Protein AF-0000000071231667 (afdb_homodimer)

Foldseek 3Di:
DWDKAWFDDCCQDLPNWDKFKFKKFKDLDPVCVVVVCVLCCVPPNCVNQPNVQFDQWDDDPSMIMGTRHTQDDDVPDDFLVSNVVVLVVDDPSSNVVPVVDDPVRMGMFMATPDEHADPSNCVVGCVRGHGHHDYDPCVHCNRVVVNDDPVLVVLVVVVQVVQQVVDDPPDVVKKKKWKAAPSNPGTQDIFIADCVVPVQRHNLSVVLVSLLVVLVVLCVVCVVPVPVPPDPSVVSPDHSAQARMEMEMQAQAFQVSVVVNLVRQHAEYEYEDEPPPPCVCPDCGRCCCNPVVVQPDPPGPHHHIYMYIYDDPPVPPVVVVVD/DWDKAWFDDCCQDLPNWDKFKFKKFKDLDPVCVVVVCVLCCVPPNCVNQPNVQADQWDDDPSMIMGTRHTQDDDVPDDFLVSQVVVLVVDDPSSNVVPVVDDPVRMGMFMATPDEHADPSNCVVGCVRGHGHHDYDPCVHCNRVVVNDDPVLVVLVVVVQVVQQVVDDPPDVVKKKKWKAAPSNPGTQDIFMADCVVPVQRHNLSVVLVSLLVVLVVLCVVCVVPVPVPPDPSVVSPDHSAQARMEMEMAAQAFQVSVVVNLVRQHAEYEYEDEPPPPCVCVDCGRCCCNPVVVQPDPVGPHHHIYMYIYDDPPVPPVVVVVD

Nearest PDB structures (foldseek):
  1wwr-assembly1_A  TM=8.089E-01  e=2.776E-07  Aquifex aeolicus
  7cph-assembly1_A  TM=7.444E-01  e=8.217E-07  Bacillus subtilis subsp. subtilis str. 168
  7dbf-assembly1_D  TM=6.016E-01  e=5.553E-05  Arabidopsis thaliana
  7dqn-assembly1_A  TM=6.170E-01  e=1.542E-04  Arabidopsis thaliana
  7w1q-assembly1_D  TM=6.025E-01  e=1.273E-04  Arabidopsis thaliana

InterPro domains:
  IPR002125 Cytidine and deoxycytidylate deaminase domain [PF00383] (161-272)
  IPR002125 Cytidine and deoxycytidylate deaminase domain [PS51747] (155-307)
  IPR016193 Cytidine deaminase-like [SSF53927] (174-309)

Secondary structure (DSSP, 8-state):
-EEEEE---GGGSTT---EEEEEEEEES-GGGHHHHHHHHHHHS-GGGGT-TTB-SEEEETTEEEEEEEE----TT--HHHHHHHHHHTS-HHHHHHHHTS-GGGEEEEEEESS--SSHHHHHHHTTTS-B-----HHHHHHHHTTTS-HHHHHHHHHHHHHHHHTS-TT-TT--EEEEEETTTTEEEEEEE--TTT-TT--HHHHHHHHHHHHHHHHHHHHHH-GGGTTSGGGGGSS-SS-TT-EEEESSPPPHHHHHHHHHHT-SEEEEEE-SSS-----SGGG-TTTTS-GGG-TTSS---EEEEEEE---TTTHHHHH-/-EEEEE---GGGSTT---EEEEEEEEES-GGGHHHHHHHHHHHS-GGGGT-TTB-SEEEETTEEEEEEEE----TT--HHHHHHHHHHTS-HHHHHHHHTS-GGGEEEEEEESS--SSHHHHHHHTTTS-B-----HHHHHHHHTTTS-HHHHHHHHHHHHHHHHTS-TT-TT--EEEEEETTTTEEEEEEE--TTT-TT--HHHHHHHHHHHHHHHHHHHHHH-GGG--SGGGGGSS-SS-TT-EEEESSPPPHHHHHHHHHHT-SEEEEEE-SSS-----SGGG-TTTTS-GGG-TTSS---EEEEEEE---GGGGTTT--

pLDDT: mean 86.74, std 16.11, range [24.34, 98.88]

Radius of gyration: 33.5 Å; Cα contacts (8 Å, |Δi|>4): 1058; chains: 2; bounding box: 85×88×74 Å

Sequence (646 aa):
MFQSEVILSDIYKDDAISTVKVLVLQLSDKAKMTNIMKFLTTKLPMTQISMNHLKRINSKHDNFQILISPIKDSSCYKNVDIIQKTINEMNEDLREFLLGFDSDNLCLREVAASSPLTRNQFERLSPLWPVNFFENKYIAKCLDGSIFSPDHWKRIHELMIETLNMLNNDSPSCMSSIIVKDNGKRIVTKTISRTNQHPLHHAVIVAISNVAEIHKQAKEQLLKDPDSFQGDNHYYKDDYLCTNYDCFLSQEPCIMCAMALVHSRIRRVFFFESTTISTITNECYDQPYTVQKLHINSNLNHRYEVWKLSKQENYANKKQRTSMFQSEVILSDIYKDDAISTVKVLVLQLSDKAKMTNIMKFLTTKLPMTQISMNHLKRINSKHDNFQILISPIKDSSCYKNVDIIQKTINEMNEDLREFLLGFDSDNLCLREVAASSPLTRNQFERLSPLWPVNFFENKYIAKCLDGSIFSPDHWKRIHELMIETLNMLNNDSPSCMSSIIVKDNGKRIVTKTISRTNQHPLHHAVIVAISNVAEIHKQAKEQLLKDPDSFQGDNHYYKDDYLCTNYDCFLSQEPCIMCAMALVHSRIRRVFFFESTTISTITNECYDQPYTVQKLHINSNLNHRYEVWKLSKQENYANKKQRTS

Organism: Dermatophagoides farinae (NCBI:txid6954)

Solvent-accessible surface area (backbone atoms only — not comparable to full-atom values): 36036 Å² total; per-residue (Å²): 121,64,42,77,43,63,66,70,66,67,69,62,41,69,77,54,66,56,68,39,49,26,38,28,42,51,41,74,57,72,81,55,46,60,60,51,47,54,49,38,57,70,76,54,35,46,69,79,67,71,44,63,40,41,52,53,61,39,79,51,98,75,33,39,32,34,61,68,46,75,63,87,81,60,89,85,54,58,68,70,54,44,53,52,52,54,45,67,72,44,55,69,72,59,34,57,56,56,64,72,46,61,71,86,30,48,45,78,43,59,30,62,61,61,57,42,62,38,69,65,32,37,66,68,38,39,78,62,37,46,57,52,73,71,74,47,62,67,59,52,25,45,73,73,51,64,71,48,52,74,68,52,49,52,50,52,49,51,52,46,51,52,29,47,63,69,54,61,93,83,47,85,89,54,40,26,24,33,36,22,32,76,89,67,76,38,79,76,46,77,33,62,34,42,53,92,70,28,55,68,29,39,14,56,49,47,40,52,50,50,51,25,50,52,25,49,52,49,48,52,49,41,72,75,38,67,79,72,63,72,67,87,62,71,75,44,64,81,62,46,49,36,67,72,20,37,36,36,28,45,38,70,49,40,38,37,42,52,45,49,40,39,57,24,38,35,40,35,37,39,23,30,51,69,86,74,60,70,68,70,67,75,50,74,54,53,30,29,58,90,71,61,38,54,45,70,38,82,73,49,97,41,62,41,47,42,33,42,31,29,74,57,75,71,70,73,66,64,62,59,71,77,95,122,64,42,77,44,65,67,69,66,68,69,64,40,66,77,54,69,58,67,37,50,26,39,31,42,51,40,74,57,72,80,54,45,61,60,52,47,55,49,38,57,70,77,52,35,47,68,80,68,69,44,63,42,39,52,54,61,41,81,51,98,75,35,38,32,34,61,70,45,75,64,86,80,62,93,85,51,58,67,70,54,43,52,52,52,55,44,68,72,44,56,69,70,59,33,56,56,56,66,73,45,61,71,87,32,49,48,77,43,58,31,61,60,60,58,41,65,38,67,65,31,37,65,68,37,39,79,60,36,48,56,51,75,70,73,49,63,68,59,52,25,44,73,72,51,65,69,46,53,74,68,53,49,51,50,53,49,50,54,46,52,53,29,48,64,70,54,60,94,82,47,86,88,54,40,27,23,34,37,23,31,76,89,66,74,40,78,74,46,76,32,62,34,44,53,93,71,29,53,67,30,39,14,58,49,46,41,52,50,50,51,26,49,53,25,49,52,50,47,54,50,40,71,75,37,66,80,70,64,73,68,86,64,71,76,42,65,81,62,46,49,36,68,71,19,37,36,34,28,47,37,70,49,39,38,37,42,50,44,47,39,39,56,24,38,35,40,34,38,39,23,30,51,68,86,72,61,70,69,69,65,75,49,74,53,54,29,28,59,89,71,60,39,54,44,70,38,82,74,49,98,40,62,41,48,42,34,42,31,28,75,55,74,73,68,72,67,63,62,58,73,78,95

Structure (mmCIF, N/CA/C/O backbone):
data_AF-0000000071231667-model_v1
#
loop_
_entity.id
_entity.type
_entity.pdbx_description
1 polymer 'Adenosine deaminase, tRNA-specific 3'
#
loop_
_atom_site.group_PDB
_atom_site.id
_atom_site.type_symbol
_atom_site.label_atom_id
_atom_site.label_alt_id
_atom_site.label_comp_id
_atom_site.label_asym_id
_atom_site.label_entity_id
_atom_site.label_seq_id
_atom_site.pdbx_PDB_ins_code
_atom_site.Cartn_x
_atom_site.Cartn_y
_atom_site.Cartn_z
_atom_site.occupancy
_atom_site.B_iso_or_equiv
_atom_site.auth_seq_id
_atom_site.auth_comp_id
_atom_site.auth_asym_id
_atom_site.auth_atom_id
_atom_site.pdbx_PDB_model_num
ATOM 1 N N . MET A 1 1 ? 19.547 -1.436 -28.125 1 79.19 1 MET A N 1
ATOM 2 C CA . MET A 1 1 ? 20.047 -1.527 -26.75 1 79.19 1 MET A CA 1
ATOM 3 C C . MET A 1 1 ? 19.094 -0.846 -25.781 1 79.19 1 MET A C 1
ATOM 5 O O . MET A 1 1 ? 18.469 0.158 -26.109 1 79.19 1 MET A O 1
ATOM 9 N N . PHE A 1 2 ? 18.844 -1.487 -24.641 1 90.5 2 PHE A N 1
ATOM 10 C CA . PHE A 1 2 ? 17.906 -0.956 -23.656 1 90.5 2 PHE A CA 1
ATOM 11 C C . PHE A 1 2 ? 18.609 -0.022 -22.672 1 90.5 2 PHE A C 1
ATOM 13 O O . PHE A 1 2 ? 19.797 -0.176 -22.422 1 90.5 2 PHE A O 1
ATOM 20 N N . GLN A 1 3 ? 17.922 1.009 -22.391 1 91.69 3 GLN A N 1
ATOM 21 C CA . GLN A 1 3 ? 18.312 1.725 -21.172 1 91.69 3 GLN A CA 1
ATOM 22 C C . GLN A 1 3 ? 17.969 0.928 -19.922 1 91.69 3 GLN A C 1
ATOM 24 O O . GLN A 1 3 ? 16.891 0.331 -19.844 1 91.69 3 GLN A O 1
ATOM 29 N N . SER A 1 4 ? 18.969 0.84 -19.016 1 94.19 4 SER A N 1
ATOM 30 C CA . SER A 1 4 ? 18.766 0.053 -17.797 1 94.19 4 SER A CA 1
ATOM 31 C C . SER A 1 4 ? 18.766 0.938 -16.562 1 94.19 4 SER A C 1
ATOM 33 O O . SER A 1 4 ? 19.547 1.883 -16.469 1 94.19 4 SER A O 1
ATOM 35 N N . GLU A 1 5 ? 17.844 0.65 -15.641 1 94.44 5 GLU A N 1
ATOM 36 C CA . GLU A 1 5 ? 17.734 1.374 -14.375 1 94.44 5 GLU A CA 1
ATOM 37 C C . GLU A 1 5 ? 17.438 0.424 -13.219 1 94.44 5 GLU A C 1
ATOM 39 O O . GLU A 1 5 ? 16.516 -0.386 -13.297 1 94.44 5 GLU A O 1
ATOM 44 N N . VAL A 1 6 ? 18.234 0.521 -12.172 1 96.5 6 VAL A N 1
ATOM 45 C CA . VAL A 1 6 ? 17.969 -0.27 -10.969 1 96.5 6 VAL A CA 1
ATOM 46 C C . VAL A 1 6 ? 16.859 0.378 -10.156 1 96.5 6 VAL A C 1
ATOM 48 O O . VAL A 1 6 ? 16.781 1.605 -10.055 1 96.5 6 VAL A O 1
ATOM 51 N N . ILE A 1 7 ? 15.977 -0.368 -9.594 1 96.88 7 ILE A N 1
ATOM 52 C CA . ILE A 1 7 ? 14.938 0.151 -8.711 1 96.88 7 ILE A CA 1
ATOM 53 C C . ILE A 1 7 ? 15.367 -0.021 -7.258 1 96.88 7 ILE A C 1
ATOM 55 O O . ILE A 1 7 ? 15.391 -1.14 -6.738 1 96.88 7 ILE A O 1
ATOM 59 N N . LEU A 1 8 ? 15.711 1.078 -6.656 1 96.06 8 LEU A N 1
ATOM 60 C CA . LEU A 1 8 ? 16.156 1.109 -5.266 1 96.06 8 LEU A CA 1
ATOM 61 C C . LEU A 1 8 ? 15.156 1.857 -4.395 1 96.06 8 LEU A C 1
ATOM 63 O O . LEU A 1 8 ? 14.156 2.377 -4.895 1 96.06 8 LEU A O 1
ATOM 67 N N . SER A 1 9 ? 15.414 1.794 -3.119 1 94.88 9 SER A N 1
ATOM 68 C CA . SER A 1 9 ? 14.625 2.6 -2.195 1 94.88 9 SER A CA 1
ATOM 69 C C . SER A 1 9 ? 14.68 4.078 -2.566 1 94.88 9 SER A C 1
ATOM 71 O O . SER A 1 9 ? 15.695 4.562 -3.066 1 94.88 9 SER A O 1
ATOM 73 N N . ASP A 1 10 ? 13.633 4.828 -2.244 1 94.81 10 ASP A N 1
ATOM 74 C CA . ASP A 1 10 ? 13.547 6.242 -2.592 1 94.81 10 ASP A CA 1
ATOM 75 C C . ASP A 1 10 ? 14.562 7.07 -1.808 1 94.81 10 ASP A C 1
ATOM 77 O O . ASP A 1 10 ? 14.844 8.211 -2.164 1 94.81 10 ASP A O 1
ATOM 81 N N . ILE A 1 11 ? 15.125 6.492 -0.853 1 94.5 11 ILE A N 1
ATOM 82 C CA . ILE A 1 11 ? 16.109 7.195 -0.033 1 94.5 11 ILE A CA 1
ATOM 83 C C . ILE A 1 11 ? 17.375 7.461 -0.851 1 94.5 11 ILE A C 1
ATOM 85 O O . ILE A 1 11 ? 18.203 8.297 -0.478 1 94.5 11 ILE A O 1
ATOM 89 N N . TYR A 1 12 ? 17.516 6.773 -1.972 1 95.5 12 TYR A N 1
ATOM 90 C CA . TYR A 1 12 ? 18.719 6.906 -2.771 1 95.5 12 TYR A CA 1
ATOM 91 C C . TYR A 1 12 ? 18.516 7.898 -3.91 1 95.5 12 TYR A C 1
ATOM 93 O O . TYR A 1 12 ? 19.453 8.172 -4.672 1 95.5 12 TYR A O 1
ATOM 101 N N . LYS A 1 13 ? 17.328 8.414 -4.02 1 94.88 13 LYS A N 1
ATOM 102 C CA . LYS A 1 13 ? 17.047 9.406 -5.059 1 94.88 13 LYS A CA 1
ATOM 103 C C . LYS A 1 13 ? 17.828 10.695 -4.805 1 94.88 13 LYS A C 1
ATOM 105 O O . LYS A 1 13 ? 18.094 11.047 -3.656 1 94.88 13 LYS A O 1
ATOM 110 N N . ASP A 1 14 ? 18.062 11.383 -5.836 1 93.88 14 ASP A N 1
ATOM 111 C CA . ASP A 1 14 ? 18.859 12.609 -5.762 1 93.88 14 ASP A CA 1
ATOM 112 C C . ASP A 1 14 ? 18.156 13.656 -4.906 1 93.88 14 ASP A C 1
ATOM 114 O O . ASP A 1 14 ? 18.812 14.43 -4.203 1 93.88 14 ASP A O 1
ATOM 118 N N . ASP A 1 15 ? 16.859 13.656 -4.926 1 94.25 15 ASP A N 1
ATOM 119 C CA . ASP A 1 15 ? 16.094 14.703 -4.246 1 94.25 15 ASP A CA 1
ATOM 120 C C . ASP A 1 15 ? 15.656 14.242 -2.857 1 94.25 15 ASP A C 1
ATOM 122 O O . ASP A 1 15 ? 14.953 14.969 -2.154 1 94.25 15 ASP A O 1
ATOM 126 N N . ALA A 1 16 ? 16.094 13.055 -2.594 1 95.31 16 ALA A N 1
ATOM 127 C CA . ALA A 1 16 ? 15.758 12.562 -1.262 1 95.31 16 ALA A CA 1
ATOM 128 C C . ALA A 1 16 ? 16.719 13.109 -0.212 1 95.31 16 ALA A C 1
ATOM 130 O O . ALA A 1 16 ? 17.406 12.344 0.466 1 95.31 16 ALA A O 1
ATOM 131 N N . ILE A 1 17 ? 16.797 14.43 -0.115 1 96.19 17 ILE A N 1
ATOM 132 C CA . ILE A 1 17 ? 17.641 15.125 0.844 1 96.19 17 ILE A CA 1
ATOM 133 C C . ILE A 1 17 ? 16.812 16.125 1.638 1 96.19 17 ILE A C 1
ATOM 135 O O . ILE A 1 17 ? 15.758 16.578 1.176 1 96.19 17 ILE A O 1
ATOM 139 N N . SER A 1 18 ? 17.188 16.328 2.854 1 96.06 18 SER A N 1
ATOM 140 C CA . SER A 1 18 ? 16.531 17.312 3.709 1 96.06 18 SER A CA 1
ATOM 141 C C . SER A 1 18 ? 17.547 18.125 4.5 1 96.06 18 SER A C 1
ATOM 143 O O . SER A 1 18 ? 18.688 17.688 4.688 1 96.06 18 SER A O 1
ATOM 145 N N . THR A 1 19 ? 17.125 19.328 4.855 1 96.44 19 THR A N 1
ATOM 146 C CA . THR A 1 19 ? 18 20.219 5.605 1 96.44 19 THR A CA 1
ATOM 147 C C . THR A 1 19 ? 17.344 20.641 6.914 1 96.44 19 THR A C 1
ATOM 149 O O . THR A 1 19 ? 16.125 20.5 7.086 1 96.44 19 THR A O 1
ATOM 152 N N . VAL A 1 20 ? 18.188 20.984 7.758 1 95.19 20 VAL A N 1
ATOM 153 C CA . VAL A 1 20 ? 17.734 21.562 9.023 1 95.19 20 VAL A CA 1
ATOM 154 C C . VAL A 1 20 ? 18.516 22.828 9.328 1 95.19 20 VAL A C 1
ATOM 156 O O . VAL A 1 20 ? 19.625 23.016 8.812 1 95.19 20 VAL A O 1
ATOM 159 N N . LYS A 1 21 ? 17.891 23.656 10.141 1 94.88 21 LYS A N 1
ATOM 160 C CA . LYS A 1 21 ? 18.578 24.875 10.57 1 94.88 21 LYS A CA 1
ATOM 161 C C . LYS A 1 21 ? 19.406 24.625 11.828 1 94.88 21 LYS A C 1
ATOM 163 O O . LYS A 1 21 ? 18.969 23.906 12.734 1 94.88 21 LYS A O 1
ATOM 168 N N . VAL A 1 22 ? 20.578 25.281 11.82 1 95.88 22 VAL A N 1
ATOM 169 C CA . VAL A 1 22 ? 21.438 25.141 12.984 1 95.88 22 VAL A CA 1
ATOM 170 C C . VAL A 1 22 ? 21.969 26.516 13.406 1 95.88 22 VAL A C 1
ATOM 172 O O . VAL A 1 22 ? 22.031 27.438 12.586 1 95.88 22 VAL A O 1
ATOM 175 N N . LEU A 1 23 ? 22.25 26.625 14.672 1 95.56 23 LEU A N 1
ATOM 176 C CA . LEU A 1 23 ? 22.938 27.781 15.211 1 95.56 23 LEU A CA 1
ATOM 177 C C . LEU A 1 23 ? 24.438 27.672 14.961 1 95.56 23 LEU A C 1
ATOM 179 O O . LEU A 1 23 ? 25.047 26.641 15.25 1 95.56 23 LEU A O 1
ATOM 183 N N . VAL A 1 24 ? 25.016 28.75 14.453 1 95.75 24 VAL A N 1
ATOM 184 C CA . VAL A 1 24 ? 26.422 28.75 14.07 1 95.75 24 VAL A CA 1
ATOM 185 C C . VAL A 1 24 ? 27.141 29.953 14.695 1 95.75 24 VAL A C 1
ATOM 187 O O . VAL A 1 24 ? 26.562 31.047 14.773 1 95.75 24 VAL A O 1
ATOM 190 N N . LEU A 1 25 ? 28.328 29.688 15.125 1 95 25 LEU A N 1
ATOM 191 C CA . LEU A 1 25 ? 29.219 30.75 15.594 1 95 25 LEU A CA 1
ATOM 192 C C . LEU A 1 25 ? 30.25 31.109 14.523 1 95 25 LEU A C 1
ATOM 194 O O . LEU A 1 25 ? 31 30.25 14.062 1 95 25 LEU A O 1
ATOM 198 N N . GLN A 1 26 ? 30.203 32.312 14.156 1 93.19 26 GLN A N 1
ATOM 199 C CA . GLN A 1 26 ? 31.125 32.812 13.141 1 93.19 26 GLN A CA 1
ATOM 200 C C . GLN A 1 26 ? 32.312 33.5 13.773 1 93.19 26 GLN A C 1
ATOM 202 O O . GLN A 1 26 ? 32.156 34.344 14.672 1 93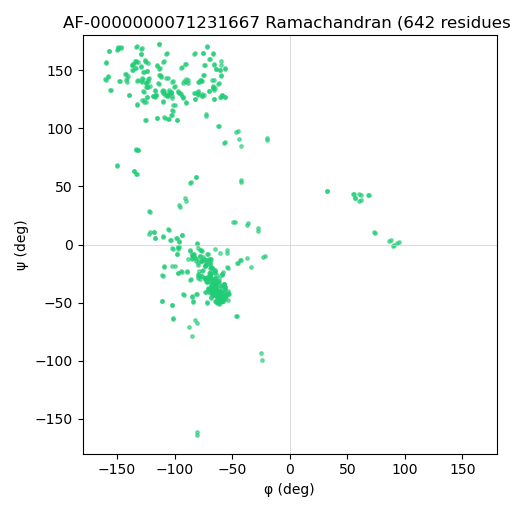.19 26 GLN A O 1
ATOM 207 N N . LEU A 1 27 ? 33.5 33.094 13.266 1 88.5 27 LEU A N 1
ATOM 208 C CA . LEU A 1 27 ? 34.719 33.656 13.805 1 88.5 27 LEU A CA 1
ATOM 209 C C . LEU A 1 27 ? 35.656 34.094 12.68 1 88.5 27 LEU A C 1
ATOM 211 O O . LEU A 1 27 ? 35.688 33.469 11.617 1 88.5 27 LEU A O 1
ATOM 215 N N . SER A 1 28 ? 36.312 35.25 12.914 1 82.81 28 SER A N 1
ATOM 216 C CA . SER A 1 28 ? 37.312 35.719 11.969 1 82.81 28 SER A CA 1
ATOM 217 C C . SER A 1 28 ? 38.719 35.375 12.445 1 82.81 28 SER A C 1
ATOM 219 O O . SER A 1 28 ? 39.656 35.375 11.656 1 82.81 28 SER A O 1
ATOM 221 N N . ASP A 1 29 ? 38.844 35.094 13.719 1 80.5 29 ASP A N 1
ATOM 222 C CA . ASP A 1 29 ? 40.156 34.844 14.312 1 80.5 29 ASP A CA 1
ATOM 223 C C . ASP A 1 29 ? 40.406 33.375 14.523 1 80.5 29 ASP A C 1
ATOM 225 O O . ASP A 1 29 ? 39.781 32.75 15.383 1 80.5 29 ASP A O 1
ATOM 229 N N . LYS A 1 30 ? 41.312 32.844 13.891 1 82.06 30 LYS A N 1
ATOM 230 C CA . LYS A 1 30 ? 41.656 31.422 13.953 1 82.06 30 LYS A CA 1
ATOM 231 C C . LYS A 1 30 ? 42.25 31.062 15.312 1 82.06 30 LYS A C 1
ATOM 233 O O . LYS A 1 30 ? 42.156 29.922 15.766 1 82.06 30 LYS A O 1
ATOM 238 N N . ALA A 1 31 ? 42.719 32.062 15.961 1 83.31 31 ALA A N 1
ATOM 239 C CA . ALA A 1 31 ? 43.406 31.812 17.219 1 83.31 31 ALA A CA 1
ATOM 240 C C . ALA A 1 31 ? 42.438 31.312 18.297 1 83.31 31 ALA A C 1
ATOM 242 O O . ALA A 1 31 ? 42.844 30.531 19.156 1 83.31 31 ALA A O 1
ATOM 243 N N . LYS A 1 32 ? 41.25 31.719 18.156 1 86.81 32 LYS A N 1
ATOM 244 C CA . LYS A 1 32 ? 40.281 31.375 19.172 1 86.81 32 LYS A CA 1
ATOM 245 C C . LYS A 1 32 ? 39.688 29.984 18.922 1 86.81 32 LYS A C 1
ATOM 247 O O . LYS A 1 32 ? 39.062 29.406 19.797 1 86.81 32 LYS A O 1
ATOM 252 N N . MET A 1 33 ? 39.969 29.453 17.812 1 88.12 33 MET A N 1
ATOM 253 C CA . MET A 1 33 ? 39.312 28.234 17.328 1 88.12 33 MET A CA 1
ATOM 254 C C . MET A 1 33 ? 39.656 27.047 18.219 1 88.12 33 MET A C 1
ATOM 256 O O . MET A 1 33 ? 38.781 26.266 18.578 1 88.12 33 MET A O 1
ATOM 260 N N . THR A 1 34 ? 40.812 26.953 18.578 1 88.69 34 THR A N 1
ATOM 261 C CA . THR A 1 34 ? 41.281 25.812 19.359 1 88.69 34 THR A CA 1
ATOM 262 C C . THR A 1 34 ? 40.562 25.719 20.688 1 88.69 34 THR A C 1
ATOM 264 O O . THR A 1 34 ? 40.062 24.656 21.062 1 88.69 34 THR A O 1
ATOM 267 N N . ASN A 1 35 ? 40.531 26.859 21.328 1 91 35 ASN A N 1
ATOM 268 C CA . ASN A 1 35 ? 39.875 26.875 22.625 1 91 35 ASN A CA 1
ATOM 269 C C . ASN A 1 35 ? 38.375 26.625 22.516 1 91 35 ASN A C 1
ATOM 271 O O . ASN A 1 35 ? 37.781 25.922 23.344 1 91 35 ASN A O 1
ATOM 275 N N . ILE A 1 36 ? 37.875 27.219 21.531 1 92.69 36 ILE A N 1
ATOM 276 C CA . ILE A 1 36 ? 36.438 27.062 21.312 1 92.69 36 ILE A CA 1
ATOM 277 C C . ILE A 1 36 ? 36.125 25.594 21.031 1 92.69 36 ILE A C 1
ATOM 279 O O . ILE A 1 36 ? 35.188 25.031 21.625 1 92.69 36 ILE A O 1
ATOM 283 N N . MET A 1 37 ? 36.875 25 20.25 1 92.94 37 MET A N 1
ATOM 284 C CA . MET A 1 37 ? 36.656 23.594 19.875 1 92.94 37 MET A CA 1
ATOM 285 C C . MET A 1 37 ? 36.844 22.688 21.094 1 92.94 37 MET A C 1
ATOM 287 O O . MET A 1 37 ? 36.062 21.734 21.266 1 92.94 37 MET A O 1
ATOM 291 N N . LYS A 1 38 ? 37.844 22.938 21.859 1 93.81 38 LYS A N 1
ATOM 292 C CA . LYS A 1 38 ? 38.062 22.156 23.078 1 93.81 38 LYS A CA 1
ATOM 293 C C . LYS A 1 38 ? 36.844 22.219 24 1 93.81 38 LYS A C 1
ATOM 295 O O . LYS A 1 38 ? 36.406 21.203 24.516 1 93.81 38 LYS A O 1
ATOM 300 N N . PHE A 1 39 ? 36.375 23.406 24.094 1 94.25 39 PHE A N 1
ATOM 301 C CA . PHE A 1 39 ? 35.219 23.609 24.938 1 94.25 39 PHE A CA 1
ATOM 302 C C . PHE A 1 39 ? 34 22.844 24.406 1 94.25 39 PHE A C 1
ATOM 304 O O . PHE A 1 39 ? 33.375 22.094 25.141 1 94.25 39 PHE A O 1
ATOM 311 N N . LEU A 1 40 ? 33.75 22.984 23.156 1 94.44 40 LEU A N 1
ATOM 312 C CA . LEU A 1 40 ? 32.562 22.406 22.547 1 94.44 40 LEU A CA 1
ATOM 313 C C . LEU A 1 40 ? 32.656 20.891 22.484 1 94.44 40 LEU A C 1
ATOM 315 O O . LEU A 1 40 ? 31.656 20.188 22.672 1 94.44 40 LEU A O 1
ATOM 319 N N . THR A 1 41 ? 33.781 20.312 22.219 1 93.44 41 THR A N 1
ATOM 320 C CA . THR A 1 41 ? 33.969 18.875 22.172 1 93.44 41 THR A CA 1
ATOM 321 C C . THR A 1 41 ? 33.719 18.234 23.531 1 93.44 41 THR A C 1
ATOM 323 O O . THR A 1 41 ? 33.219 17.109 23.609 1 93.44 41 THR A O 1
ATOM 326 N N . THR A 1 42 ? 34 18.953 24.516 1 93.31 42 THR A N 1
ATOM 327 C CA . THR A 1 42 ? 33.844 18.453 25.875 1 93.31 42 THR A CA 1
ATOM 328 C C . THR A 1 42 ? 32.406 18.656 26.359 1 93.31 42 THR A C 1
ATOM 330 O O . THR A 1 42 ? 31.797 17.75 26.906 1 93.31 42 THR A O 1
ATOM 333 N N . LYS A 1 43 ? 31.875 19.781 26.109 1 93.12 43 LYS A N 1
ATOM 334 C CA . LYS A 1 43 ? 30.609 20.156 26.734 1 93.12 43 LYS A CA 1
ATOM 335 C C . LYS A 1 43 ? 29.422 19.828 25.828 1 93.12 43 LYS A C 1
ATOM 337 O O . LYS A 1 43 ? 28.297 19.641 26.312 1 93.12 43 LYS A O 1
ATOM 342 N N . LEU A 1 44 ? 29.672 19.719 24.516 1 94.38 44 LEU A N 1
ATOM 343 C CA . LEU A 1 44 ? 28.594 19.5 23.562 1 94.38 44 LEU A CA 1
ATOM 344 C C . LEU A 1 44 ? 29.094 18.703 22.344 1 94.38 44 LEU A C 1
ATOM 346 O O . LEU A 1 44 ? 29.125 19.234 21.234 1 94.38 44 LEU A O 1
ATOM 350 N N . PRO A 1 45 ? 29.406 17.516 22.656 1 93.94 45 PRO A N 1
ATOM 351 C CA . PRO A 1 45 ? 29.859 16.703 21.531 1 93.94 45 PRO A CA 1
ATOM 352 C C . PRO A 1 45 ? 28.797 16.547 20.453 1 93.94 45 PRO A C 1
ATOM 354 O O . PRO A 1 45 ? 27.609 16.609 20.734 1 93.94 45 PRO A O 1
ATOM 357 N N . MET A 1 46 ? 29.219 16.391 19.25 1 94.44 46 MET A N 1
ATOM 358 C CA . MET A 1 46 ? 28.328 16.312 18.094 1 94.44 46 MET A CA 1
ATOM 359 C C . MET A 1 46 ? 27.359 15.156 18.234 1 94.44 46 MET A C 1
ATOM 361 O O . MET A 1 46 ? 26.219 15.242 17.797 1 94.44 46 MET A O 1
ATOM 365 N N . THR A 1 47 ? 27.781 14.07 18.797 1 93.38 47 THR A N 1
ATOM 366 C CA . THR A 1 47 ? 26.953 12.875 19 1 93.38 47 THR A CA 1
ATOM 367 C C . THR A 1 47 ? 25.766 13.188 19.891 1 93.38 47 THR A C 1
ATOM 369 O O . THR A 1 47 ? 24.672 12.648 19.688 1 93.38 47 THR A O 1
ATOM 372 N N . GLN A 1 48 ? 26.016 14.086 20.781 1 91.5 48 GLN A N 1
ATOM 373 C CA . GLN A 1 48 ? 24.953 14.438 21.719 1 91.5 48 GLN A CA 1
ATOM 374 C C . GLN A 1 48 ? 23.828 15.18 21.031 1 91.5 48 GLN A C 1
ATOM 376 O O . GLN A 1 48 ? 22.672 15.086 21.438 1 91.5 48 GLN A O 1
ATOM 381 N N . ILE A 1 49 ? 24.219 15.844 20.016 1 92.31 49 ILE A N 1
ATOM 382 C CA . ILE A 1 49 ? 23.188 16.625 19.328 1 92.31 49 ILE A CA 1
ATOM 383 C C . ILE A 1 49 ? 22.828 15.938 18.016 1 92.31 49 ILE A C 1
ATOM 385 O O . ILE A 1 49 ? 22.203 16.547 17.141 1 92.31 49 ILE A O 1
ATOM 389 N N . SER A 1 50 ? 23.203 14.719 17.75 1 93.38 50 SER A N 1
ATOM 390 C CA . SER A 1 50 ? 22.859 13.875 16.609 1 93.38 50 SER A CA 1
ATOM 391 C C . SER A 1 50 ? 23.234 14.547 15.289 1 93.38 50 SER A C 1
ATOM 393 O O . SER A 1 50 ? 22.453 14.562 14.344 1 93.38 50 SER A O 1
ATOM 395 N N . MET A 1 51 ? 24.406 15.219 15.273 1 95.38 51 MET A N 1
ATOM 396 C CA . MET A 1 51 ? 24.891 15.906 14.07 1 95.38 51 MET A CA 1
ATOM 397 C C . MET A 1 51 ? 26.25 15.383 13.656 1 95.38 51 MET A C 1
ATOM 399 O O . MET A 1 51 ? 27.062 16.125 13.102 1 95.38 51 MET A O 1
ATOM 403 N N . ASN A 1 52 ? 26.484 14.156 13.969 1 95.12 52 ASN A N 1
ATOM 404 C CA . ASN A 1 52 ? 27.797 13.57 13.727 1 95.12 52 ASN A CA 1
ATOM 405 C C . ASN A 1 52 ? 28.062 13.367 12.234 1 95.12 52 ASN A C 1
ATOM 407 O O . ASN A 1 52 ? 29.203 13.133 11.82 1 95.12 52 ASN A O 1
ATOM 411 N N . HIS A 1 53 ? 27.047 13.484 11.445 1 96.75 53 HIS A N 1
ATOM 412 C CA . HIS A 1 53 ? 27.219 13.359 10.008 1 96.75 53 HIS A CA 1
ATOM 413 C C . HIS A 1 53 ? 27.828 14.625 9.414 1 96.75 53 HIS A C 1
ATOM 415 O O . HIS A 1 53 ? 28.219 14.648 8.242 1 96.75 53 HIS A O 1
ATOM 421 N N . LEU A 1 54 ? 28.016 15.633 10.211 1 97.62 54 LEU A N 1
ATOM 422 C CA . LEU A 1 54 ? 28.578 16.906 9.766 1 97.62 54 LEU A CA 1
ATOM 423 C C . LEU A 1 54 ? 29.938 17.156 10.391 1 97.62 54 LEU A C 1
ATOM 425 O O . LEU A 1 54 ? 30.219 16.672 11.492 1 97.62 54 LEU A O 1
ATOM 429 N N . LYS A 1 55 ? 30.734 17.891 9.633 1 95.81 55 LYS A N 1
ATOM 430 C CA . LYS A 1 55 ? 31.906 18.484 10.273 1 95.81 55 LYS A CA 1
ATOM 431 C C . LYS A 1 55 ? 31.516 19.688 11.125 1 95.81 55 LYS A C 1
ATOM 433 O O . LYS A 1 55 ? 30.656 20.484 10.727 1 95.81 55 LYS A O 1
ATOM 438 N N . ARG A 1 56 ? 32.094 19.828 12.188 1 95.62 56 ARG A N 1
ATOM 439 C CA . ARG A 1 56 ? 31.672 20.875 13.109 1 95.62 56 ARG A CA 1
ATOM 440 C C . ARG A 1 56 ? 32.094 22.25 12.594 1 95.62 56 ARG A C 1
ATOM 442 O O . ARG A 1 56 ? 31.469 23.266 12.898 1 95.62 56 ARG A O 1
ATOM 449 N N . ILE A 1 57 ? 33.25 22.25 11.859 1 94.88 57 ILE A N 1
ATOM 450 C CA . ILE A 1 57 ? 33.812 23.516 11.383 1 94.88 57 ILE A CA 1
ATOM 451 C C . ILE A 1 57 ? 33.625 23.625 9.867 1 94.88 57 ILE A C 1
ATOM 453 O O . ILE A 1 57 ? 33.844 22.656 9.133 1 94.88 57 ILE A O 1
ATOM 457 N N . ASN A 1 58 ? 33.094 24.703 9.477 1 94.75 58 ASN A N 1
ATOM 458 C CA . ASN A 1 58 ? 33.031 25.094 8.07 1 94.75 58 ASN A CA 1
ATOM 459 C C . ASN A 1 58 ? 34 26.266 7.773 1 94.75 58 ASN A C 1
ATOM 461 O O . ASN A 1 58 ? 33.75 27.391 8.203 1 94.75 58 ASN A O 1
ATOM 465 N N . SER A 1 59 ? 35.031 25.969 7.07 1 89.31 59 SER A N 1
ATOM 466 C CA . SER A 1 59 ? 36.031 26.969 6.781 1 89.31 59 SER A CA 1
ATOM 467 C C . SER A 1 59 ? 35.938 27.453 5.34 1 89.31 59 SER A C 1
ATOM 469 O O . SER A 1 59 ? 36.062 26.672 4.402 1 89.31 59 SER A O 1
ATOM 471 N N . LYS A 1 60 ? 35.438 28.719 5.203 1 77.06 60 LYS A N 1
ATOM 472 C CA . LYS A 1 60 ? 35.438 29.328 3.877 1 77.06 60 LYS A CA 1
ATOM 473 C C . LYS A 1 60 ? 36.188 30.656 3.881 1 77.06 60 LYS A C 1
ATOM 475 O O . LYS A 1 60 ? 35.781 31.594 4.582 1 77.06 60 LYS A O 1
ATOM 480 N N . HIS A 1 61 ? 37.062 30.938 2.883 1 72 61 HIS A N 1
ATOM 481 C CA . HIS A 1 61 ? 37.781 32.156 2.57 1 72 61 HIS A CA 1
ATOM 482 C C . HIS A 1 61 ? 38.125 32.938 3.838 1 72 61 HIS A C 1
ATOM 484 O O . HIS A 1 61 ? 37.781 34.094 3.979 1 72 61 HIS A O 1
ATOM 490 N N . ASP A 1 62 ? 38.625 32.344 4.875 1 72.75 62 ASP A N 1
ATOM 491 C CA . ASP A 1 62 ? 39.188 32.938 6.082 1 72.75 62 ASP A CA 1
ATOM 492 C C . ASP A 1 62 ? 38.094 33.188 7.117 1 72.75 62 ASP A C 1
ATOM 494 O O . ASP A 1 62 ? 38.281 33.969 8.062 1 72.75 62 ASP A O 1
ATOM 498 N N . ASN A 1 63 ? 36.969 32.781 6.789 1 84.56 63 ASN A N 1
ATOM 499 C CA . ASN A 1 63 ? 35.906 32.781 7.785 1 84.56 63 ASN A CA 1
ATOM 500 C C . ASN A 1 63 ? 35.594 31.375 8.289 1 84.56 63 ASN A C 1
ATOM 502 O O . ASN A 1 63 ? 35.531 30.422 7.504 1 84.56 63 ASN A O 1
ATOM 506 N N . PHE A 1 64 ? 35.625 31.344 9.656 1 92.06 64 PHE A N 1
ATOM 507 C CA . PHE A 1 64 ? 35.344 30.062 10.281 1 92.06 64 PHE A CA 1
ATOM 508 C C . PHE A 1 64 ? 33.969 30.047 10.922 1 92.06 64 PHE A C 1
ATOM 510 O O . PHE A 1 64 ? 33.562 31.016 11.586 1 92.06 64 PHE A O 1
ATOM 517 N N . GLN A 1 65 ? 33.312 29.031 10.531 1 94.69 65 GLN A N 1
ATOM 518 C CA . GLN A 1 65 ? 32 28.844 11.148 1 94.69 65 GLN A CA 1
ATOM 519 C C . GLN A 1 65 ? 31.953 27.547 11.938 1 94.69 65 GLN A C 1
ATOM 521 O O . GLN A 1 65 ? 32.438 26.5 11.477 1 94.69 65 GLN A O 1
ATOM 526 N N . ILE A 1 66 ? 31.453 27.672 13.133 1 95.75 66 ILE A N 1
ATOM 527 C CA . ILE A 1 66 ? 31.391 26.516 14.008 1 95.75 66 ILE A CA 1
ATOM 528 C C . ILE A 1 66 ? 29.938 26.172 14.305 1 95.75 66 ILE A C 1
ATOM 530 O O . ILE A 1 66 ? 29.156 27.016 14.766 1 95.75 66 ILE A O 1
ATOM 534 N N . LEU A 1 67 ? 29.641 24.906 14.086 1 96.62 67 LEU A N 1
ATOM 535 C CA . LEU A 1 67 ? 28.281 24.438 14.359 1 96.62 67 LEU A CA 1
ATOM 536 C C . LEU A 1 67 ? 28.078 24.266 15.859 1 96.62 67 LEU A C 1
ATOM 538 O O . LEU A 1 67 ? 28.844 23.578 16.531 1 96.62 67 LEU A O 1
ATOM 542 N N . ILE A 1 68 ? 27.047 24.875 16.312 1 95.44 68 ILE A N 1
ATOM 543 C CA . ILE A 1 68 ? 26.781 24.797 17.75 1 95.44 68 ILE A CA 1
ATOM 544 C C . ILE A 1 68 ? 25.688 23.766 18.016 1 95.44 68 ILE A C 1
ATOM 546 O O . ILE A 1 68 ? 25.953 22.734 18.641 1 95.44 68 ILE A O 1
ATOM 550 N N . SER A 1 69 ? 24.453 24.047 17.484 1 93.88 69 SER A N 1
ATOM 551 C CA . SER A 1 69 ? 23.344 23.141 17.797 1 93.88 69 SER A CA 1
ATOM 552 C C . SER A 1 69 ? 22.219 23.281 16.781 1 93.88 69 SER A C 1
ATOM 554 O O . SER A 1 69 ? 22.062 24.344 16.156 1 93.88 69 SER A O 1
ATOM 556 N N . PRO A 1 70 ? 21.406 22.219 16.672 1 93.81 70 PRO A N 1
ATOM 557 C CA . PRO A 1 70 ? 20.219 22.328 15.82 1 93.81 70 PRO A CA 1
ATOM 558 C C . PRO A 1 70 ? 19.109 23.172 16.453 1 93.81 70 PRO A C 1
ATOM 560 O O . PRO A 1 70 ? 19.031 23.266 17.672 1 93.81 70 PRO A O 1
ATOM 563 N N . ILE A 1 71 ? 18.312 23.719 15.516 1 90.81 71 ILE A N 1
ATOM 564 C CA . ILE A 1 71 ? 17.156 24.516 15.953 1 90.81 71 ILE A CA 1
ATOM 565 C C . ILE A 1 71 ? 15.93 23.625 16.047 1 90.81 71 ILE A C 1
ATOM 567 O O . ILE A 1 71 ? 15.625 22.875 15.117 1 90.81 71 ILE A O 1
ATOM 571 N N . LYS A 1 72 ? 15.172 23.531 17.094 1 77.56 72 LYS A N 1
ATOM 572 C CA . LYS A 1 72 ? 14.023 22.641 17.281 1 77.56 72 LYS A CA 1
ATOM 573 C C . LYS A 1 72 ? 12.766 23.219 16.656 1 77.56 72 LYS A C 1
ATOM 575 O O . LYS A 1 72 ? 12.016 22.5 15.992 1 77.56 72 LYS A O 1
ATOM 580 N N . ASP A 1 73 ? 12.258 24.266 17.078 1 67.5 73 ASP A N 1
ATOM 581 C CA . ASP A 1 73 ? 10.977 24.781 16.625 1 67.5 73 ASP A CA 1
ATOM 582 C C . ASP A 1 73 ? 11.102 26.219 16.141 1 67.5 73 ASP A C 1
ATOM 584 O O . ASP A 1 73 ? 11.461 27.109 16.922 1 67.5 73 ASP A O 1
ATOM 588 N N . SER A 1 74 ? 11.023 26.344 14.766 1 63.12 74 SER A N 1
ATOM 589 C CA . SER A 1 74 ? 11.211 27.719 14.32 1 63.12 74 SER A CA 1
ATOM 590 C C . SER A 1 74 ? 9.961 28.25 13.633 1 63.12 74 SER A C 1
ATOM 592 O O . SER A 1 74 ? 9.992 29.328 13.016 1 63.12 74 SER A O 1
ATOM 594 N N . SER A 1 75 ? 8.797 27.484 13.594 1 60.5 75 SER A N 1
ATOM 595 C CA . SER A 1 75 ? 7.699 27.781 12.68 1 60.5 75 SER A CA 1
ATOM 596 C C . SER A 1 75 ? 7.16 29.188 12.906 1 60.5 75 SER A C 1
ATOM 598 O O . SER A 1 75 ? 6.691 29.844 11.977 1 60.5 75 SER A O 1
ATOM 600 N N . CYS A 1 76 ? 7.336 29.734 14.133 1 57.62 76 CYS A N 1
ATOM 601 C CA . CYS A 1 76 ? 6.559 30.953 14.32 1 57.62 76 CYS A CA 1
ATOM 602 C C . CYS A 1 76 ? 7.465 32.125 14.656 1 57.62 76 CYS A C 1
ATOM 604 O O . CYS A 1 76 ? 6.988 33.25 14.875 1 57.62 76 CYS A O 1
ATOM 606 N N . TYR A 1 77 ? 8.82 32.031 14.539 1 62.5 77 TYR A N 1
ATOM 607 C CA . TYR A 1 77 ? 9.648 33.094 15.117 1 62.5 77 TYR A CA 1
ATOM 608 C C . TYR A 1 77 ? 10.555 33.719 14.062 1 62.5 77 TYR A C 1
ATOM 610 O O . TYR A 1 77 ? 10.953 33.031 13.109 1 62.5 77 TYR A O 1
ATOM 618 N N . LYS A 1 78 ? 10.656 35 14.273 1 73.31 78 LYS A N 1
ATOM 619 C CA . LYS A 1 78 ? 11.734 35.656 13.539 1 73.31 78 LYS A CA 1
ATOM 620 C C . LYS A 1 78 ? 13.086 35.062 13.906 1 73.31 78 LYS A C 1
ATOM 622 O O . LYS A 1 78 ? 13.258 34.5 15 1 73.31 78 LYS A O 1
ATOM 627 N N . ASN A 1 79 ? 14.148 35.094 13.094 1 72.69 79 ASN A N 1
ATOM 628 C CA . 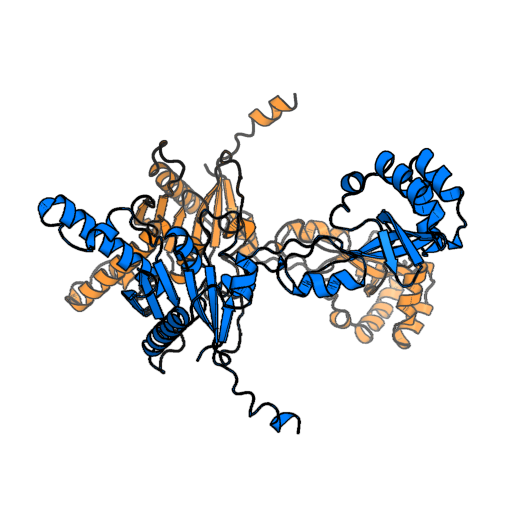ASN A 1 79 ? 15.469 34.5 13.258 1 72.69 79 ASN A CA 1
ATOM 629 C C . ASN A 1 79 ? 16.109 34.906 14.578 1 72.69 79 ASN A C 1
ATOM 631 O O . ASN A 1 79 ? 16.672 34.062 15.281 1 72.69 79 ASN A O 1
ATOM 635 N N . VAL A 1 80 ? 16.047 36.219 14.836 1 71.81 80 VAL A N 1
ATOM 636 C CA . VAL A 1 80 ? 16.688 36.719 16.047 1 71.81 80 VAL A CA 1
ATOM 637 C C . VAL A 1 80 ? 16.047 36.094 17.281 1 71.81 80 VAL A C 1
ATOM 639 O O . VAL A 1 80 ? 16.734 35.75 18.234 1 71.81 80 VAL A O 1
ATOM 642 N N . ASP A 1 81 ? 14.852 35.969 17.141 1 81.38 81 ASP A N 1
ATOM 643 C CA . ASP A 1 81 ? 14.117 35.375 18.25 1 81.38 81 ASP A CA 1
ATOM 644 C C . ASP A 1 81 ? 14.438 33.875 18.391 1 81.38 81 ASP A C 1
ATOM 646 O O . ASP A 1 81 ? 14.562 33.375 19.516 1 81.38 81 ASP A O 1
ATOM 650 N N . ILE A 1 82 ? 14.766 33.375 17.312 1 85.75 82 ILE A N 1
ATOM 651 C CA . ILE A 1 82 ? 15.062 31.938 17.312 1 85.75 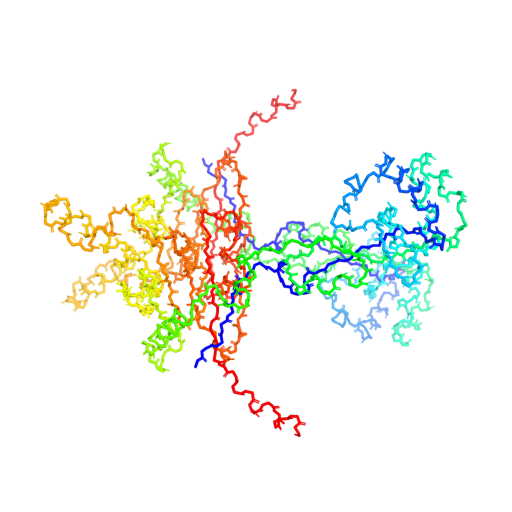82 ILE A CA 1
ATOM 652 C C . ILE A 1 82 ? 16.406 31.688 17.984 1 85.75 82 ILE A C 1
ATOM 654 O O . ILE A 1 82 ? 16.562 30.734 18.75 1 85.75 82 ILE A O 1
ATOM 658 N N . ILE A 1 83 ? 17.359 32.562 17.688 1 88.38 83 ILE A N 1
ATOM 659 C CA . ILE A 1 83 ? 18.703 32.438 18.203 1 88.38 83 ILE A CA 1
ATOM 660 C C . ILE A 1 83 ? 18.688 32.562 19.734 1 88.38 83 ILE A C 1
ATOM 662 O O . ILE A 1 83 ? 19.234 31.734 20.453 1 88.38 83 ILE A O 1
ATOM 666 N N . GLN A 1 84 ? 18.016 33.594 20.109 1 86.88 84 GLN A N 1
ATOM 667 C CA . GLN A 1 84 ? 17.953 33.844 21.547 1 86.88 84 GLN A CA 1
ATOM 668 C C . GLN A 1 84 ? 17.234 32.719 22.281 1 86.88 84 GLN A C 1
ATOM 670 O O . GLN A 1 84 ? 17.656 32.281 23.344 1 86.88 84 GLN A O 1
ATOM 675 N N . LYS A 1 85 ? 16.188 32.375 21.719 1 87.38 85 LYS A N 1
ATOM 676 C CA . LYS A 1 85 ? 15.43 31.281 22.312 1 87.38 85 LYS A CA 1
ATOM 677 C C . LYS A 1 85 ? 16.281 30.016 22.422 1 87.38 85 LYS A C 1
ATOM 679 O O . LYS A 1 85 ? 16.25 29.328 23.438 1 87.38 85 LYS A O 1
ATOM 684 N N . THR A 1 86 ? 17 29.703 21.391 1 88.88 86 THR A N 1
ATOM 685 C CA . THR A 1 86 ? 17.859 28.516 21.359 1 88.88 86 THR A CA 1
ATOM 686 C C . THR A 1 86 ? 18.922 28.594 22.438 1 88.88 86 THR A C 1
ATOM 688 O O . THR A 1 86 ? 19.188 27.609 23.141 1 88.88 86 THR A O 1
ATOM 691 N N . ILE A 1 87 ? 19.516 29.719 22.656 1 89.44 87 ILE A N 1
ATOM 692 C CA . ILE A 1 87 ? 20.562 29.922 23.641 1 89.44 87 ILE A CA 1
ATOM 693 C C . ILE A 1 87 ? 19.984 29.781 25.047 1 89.44 87 ILE A C 1
ATOM 695 O O . ILE A 1 87 ? 20.609 29.156 25.922 1 89.44 87 ILE A O 1
ATOM 699 N N . ASN A 1 88 ? 18.781 30.234 25.141 1 87.69 88 ASN A N 1
ATOM 700 C CA . ASN A 1 88 ? 18.141 30.188 26.453 1 87.69 88 ASN A CA 1
ATOM 701 C C . ASN A 1 88 ? 17.828 28.766 26.875 1 87.69 88 ASN A C 1
ATOM 703 O O . ASN A 1 88 ? 17.75 28.469 28.062 1 87.69 88 ASN A O 1
ATOM 707 N N . GLU A 1 89 ? 17.656 27.953 25.953 1 88.25 89 GLU A N 1
ATOM 708 C CA . GLU A 1 89 ? 17.281 26.562 26.234 1 88.25 89 GLU A CA 1
ATOM 709 C C . GLU A 1 89 ? 18.516 25.703 26.484 1 88.25 89 GLU A C 1
ATOM 711 O O . GLU A 1 89 ? 18.391 24.547 26.906 1 88.25 89 GLU A O 1
ATOM 716 N N . MET A 1 90 ? 19.703 26.25 26.312 1 89.31 90 MET A N 1
ATOM 717 C CA . MET A 1 90 ? 20.938 25.5 26.5 1 89.31 90 MET A CA 1
ATOM 718 C C . MET A 1 90 ? 21.328 25.469 27.984 1 89.31 90 MET A C 1
ATOM 720 O O . MET A 1 90 ? 20.734 26.172 28.797 1 89.31 90 MET A O 1
ATOM 724 N N . ASN A 1 91 ? 22.219 24.562 28.281 1 89.81 91 ASN A N 1
ATOM 725 C CA . ASN A 1 91 ? 22.719 24.516 29.656 1 89.81 91 ASN A CA 1
ATOM 726 C C . ASN A 1 91 ? 23.531 25.766 30 1 89.81 91 ASN A C 1
ATOM 728 O O . ASN A 1 91 ? 23.938 26.516 29.094 1 89.81 91 ASN A O 1
ATOM 732 N N . GLU A 1 92 ? 23.75 25.984 31.25 1 91.69 92 GLU A N 1
ATOM 733 C CA . GLU A 1 92 ? 24.359 27.219 31.766 1 91.69 92 GLU A CA 1
ATOM 734 C C . GLU A 1 92 ? 25.766 27.406 31.203 1 91.69 92 GLU A C 1
ATOM 736 O O . GLU A 1 92 ? 26.141 28.516 30.828 1 91.69 92 GLU A O 1
ATOM 741 N N . ASP A 1 93 ? 26.516 26.344 31.141 1 92.06 93 ASP A N 1
ATOM 742 C CA . ASP A 1 93 ? 27.891 26.422 30.641 1 92.06 93 ASP A CA 1
ATOM 743 C C . ASP A 1 93 ? 27.938 26.906 29.203 1 92.06 93 ASP A C 1
ATOM 745 O O . ASP A 1 93 ? 28.703 27.812 28.875 1 92.06 93 ASP A O 1
ATOM 749 N N . LEU A 1 94 ? 27.109 26.359 28.422 1 92.5 94 LEU A N 1
ATOM 750 C CA . LEU A 1 94 ? 27.062 26.719 27 1 92.5 94 LEU A CA 1
ATOM 751 C C . LEU A 1 94 ? 26.5 28.109 26.797 1 92.5 94 LEU A C 1
ATOM 753 O O . LEU A 1 94 ? 26.984 28.875 25.953 1 92.5 94 LEU A O 1
ATOM 757 N N . ARG A 1 95 ? 25.531 28.438 27.578 1 93.25 95 ARG A N 1
ATOM 758 C CA . ARG A 1 95 ? 24.938 29.766 27.5 1 93.25 95 ARG A CA 1
ATOM 759 C C . ARG A 1 95 ? 25.969 30.859 27.797 1 93.25 95 ARG A C 1
ATOM 761 O O . ARG A 1 95 ? 26.109 31.812 27.031 1 93.25 95 ARG A O 1
ATOM 768 N N . GLU A 1 96 ? 26.641 30.672 28.859 1 92.44 96 GLU A N 1
ATOM 769 C CA . GLU A 1 96 ? 27.672 31.641 29.266 1 92.44 96 GLU A CA 1
ATOM 770 C C . GLU A 1 96 ? 28.766 31.75 28.203 1 92.44 96 GLU A C 1
ATOM 772 O O . GLU A 1 96 ? 29.266 32.844 27.938 1 92.44 96 GLU A O 1
ATOM 777 N N . PHE A 1 97 ? 29.062 30.688 27.719 1 92.69 97 PHE A N 1
ATOM 778 C CA . PHE A 1 97 ? 30.078 30.625 26.688 1 92.69 97 PHE A CA 1
ATOM 779 C C . PHE A 1 97 ? 29.672 31.453 25.469 1 92.69 97 PHE A C 1
ATOM 781 O O . PHE A 1 97 ? 30.453 32.281 24.984 1 92.69 97 PHE A O 1
ATOM 788 N N . LEU A 1 98 ? 28.469 31.297 25.016 1 92.31 98 LEU A N 1
ATOM 789 C CA . LEU A 1 98 ? 27.984 31.953 23.797 1 92.31 98 LEU A CA 1
ATOM 790 C C . LEU A 1 98 ? 27.75 33.438 24.047 1 92.31 98 LEU A C 1
ATOM 792 O O . LEU A 1 98 ? 27.906 34.25 23.141 1 92.31 98 LEU A O 1
ATOM 796 N N . LEU A 1 99 ? 27.438 33.781 25.25 1 89.12 99 LEU A N 1
ATOM 797 C CA . LEU A 1 99 ? 27.234 35.188 25.609 1 89.12 99 LEU A CA 1
ATOM 798 C C . LEU A 1 99 ? 28.547 35.938 25.531 1 89.12 99 LEU A C 1
ATOM 800 O O . LEU A 1 99 ? 28.547 37.188 25.484 1 89.12 99 LEU A O 1
ATOM 804 N N . GLY A 1 100 ? 29.562 35.219 25.578 1 87.5 100 GLY A N 1
ATOM 805 C CA . GLY A 1 100 ? 30.891 35.844 25.484 1 87.5 100 GLY A CA 1
ATOM 806 C C . GLY A 1 100 ? 31.203 36.344 24.094 1 87.5 100 GLY A C 1
ATOM 807 O O . GLY A 1 100 ? 32.156 37.094 23.906 1 87.5 100 GLY A O 1
ATOM 808 N N . PHE A 1 101 ? 30.344 36 23.219 1 90.12 101 PHE A N 1
ATOM 809 C CA . PHE A 1 101 ? 30.531 36.469 21.844 1 90.12 101 PHE A CA 1
ATOM 810 C C . PHE A 1 101 ? 29.5 37.5 21.469 1 90.12 101 PHE A C 1
ATOM 812 O O . PHE A 1 101 ? 28.422 37.562 22.062 1 90.12 101 PHE A O 1
ATOM 819 N N . ASP A 1 102 ? 29.891 38.312 20.422 1 88.5 102 ASP A N 1
ATOM 820 C CA . ASP A 1 102 ? 28.922 39.25 19.891 1 88.5 102 ASP A CA 1
ATOM 821 C C . ASP A 1 102 ? 27.75 38.562 19.234 1 88.5 102 ASP A C 1
ATOM 823 O O . ASP A 1 102 ? 27.922 37.562 18.531 1 88.5 102 ASP A O 1
ATOM 827 N N . SER A 1 103 ? 26.609 39.094 19.422 1 86.62 103 SER A N 1
ATOM 828 C CA . SER A 1 103 ? 25.391 38.5 18.859 1 86.62 103 SER A CA 1
ATOM 829 C C . SER A 1 103 ? 25.484 38.406 17.328 1 86.62 103 SER A C 1
ATOM 831 O O . SER A 1 103 ? 24.891 37.531 16.719 1 86.62 103 SER A O 1
ATOM 833 N N . ASP A 1 104 ? 26.281 39.281 16.766 1 89.19 104 ASP A N 1
ATOM 834 C CA . ASP A 1 104 ? 26.422 39.312 15.312 1 89.19 104 ASP A CA 1
ATOM 835 C C . ASP A 1 104 ? 27.234 38.125 14.812 1 89.19 104 ASP A C 1
ATOM 837 O O . ASP A 1 104 ? 27.234 37.812 13.617 1 89.19 104 ASP A O 1
ATOM 841 N N . ASN A 1 105 ? 27.891 37.531 15.828 1 92.06 105 ASN A N 1
ATOM 842 C CA . ASN A 1 105 ? 28.703 36.375 15.469 1 92.06 105 ASN A CA 1
ATOM 843 C C . ASN A 1 105 ? 27.875 35.094 15.414 1 92.06 105 ASN A C 1
ATOM 845 O O . ASN A 1 105 ? 28.359 34.031 15 1 92.06 105 ASN A O 1
ATOM 849 N N . LEU A 1 106 ? 26.625 35.25 15.859 1 92.94 106 LEU A N 1
ATOM 850 C CA . LEU A 1 106 ? 25.734 34.094 15.859 1 92.94 106 LEU A CA 1
ATOM 851 C C . LEU A 1 106 ? 24.75 34.188 14.703 1 92.94 106 LEU A C 1
ATOM 853 O O . LEU A 1 106 ? 24.125 35.219 14.484 1 92.94 106 LEU A O 1
ATOM 857 N N . CYS A 1 107 ? 24.641 33.094 13.953 1 92.69 107 CYS A N 1
ATOM 858 C CA . CYS A 1 107 ? 23.688 33.094 12.844 1 92.69 107 CYS A CA 1
ATOM 859 C C . CYS A 1 107 ? 23.125 31.703 12.594 1 92.69 107 CYS A C 1
ATOM 861 O O . CYS A 1 107 ? 23.562 30.734 13.227 1 92.69 107 CYS A O 1
ATOM 863 N N . LEU A 1 108 ? 22.156 31.688 11.797 1 94 108 LEU A N 1
ATOM 864 C CA . LEU A 1 108 ? 21.531 30.422 11.422 1 94 108 LEU A CA 1
ATOM 865 C C . LEU A 1 108 ? 22 29.969 10.039 1 94 108 LEU A C 1
ATOM 867 O O . LEU A 1 108 ? 22.156 30.797 9.133 1 94 108 LEU A O 1
ATOM 871 N N . ARG A 1 109 ? 22.203 28.688 9.914 1 93.94 109 ARG A N 1
ATOM 872 C CA . ARG A 1 109 ? 22.562 28.094 8.633 1 93.94 109 ARG A CA 1
ATOM 873 C C . ARG A 1 109 ? 21.766 26.812 8.375 1 93.94 109 ARG A C 1
ATOM 875 O O . ARG A 1 109 ? 21.312 26.156 9.32 1 93.94 109 ARG A O 1
ATOM 882 N N . GLU A 1 110 ? 21.656 26.531 7.117 1 95.69 110 GLU A N 1
ATOM 883 C CA . GLU A 1 110 ? 21.031 25.281 6.711 1 95.69 110 GLU A CA 1
ATOM 884 C C . GLU A 1 110 ? 22.094 24.203 6.445 1 95.69 110 GLU A C 1
ATOM 886 O O . GLU A 1 110 ? 23.062 24.453 5.734 1 95.69 110 GLU A O 1
ATOM 891 N N . VAL A 1 111 ? 21.828 23.125 7.043 1 97.12 111 VAL A N 1
ATOM 892 C CA . VAL A 1 111 ? 22.781 22.031 6.867 1 97.12 111 VAL A CA 1
ATOM 893 C C . VAL A 1 111 ? 22.016 20.734 6.547 1 97.12 111 VAL A C 1
ATOM 895 O O . VAL A 1 111 ? 20.797 20.688 6.648 1 97.12 111 VAL A O 1
ATOM 898 N N . ALA A 1 112 ? 22.781 19.75 6.18 1 97.5 112 ALA A N 1
ATOM 899 C CA . ALA A 1 112 ? 22.172 18.469 5.891 1 97.5 112 ALA A CA 1
ATOM 900 C C . ALA A 1 112 ? 21.547 17.859 7.145 1 97.5 112 ALA A C 1
ATOM 902 O O . ALA A 1 112 ? 22.172 17.844 8.211 1 97.5 112 ALA A O 1
ATOM 903 N N . ALA A 1 113 ? 20.406 17.375 7.043 1 96.69 113 ALA A N 1
ATOM 904 C CA . ALA A 1 113 ? 19.719 16.766 8.18 1 96.69 113 ALA A CA 1
ATOM 905 C C . ALA A 1 113 ? 20.266 15.367 8.469 1 96.69 113 ALA A C 1
ATOM 907 O O . ALA A 1 113 ? 20.219 14.898 9.609 1 96.69 113 ALA A O 1
ATOM 908 N N . SER A 1 114 ? 20.781 14.719 7.473 1 96.25 114 SER A N 1
ATOM 909 C CA . SER A 1 114 ? 21.359 13.383 7.594 1 96.25 114 SER A CA 1
ATOM 910 C C . SER A 1 114 ? 22.484 13.172 6.578 1 96.25 114 SER A C 1
ATOM 912 O O . SER A 1 114 ? 22.656 13.984 5.672 1 96.25 114 SER A O 1
ATOM 914 N N . SER A 1 115 ? 23.188 12.109 6.812 1 96.31 115 SER A N 1
ATOM 915 C CA . SER A 1 115 ? 24.281 11.789 5.906 1 96.31 115 SER A CA 1
ATOM 916 C C . SER A 1 115 ? 23.766 11.43 4.516 1 96.31 115 SER A C 1
ATOM 918 O O . SER A 1 115 ? 22.781 10.695 4.387 1 96.31 115 SER A O 1
ATOM 920 N N . PRO A 1 116 ? 24.422 11.961 3.514 1 96.62 116 PRO A N 1
ATOM 921 C CA . PRO A 1 116 ? 24.078 11.531 2.156 1 96.62 116 PRO A CA 1
ATOM 922 C C . PRO A 1 116 ? 24.375 10.055 1.91 1 96.62 116 PRO A C 1
ATOM 924 O O . PRO A 1 116 ? 25.344 9.523 2.463 1 96.62 116 PRO A O 1
ATOM 927 N N . LEU A 1 117 ? 23.594 9.43 0.993 1 96.12 117 LEU A N 1
ATOM 928 C CA . LEU A 1 117 ? 23.75 8 0.739 1 96.12 117 LEU A CA 1
ATOM 929 C C . LEU A 1 117 ? 24.375 7.758 -0.628 1 96.12 117 LEU A C 1
ATOM 931 O O . LEU A 1 117 ? 24.891 6.672 -0.889 1 96.12 117 LEU A O 1
ATOM 935 N N . THR A 1 118 ? 24.297 8.742 -1.448 1 96.25 118 THR A N 1
ATOM 936 C CA . THR A 1 118 ? 24.859 8.648 -2.785 1 96.25 118 THR A CA 1
ATOM 937 C C . THR A 1 118 ? 25.766 9.844 -3.078 1 96.25 118 THR A C 1
ATOM 939 O O . THR A 1 118 ? 25.703 10.859 -2.385 1 96.25 118 THR A O 1
ATOM 942 N N . ARG A 1 119 ? 26.562 9.742 -4.059 1 95.62 119 ARG A N 1
ATOM 943 C CA . ARG A 1 119 ? 27.453 10.828 -4.465 1 95.62 119 ARG A CA 1
ATOM 944 C C . ARG A 1 119 ? 26.656 12.055 -4.898 1 95.62 119 ARG A C 1
ATOM 946 O O . ARG A 1 119 ? 27.031 13.188 -4.566 1 95.62 119 ARG A O 1
ATOM 953 N N . ASN A 1 120 ? 25.625 11.828 -5.594 1 95.5 120 ASN A N 1
ATOM 954 C CA . ASN A 1 120 ? 24.781 12.938 -6.035 1 95.5 120 ASN A CA 1
ATOM 955 C C . ASN A 1 120 ? 24.203 13.703 -4.848 1 95.5 120 ASN A C 1
ATOM 957 O O . ASN A 1 120 ? 24.188 14.93 -4.844 1 95.5 120 ASN A O 1
ATOM 961 N N . GLN A 1 121 ? 23.75 12.992 -3.912 1 96.88 121 GLN A N 1
ATOM 962 C CA . GLN A 1 121 ? 23.266 13.625 -2.691 1 96.88 121 GLN A CA 1
ATOM 963 C C . GLN A 1 121 ? 24.375 14.422 -2 1 96.88 121 GLN A C 1
ATOM 965 O O . GLN A 1 121 ? 24.141 15.539 -1.542 1 96.88 121 GLN A O 1
ATOM 970 N N . PHE A 1 122 ? 25.562 13.852 -1.962 1 97.44 122 PHE A N 1
ATOM 971 C CA . PHE A 1 122 ? 26.719 14.492 -1.347 1 97.44 122 PHE A CA 1
ATOM 972 C C . PHE A 1 122 ? 27.047 15.797 -2.055 1 97.44 122 PHE A C 1
ATOM 974 O O . PHE A 1 122 ? 27.266 16.828 -1.406 1 97.44 122 PHE A O 1
ATOM 981 N N . GLU A 1 123 ? 26.953 15.734 -3.305 1 96.94 123 GLU A N 1
ATOM 982 C CA . GLU A 1 123 ? 27.297 16.906 -4.105 1 96.94 123 GLU A CA 1
ATOM 983 C C . GLU A 1 123 ? 26.281 18.016 -3.916 1 96.94 123 GLU A C 1
ATOM 985 O O . GLU A 1 123 ? 26.609 19.203 -4.039 1 96.94 123 GLU A O 1
ATOM 990 N N . ARG A 1 124 ? 25.141 17.703 -3.547 1 96.06 124 ARG A N 1
ATOM 991 C CA . ARG A 1 124 ? 24.078 18.688 -3.35 1 96.06 124 ARG A CA 1
ATOM 992 C C . ARG A 1 124 ? 24.141 19.266 -1.942 1 96.06 124 ARG A C 1
ATOM 994 O O . ARG A 1 124 ? 23.812 20.438 -1.74 1 96.06 124 ARG A O 1
ATOM 1001 N N . LEU A 1 125 ? 24.594 18.484 -1.062 1 97.06 125 LEU A N 1
ATOM 1002 C CA . LEU A 1 125 ? 24.516 18.891 0.338 1 97.06 125 LEU A CA 1
ATOM 1003 C C . LEU A 1 125 ? 25.844 19.5 0.796 1 97.06 125 LEU A C 1
ATOM 1005 O O . LEU A 1 125 ? 25.875 20.359 1.68 1 97.06 125 LEU A O 1
ATOM 1009 N N . SER A 1 126 ? 26.938 19.188 0.185 1 96 126 SER A N 1
ATOM 1010 C CA . SER A 1 126 ? 28.266 19.547 0.645 1 96 126 SER A CA 1
ATOM 1011 C C . SER A 1 126 ? 28.516 21.047 0.521 1 96 126 SER A C 1
ATOM 1013 O O . SER A 1 126 ? 29.312 21.609 1.28 1 96 126 SER A O 1
ATOM 1015 N N . PRO A 1 127 ? 27.875 21.656 -0.432 1 95.19 127 PRO A N 1
ATOM 1016 C CA . PRO A 1 127 ? 28.062 23.109 -0.518 1 95.19 127 PRO A CA 1
ATOM 1017 C C . PRO A 1 127 ? 27.422 23.859 0.642 1 95.19 127 PRO A C 1
ATOM 1019 O O . PRO A 1 127 ? 27.828 24.984 0.966 1 95.19 127 PRO A O 1
ATOM 1022 N N . LEU A 1 128 ? 26.453 23.359 1.258 1 95.44 128 LEU A N 1
ATOM 1023 C CA . LEU A 1 128 ? 25.797 24 2.389 1 95.44 128 LEU A CA 1
ATOM 1024 C C . LEU A 1 128 ? 26.688 23.969 3.627 1 95.44 128 LEU A C 1
ATOM 1026 O O . LEU A 1 128 ? 26.844 24.984 4.309 1 95.44 128 LEU A O 1
ATOM 1030 N N . TRP A 1 129 ? 27.203 22.875 3.943 1 96.12 129 TRP A N 1
ATOM 1031 C CA . TRP A 1 129 ? 28.078 22.594 5.078 1 96.12 129 TRP A CA 1
ATOM 1032 C C . TRP A 1 129 ? 28.859 21.312 4.855 1 96.12 129 TRP A C 1
ATOM 1034 O O . TRP A 1 129 ? 28.328 20.328 4.312 1 96.12 129 TRP A O 1
ATOM 1044 N N . PRO A 1 130 ? 30.094 21.281 5.273 1 96.12 130 PRO A N 1
ATOM 1045 C CA . PRO A 1 130 ? 30.875 20.047 5.098 1 96.12 130 PRO A CA 1
ATOM 1046 C C . PRO A 1 130 ? 30.203 18.844 5.742 1 96.12 130 PRO A C 1
ATOM 1048 O O . PRO A 1 130 ? 29.875 18.875 6.934 1 96.12 130 PRO A O 1
ATOM 1051 N N . VAL A 1 131 ? 30.031 17.781 4.934 1 96.88 131 VAL A N 1
ATOM 1052 C CA . VAL A 1 131 ? 29.312 16.594 5.387 1 96.88 131 VAL A CA 1
ATOM 1053 C C . VAL A 1 131 ? 30.188 15.359 5.234 1 96.88 131 VAL A C 1
ATOM 1055 O O . VAL A 1 131 ? 30.953 15.242 4.262 1 96.88 131 VAL A O 1
ATOM 1058 N N . ASN A 1 132 ? 30.109 14.516 6.211 1 95.25 132 ASN A N 1
ATOM 1059 C CA . ASN A 1 132 ? 30.766 13.219 6.098 1 95.25 132 ASN A CA 1
ATOM 1060 C C . ASN A 1 132 ? 30 12.281 5.168 1 95.25 132 ASN A C 1
ATOM 1062 O O . ASN A 1 132 ? 28.797 12.086 5.332 1 95.25 132 ASN A O 1
ATOM 1066 N N . PHE A 1 133 ? 30.781 11.711 4.203 1 95.19 133 PHE A N 1
ATOM 1067 C CA . PHE A 1 133 ? 30.141 10.867 3.203 1 95.19 133 PHE A CA 1
ATOM 1068 C C . PHE A 1 133 ? 30.906 9.562 3.027 1 95.19 133 PHE A C 1
ATOM 1070 O O . PHE A 1 133 ? 32.094 9.57 2.725 1 95.19 133 PHE A O 1
ATOM 1077 N N . PHE A 1 134 ? 30.125 8.438 3.324 1 93.56 134 PHE A N 1
ATOM 1078 C CA . PHE A 1 134 ? 30.625 7.094 3.068 1 93.56 134 PHE A CA 1
ATOM 1079 C C . PHE A 1 134 ? 29.797 6.395 2.004 1 93.56 134 PHE A C 1
ATOM 1081 O O . PHE A 1 134 ? 28.688 5.922 2.285 1 93.56 134 PHE A O 1
ATOM 1088 N N . GLU A 1 135 ? 30.375 6.25 0.924 1 92.62 135 GLU A N 1
ATOM 1089 C CA . GLU A 1 135 ? 29.609 5.73 -0.212 1 92.62 135 GLU A CA 1
ATOM 1090 C C . GLU A 1 135 ? 29.469 4.211 -0.129 1 92.62 135 GLU A C 1
ATOM 1092 O O . GLU A 1 135 ? 30.438 3.506 0.15 1 92.62 135 GLU A O 1
ATOM 1097 N N . ASN A 1 136 ? 28.312 3.695 -0.249 1 93.44 136 ASN A N 1
ATOM 1098 C CA . ASN A 1 136 ? 28.078 2.266 -0.43 1 93.44 136 ASN A CA 1
ATOM 1099 C C . ASN A 1 136 ? 28.469 1.808 -1.832 1 93.44 136 ASN A C 1
ATOM 1101 O O . ASN A 1 136 ? 27.781 2.127 -2.807 1 93.44 136 ASN A O 1
ATOM 1105 N N . LYS A 1 137 ? 29.438 1.056 -1.947 1 94.38 137 LYS A N 1
ATOM 1106 C CA . LYS A 1 137 ? 30.016 0.7 -3.24 1 94.38 137 LYS A CA 1
ATOM 1107 C C . LYS A 1 137 ? 29.031 -0.11 -4.078 1 94.38 137 LYS A C 1
ATOM 1109 O O . LYS A 1 137 ? 28.969 0.065 -5.297 1 94.38 137 LYS A O 1
ATOM 1114 N N . TYR A 1 138 ? 28.391 -1.014 -3.48 1 94.31 138 TYR A N 1
ATOM 1115 C CA . TYR A 1 138 ? 27.422 -1.836 -4.195 1 94.31 138 TYR A CA 1
ATOM 1116 C C . TYR A 1 138 ? 26.328 -0.976 -4.805 1 94.31 138 TYR A C 1
ATOM 1118 O O . TYR A 1 138 ? 26.016 -1.108 -5.992 1 94.31 138 TYR A O 1
ATOM 1126 N N . ILE A 1 139 ? 25.812 -0.111 -3.979 1 94.69 139 ILE A N 1
ATOM 1127 C CA . ILE A 1 139 ? 24.75 0.779 -4.441 1 94.69 139 ILE A CA 1
ATOM 1128 C C . ILE A 1 139 ? 25.281 1.674 -5.559 1 94.69 139 ILE A C 1
ATOM 1130 O O . ILE A 1 139 ? 24.594 1.885 -6.566 1 94.69 139 ILE A O 1
ATOM 1134 N N . ALA A 1 140 ? 26.453 2.174 -5.379 1 95.06 140 ALA A N 1
ATOM 1135 C CA . ALA A 1 140 ? 27.062 3.033 -6.391 1 95.06 140 ALA A CA 1
ATOM 1136 C C . ALA A 1 140 ? 27.203 2.295 -7.719 1 95.06 140 ALA A C 1
ATOM 1138 O O . ALA A 1 140 ? 26.906 2.838 -8.781 1 95.06 140 ALA A O 1
ATOM 1139 N N . LYS A 1 141 ? 27.609 1.063 -7.633 1 94.81 141 LYS A N 1
ATOM 1140 C CA . LYS A 1 141 ? 27.781 0.254 -8.836 1 94.81 141 LYS A CA 1
ATOM 1141 C C . LYS A 1 141 ? 26.438 -0.031 -9.508 1 94.81 141 LYS A C 1
ATOM 1143 O O . LYS A 1 141 ? 26.344 -0.065 -10.734 1 94.81 141 LYS A O 1
ATOM 1148 N N . CYS A 1 142 ? 25.453 -0.256 -8.75 1 94.69 142 CYS A N 1
ATOM 1149 C CA . CYS A 1 142 ? 24.125 -0.48 -9.297 1 94.69 142 CYS A CA 1
ATOM 1150 C C . CYS A 1 142 ? 23.609 0.758 -10.023 1 94.69 142 CYS A C 1
ATOM 1152 O O . CYS A 1 142 ? 23.062 0.654 -11.125 1 94.69 142 CYS A O 1
ATOM 1154 N N . LEU A 1 143 ? 23.859 1.873 -9.414 1 93.19 143 LEU A N 1
ATOM 1155 C CA . LEU A 1 143 ? 23.328 3.127 -9.945 1 93.19 143 LEU A CA 1
ATOM 1156 C C . LEU A 1 143 ? 24 3.48 -1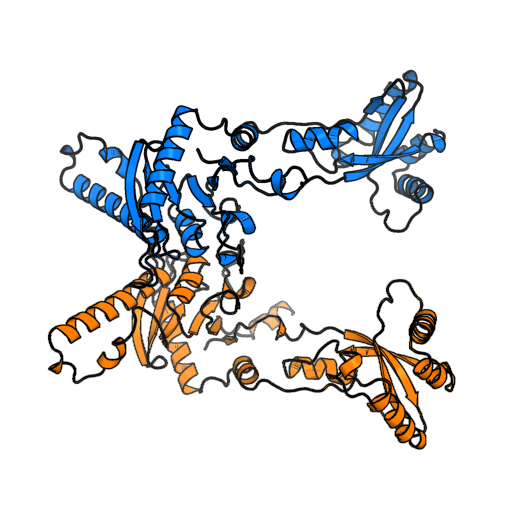1.266 1 93.19 143 LEU A C 1
ATOM 1158 O O . LEU A 1 143 ? 23.359 4.02 -12.172 1 93.19 143 LEU A O 1
ATOM 1162 N N . ASP A 1 144 ? 25.234 3.189 -11.391 1 91.31 144 ASP A N 1
ATOM 1163 C CA . ASP A 1 144 ? 25.906 3.557 -12.633 1 91.31 144 ASP A CA 1
ATOM 1164 C C . ASP A 1 144 ? 25.953 2.377 -13.594 1 91.31 144 ASP A C 1
ATOM 1166 O O . ASP A 1 144 ? 26.5 2.494 -14.703 1 91.31 144 ASP A O 1
ATOM 1170 N N . GLY A 1 145 ? 25.5 1.214 -13.211 1 90.69 145 GLY A N 1
ATOM 1171 C CA . GLY A 1 145 ? 25.359 0.064 -14.086 1 90.69 145 GLY A CA 1
ATOM 1172 C C . GLY A 1 145 ? 26.594 -0.817 -14.109 1 90.69 145 GLY A C 1
ATOM 1173 O O . GLY A 1 145 ? 26.609 -1.868 -14.758 1 90.69 145 GLY A O 1
ATOM 1174 N N . SER A 1 146 ? 27.625 -0.491 -13.398 1 93.75 146 SER A N 1
ATOM 1175 C CA . SER A 1 146 ? 28.906 -1.2 -13.477 1 93.75 146 SER A CA 1
ATOM 1176 C C . SER A 1 146 ? 28.875 -2.48 -12.648 1 93.75 146 SER A C 1
ATOM 1178 O O . SER A 1 146 ? 29.859 -3.221 -12.602 1 93.75 146 SER A O 1
ATOM 1180 N N . ILE A 1 147 ? 27.766 -2.729 -12.07 1 94.75 147 ILE A N 1
ATOM 1181 C CA . ILE A 1 147 ? 27.641 -3.955 -11.289 1 94.75 147 ILE A CA 1
ATOM 1182 C C . ILE A 1 147 ? 27.75 -5.168 -12.211 1 94.75 147 ILE A C 1
ATOM 1184 O O . ILE A 1 147 ? 28.156 -6.25 -11.781 1 94.75 147 ILE A O 1
ATOM 1188 N N . PHE A 1 148 ? 27.438 -4.996 -13.508 1 95.62 148 PHE A N 1
ATOM 1189 C CA . PHE A 1 148 ? 27.562 -6.047 -14.516 1 95.62 148 PHE A CA 1
ATOM 1190 C C . PHE A 1 148 ? 28.672 -5.719 -15.508 1 95.62 148 PHE A C 1
ATOM 1192 O O . PHE A 1 148 ? 28.844 -4.555 -15.883 1 95.62 148 PHE A O 1
ATOM 1199 N N . SER A 1 149 ? 29.344 -6.711 -15.953 1 95.06 149 SER A N 1
ATOM 1200 C CA . SER A 1 149 ? 30.312 -6.543 -17.031 1 95.06 149 SER A CA 1
ATOM 1201 C C . SER A 1 149 ? 29.609 -6.25 -18.359 1 95.06 149 SER A C 1
ATOM 1203 O O . SER A 1 149 ? 28.422 -6.531 -18.516 1 95.06 149 SER A O 1
ATOM 1205 N N . PRO A 1 150 ? 30.328 -5.688 -19.297 1 94.81 150 PRO A N 1
ATOM 1206 C CA . PRO A 1 150 ? 29.734 -5.441 -20.609 1 94.81 150 PRO A CA 1
ATOM 1207 C C . PRO A 1 150 ? 29.172 -6.707 -21.25 1 94.81 150 PRO A C 1
ATOM 1209 O O . PRO A 1 150 ? 28.109 -6.664 -21.859 1 94.81 150 PRO A O 1
ATOM 1212 N N . ASP A 1 151 ? 29.828 -7.797 -21.047 1 95.12 151 ASP A N 1
ATOM 1213 C CA . ASP A 1 151 ? 29.359 -9.062 -21.594 1 95.12 151 ASP A CA 1
ATOM 1214 C C . ASP A 1 151 ? 28.047 -9.5 -20.922 1 95.12 151 ASP A C 1
ATOM 1216 O O . ASP A 1 151 ? 27.141 -10.016 -21.578 1 95.12 151 ASP A O 1
ATOM 1220 N N . HIS A 1 152 ? 28.031 -9.32 -19.672 1 95.69 152 HIS A N 1
ATOM 1221 C CA . HIS A 1 152 ? 26.812 -9.656 -18.938 1 95.69 152 HIS A CA 1
ATOM 1222 C C . HIS A 1 152 ? 25.641 -8.781 -19.375 1 95.69 152 HIS A C 1
ATOM 1224 O O . HIS A 1 152 ? 24.531 -9.273 -19.547 1 95.69 152 HIS A O 1
ATOM 1230 N N . TRP A 1 153 ? 25.875 -7.523 -19.594 1 96.19 153 TRP A N 1
ATOM 1231 C CA . TRP A 1 153 ? 24.828 -6.621 -20.078 1 96.19 153 TRP A CA 1
ATOM 1232 C C . TRP A 1 153 ? 24.328 -7.051 -21.453 1 96.19 153 TRP A C 1
ATOM 1234 O O . TRP A 1 153 ? 23.125 -7 -21.719 1 96.19 153 TRP A O 1
ATOM 1244 N N . LYS A 1 154 ? 25.25 -7.41 -22.281 1 96.12 154 LYS A N 1
ATOM 1245 C CA . LYS A 1 154 ? 24.859 -7.898 -23.609 1 96.12 154 LYS A CA 1
ATOM 1246 C C . LYS A 1 154 ? 23.891 -9.078 -23.484 1 96.12 154 LYS A C 1
ATOM 1248 O O . LYS A 1 154 ? 22.891 -9.141 -24.188 1 96.12 154 LYS A O 1
ATOM 1253 N N . ARG A 1 155 ? 24.219 -9.992 -22.594 1 97 155 ARG A N 1
ATOM 1254 C CA . ARG A 1 155 ? 23.375 -11.164 -22.391 1 97 155 ARG A CA 1
ATOM 1255 C C . ARG A 1 155 ? 22.016 -10.773 -21.859 1 97 155 ARG A C 1
ATOM 1257 O O . ARG A 1 155 ? 20.984 -11.32 -22.281 1 97 155 ARG A O 1
ATOM 1264 N N . ILE A 1 156 ? 22.016 -9.836 -20.891 1 97.62 156 ILE A N 1
ATOM 1265 C CA . ILE A 1 156 ? 20.766 -9.336 -20.328 1 97.62 156 ILE A CA 1
ATOM 1266 C C . ILE A 1 156 ? 19.891 -8.758 -21.438 1 97.62 156 ILE A C 1
ATOM 1268 O O . ILE A 1 156 ? 18.703 -9.047 -21.516 1 97.62 156 ILE A O 1
ATOM 1272 N N . HIS A 1 157 ? 20.5 -8.055 -22.344 1 96.94 157 HIS A N 1
ATOM 1273 C CA . HIS A 1 157 ? 19.766 -7.457 -23.453 1 96.94 157 HIS A CA 1
ATOM 1274 C C . HIS A 1 157 ? 19.219 -8.531 -24.391 1 96.94 157 HIS A C 1
ATOM 1276 O O . HIS A 1 157 ? 18.078 -8.445 -24.844 1 96.94 157 HIS A O 1
ATOM 1282 N N . GLU A 1 158 ? 20 -9.5 -24.656 1 97.56 158 GLU A N 1
ATOM 1283 C CA . GLU A 1 158 ? 19.562 -10.602 -25.516 1 97.56 158 GLU A CA 1
ATOM 1284 C C . GLU A 1 158 ? 18.375 -11.336 -24.906 1 97.56 158 GLU A C 1
ATOM 1286 O O . GLU A 1 158 ? 17.406 -11.648 -25.609 1 97.56 158 GLU A O 1
ATOM 1291 N N . LEU A 1 159 ? 18.453 -11.609 -23.641 1 98.12 159 LEU A N 1
ATOM 1292 C CA . LEU A 1 159 ? 17.391 -12.32 -22.953 1 98.12 159 LEU A CA 1
ATOM 1293 C C . LEU A 1 159 ? 16.109 -11.492 -22.938 1 98.12 159 LEU A C 1
ATOM 1295 O O . LEU A 1 159 ? 15.008 -12.039 -23.062 1 98.12 159 LEU A O 1
ATOM 1299 N N . MET A 1 160 ? 16.266 -10.188 -22.797 1 97.31 160 MET A N 1
ATOM 1300 C CA . MET A 1 160 ? 15.094 -9.32 -22.812 1 97.31 160 MET A CA 1
ATOM 1301 C C . MET A 1 160 ? 14.461 -9.312 -24.203 1 97.31 160 MET A C 1
ATOM 1303 O O . MET A 1 160 ? 13.234 -9.398 -24.328 1 97.31 160 MET A O 1
ATOM 1307 N N . ILE A 1 161 ? 15.305 -9.234 -25.203 1 96.06 161 ILE A N 1
ATOM 1308 C CA . ILE A 1 161 ? 14.789 -9.281 -26.578 1 96.06 161 ILE A CA 1
ATOM 1309 C C . ILE A 1 161 ? 14.039 -10.586 -26.797 1 96.06 161 ILE A C 1
ATOM 1311 O O . ILE A 1 161 ? 12.938 -10.594 -27.359 1 96.06 161 ILE A O 1
ATOM 1315 N N . GLU A 1 162 ? 14.578 -11.641 -26.328 1 96.5 162 GLU A N 1
ATOM 1316 C CA . GLU A 1 162 ? 13.93 -12.945 -26.438 1 96.5 162 GLU A CA 1
ATOM 1317 C C . GLU A 1 162 ? 12.586 -12.953 -25.719 1 96.5 162 GLU A C 1
ATOM 1319 O O . GLU A 1 162 ? 11.602 -13.477 -26.234 1 96.5 162 GLU A O 1
ATOM 1324 N N . THR A 1 163 ? 12.555 -12.391 -24.516 1 96.75 163 THR A N 1
ATOM 1325 C CA . THR A 1 163 ? 11.336 -12.32 -23.719 1 96.75 163 THR A CA 1
ATOM 1326 C C . THR A 1 163 ? 10.242 -11.547 -24.453 1 96.75 163 THR A C 1
ATOM 1328 O O . THR A 1 163 ? 9.094 -11.992 -24.516 1 96.75 163 THR A O 1
ATOM 1331 N N . LEU A 1 164 ? 10.625 -10.445 -25.078 1 93.5 164 LEU A N 1
ATOM 1332 C CA . LEU A 1 164 ? 9.672 -9.594 -25.797 1 93.5 164 LEU A CA 1
ATOM 1333 C C . LEU A 1 164 ? 9.195 -10.273 -27.078 1 93.5 164 LEU A C 1
ATOM 1335 O O . LEU A 1 164 ? 8.039 -10.125 -27.469 1 93.5 164 LEU A O 1
ATOM 1339 N N . ASN A 1 165 ? 10.016 -11.023 -27.672 1 93.75 165 ASN A N 1
ATOM 1340 C CA . ASN A 1 165 ? 9.703 -11.672 -28.938 1 93.75 165 ASN A CA 1
ATOM 1341 C C . ASN A 1 165 ? 8.727 -12.828 -28.75 1 93.75 165 ASN A C 1
ATOM 1343 O O . ASN A 1 165 ? 8.133 -13.305 -29.719 1 93.75 165 ASN A O 1
ATOM 1347 N N . MET A 1 166 ? 8.633 -13.297 -27.516 1 94.31 166 MET A N 1
ATOM 1348 C CA . MET A 1 166 ? 7.68 -14.367 -27.234 1 94.31 166 MET A CA 1
ATOM 1349 C C . MET A 1 166 ? 6.25 -13.883 -27.453 1 94.31 166 MET A C 1
ATOM 1351 O O . MET A 1 166 ? 5.348 -14.688 -27.688 1 94.31 166 MET A O 1
ATOM 1355 N N . LEU A 1 167 ? 6.07 -12.555 -27.25 1 89.88 167 LEU A N 1
ATOM 1356 C CA . LEU A 1 167 ? 4.719 -12.008 -27.344 1 89.88 167 LEU A CA 1
ATOM 1357 C C . LEU A 1 167 ? 4.414 -11.555 -28.766 1 89.88 167 LEU A C 1
ATOM 1359 O O . LEU A 1 167 ? 5.289 -11.023 -29.469 1 89.88 167 LEU A O 1
ATOM 1363 N N . ASN A 1 168 ? 3.332 -12.203 -29.25 1 73.31 168 ASN A N 1
ATOM 1364 C CA . ASN A 1 168 ? 2.877 -11.766 -30.562 1 73.31 168 ASN A CA 1
ATOM 1365 C C . ASN A 1 168 ? 2.111 -10.453 -30.484 1 73.31 168 ASN A C 1
ATOM 1367 O O . ASN A 1 168 ? 1.589 -10.094 -29.422 1 73.31 168 ASN A O 1
ATOM 1371 N N . ASN A 1 169 ? 2.262 -9.523 -31.453 1 59.09 169 ASN A N 1
ATOM 1372 C CA . ASN A 1 169 ? 1.634 -8.211 -31.547 1 59.09 169 ASN A CA 1
ATOM 1373 C C . ASN A 1 169 ? 0.162 -8.266 -31.156 1 59.09 169 ASN A C 1
ATOM 1375 O O . ASN A 1 169 ? -0.444 -7.23 -30.859 1 59.09 169 ASN A O 1
ATOM 1379 N N . ASP A 1 170 ? -0.461 -9.344 -31.047 1 52.47 170 ASP A N 1
ATOM 1380 C CA . ASP A 1 170 ? -1.921 -9.32 -31.047 1 52.47 170 ASP A CA 1
ATOM 1381 C C . ASP A 1 170 ? -2.475 -9.375 -29.625 1 52.47 170 ASP A C 1
ATOM 1383 O O . ASP A 1 170 ? -3.686 -9.266 -29.422 1 52.47 170 ASP A O 1
ATOM 1387 N N . SER A 1 171 ? -1.646 -9.594 -28.609 1 57.38 171 SER A N 1
ATOM 1388 C CA . SER A 1 171 ? -2.34 -9.656 -27.328 1 57.38 171 SER A CA 1
ATOM 1389 C C . SER A 1 171 ? -1.633 -8.812 -26.266 1 57.38 171 SER A C 1
ATOM 1391 O O . SER A 1 171 ? -0.771 -9.312 -25.547 1 57.38 171 SER A O 1
ATOM 1393 N N . PRO A 1 172 ? -1.919 -7.496 -26.328 1 54.44 172 PRO A N 1
ATOM 1394 C CA . PRO A 1 172 ? -1.241 -6.551 -25.438 1 54.44 172 PRO A CA 1
ATOM 1395 C C . PRO A 1 172 ? -1.359 -6.945 -23.969 1 54.44 172 PRO A C 1
ATOM 1397 O O . PRO A 1 172 ? -0.519 -6.555 -23.156 1 54.44 172 PRO A O 1
ATOM 1400 N N . SER A 1 173 ? -2.336 -7.785 -23.625 1 62.25 173 SER A N 1
ATOM 1401 C CA . SER A 1 173 ? -2.572 -8.023 -22.203 1 62.25 173 SER A CA 1
ATOM 1402 C C . SER A 1 173 ? -1.804 -9.25 -21.719 1 62.25 173 SER A C 1
ATOM 1404 O O . SER A 1 173 ? -1.784 -9.539 -20.516 1 62.25 173 SER A O 1
ATOM 1406 N N . CYS A 1 174 ? -0.928 -9.766 -22.656 1 82.75 174 CYS A N 1
ATOM 1407 C CA . CYS A 1 174 ? -0.212 -10.984 -22.281 1 82.75 174 CYS A CA 1
ATOM 1408 C C . CYS A 1 174 ? 1.204 -10.664 -21.828 1 82.75 174 CYS A C 1
ATOM 1410 O O . CYS A 1 174 ? 1.823 -9.719 -22.312 1 82.75 174 CYS A O 1
ATOM 1412 N N . MET A 1 175 ? 1.579 -11.297 -20.734 1 92.06 175 MET A N 1
ATOM 1413 C CA . MET A 1 175 ? 2.936 -11.156 -20.219 1 92.06 175 MET A CA 1
ATOM 1414 C C . MET A 1 175 ? 3.758 -12.414 -20.5 1 92.06 175 MET A C 1
ATOM 1416 O O . MET A 1 175 ? 3.217 -13.523 -20.531 1 92.06 175 MET A O 1
ATOM 1420 N N . SER A 1 176 ? 4.996 -12.203 -20.797 1 96.44 176 SER A N 1
ATOM 1421 C CA . SER A 1 176 ? 5.922 -13.32 -20.938 1 96.44 176 SER A CA 1
ATOM 1422 C C . SER A 1 176 ? 7.008 -13.289 -19.875 1 96.44 176 SER A C 1
ATOM 1424 O O . SER A 1 176 ? 7.273 -12.234 -19.281 1 96.44 176 SER A O 1
ATOM 1426 N N . SER A 1 177 ? 7.535 -14.453 -19.578 1 98.06 177 SER A N 1
ATOM 1427 C CA . SER A 1 177 ? 8.586 -14.586 -18.578 1 98.06 177 SER A CA 1
ATOM 1428 C C . SER A 1 177 ? 9.633 -15.609 -19 1 98.06 177 SER A C 1
ATOM 1430 O O . SER A 1 177 ? 9.297 -16.625 -19.609 1 98.06 177 SER A O 1
ATOM 1432 N N . ILE A 1 178 ? 10.906 -15.328 -18.75 1 98.75 178 ILE A N 1
ATOM 1433 C CA . ILE A 1 178 ? 12.016 -16.266 -18.875 1 98.75 178 ILE A CA 1
ATOM 1434 C C . ILE A 1 178 ? 12.789 -16.359 -17.578 1 98.75 178 ILE A C 1
ATOM 1436 O O . ILE A 1 178 ? 13.203 -15.336 -17.016 1 98.75 178 ILE A O 1
ATOM 1440 N N . ILE A 1 179 ? 12.922 -17.516 -17.016 1 98.69 179 ILE A N 1
ATOM 1441 C CA . ILE A 1 179 ? 13.766 -17.719 -15.844 1 98.69 179 ILE A CA 1
ATOM 1442 C C . ILE A 1 179 ? 15.07 -18.391 -16.266 1 98.69 179 ILE A C 1
ATOM 1444 O O . ILE A 1 179 ? 15.055 -19.375 -17.016 1 98.69 179 ILE A O 1
ATOM 1448 N N . VAL A 1 180 ? 16.188 -17.812 -15.797 1 98.25 180 VAL A N 1
ATOM 1449 C CA . VAL A 1 180 ? 17.5 -18.312 -16.188 1 98.25 180 VAL A CA 1
ATOM 1450 C C . VAL A 1 180 ? 18.328 -18.625 -14.93 1 98.25 180 VAL A C 1
ATOM 1452 O O . VAL A 1 180 ? 18.031 -18.109 -13.844 1 98.25 180 VAL A O 1
ATOM 1455 N N . LYS A 1 181 ? 19.297 -19.469 -15.094 1 94.88 181 LYS A N 1
ATOM 1456 C CA . LYS A 1 181 ? 20.281 -19.766 -14.055 1 94.88 181 LYS A CA 1
ATOM 1457 C C . LYS A 1 181 ? 21.703 -19.625 -14.586 1 94.88 181 LYS A C 1
ATOM 1459 O O . LYS A 1 181 ? 21.906 -19.344 -15.773 1 94.88 181 LYS A O 1
ATOM 1464 N N . ASP A 1 182 ? 22.688 -19.656 -13.688 1 92.75 182 ASP A N 1
ATOM 1465 C CA . ASP A 1 182 ? 24.094 -19.547 -14.047 1 92.75 182 ASP A CA 1
ATOM 1466 C C . ASP A 1 182 ? 24.391 -18.234 -14.75 1 92.75 182 ASP A C 1
ATOM 1468 O O . ASP A 1 182 ? 25.016 -18.219 -15.82 1 92.75 182 ASP A O 1
ATOM 1472 N N . ASN A 1 183 ? 23.859 -17.172 -14.266 1 90.25 183 ASN A N 1
ATOM 1473 C CA . ASN A 1 183 ? 24.109 -15.812 -14.727 1 90.25 183 ASN A CA 1
ATOM 1474 C C . ASN A 1 183 ? 23.672 -15.633 -16.188 1 90.25 183 ASN A C 1
ATOM 1476 O O . ASN A 1 183 ? 24.406 -15.055 -16.984 1 90.25 183 ASN A O 1
ATOM 1480 N N . GLY A 1 184 ? 22.578 -16.266 -16.5 1 91.12 184 GLY A N 1
ATOM 1481 C CA . GLY A 1 184 ? 21.984 -16.062 -17.812 1 91.12 184 GLY A CA 1
ATOM 1482 C C . GLY A 1 184 ? 22.422 -17.078 -18.844 1 91.12 184 GLY A C 1
ATOM 1483 O O . GLY A 1 184 ? 21.969 -17.031 -19.984 1 91.12 184 GLY A O 1
ATOM 1484 N N . LYS A 1 185 ? 23.219 -18.016 -18.5 1 92.56 185 LYS A N 1
ATOM 1485 C CA . LYS A 1 185 ? 23.766 -18.953 -19.469 1 92.56 185 LYS A CA 1
ATOM 1486 C C . LYS A 1 185 ? 22.766 -20.047 -19.812 1 92.56 185 LYS A C 1
ATOM 1488 O O . LYS A 1 185 ? 22.766 -20.562 -20.938 1 92.56 185 LYS A O 1
ATOM 1493 N N . ARG A 1 186 ? 21.859 -20.359 -18.891 1 95.25 186 ARG A N 1
ATOM 1494 C CA . ARG A 1 186 ? 20.922 -21.438 -19.109 1 95.25 186 ARG A CA 1
ATOM 1495 C C . ARG A 1 186 ? 19.484 -20.984 -18.875 1 95.25 186 ARG A C 1
ATOM 1497 O O . ARG A 1 186 ? 19.141 -20.484 -17.797 1 95.25 186 ARG A O 1
ATOM 1504 N N . ILE A 1 187 ? 18.672 -21.172 -19.875 1 97.62 187 ILE A N 1
ATOM 1505 C CA . ILE A 1 187 ? 17.25 -20.922 -19.75 1 97.62 187 ILE A CA 1
ATOM 1506 C C . ILE A 1 187 ? 16.562 -22.109 -19.109 1 97.62 187 ILE A C 1
ATOM 1508 O O . ILE A 1 187 ? 16.672 -23.234 -19.594 1 97.62 187 ILE A O 1
ATOM 1512 N N . VAL A 1 188 ? 15.859 -21.875 -18.047 1 96.88 188 VAL A N 1
ATOM 1513 C CA . VAL A 1 188 ? 15.195 -22.953 -17.312 1 96.88 188 VAL A CA 1
ATOM 1514 C C . VAL A 1 188 ? 13.766 -23.125 -17.828 1 96.88 188 VAL A C 1
ATOM 1516 O O . VAL A 1 188 ? 13.297 -24.25 -17.984 1 96.88 188 VAL A O 1
ATOM 1519 N N . THR A 1 189 ? 13.062 -22.016 -18.062 1 97.94 189 THR A N 1
ATOM 1520 C CA . THR A 1 189 ? 11.688 -22.078 -18.547 1 97.94 189 THR A CA 1
ATOM 1521 C C . THR A 1 189 ? 11.289 -20.781 -19.25 1 97.94 189 THR A C 1
ATOM 1523 O O . THR A 1 189 ? 11.812 -19.719 -18.938 1 97.94 189 THR A O 1
ATOM 1526 N N . LYS A 1 190 ? 10.484 -20.891 -20.281 1 98.12 190 LYS A N 1
ATOM 1527 C CA . LYS A 1 190 ? 9.812 -19.812 -21 1 98.12 190 LYS A CA 1
ATOM 1528 C C . LYS A 1 190 ? 8.289 -19.938 -20.891 1 98.12 190 LYS A C 1
ATOM 1530 O O . LYS A 1 190 ? 7.738 -21.016 -21.125 1 98.12 190 LYS A O 1
ATOM 1535 N N . THR A 1 191 ? 7.676 -18.859 -20.453 1 97.75 191 THR A N 1
ATOM 1536 C CA . THR A 1 191 ? 6.238 -18.953 -20.234 1 97.75 191 THR A CA 1
ATOM 1537 C C . THR A 1 191 ? 5.52 -17.719 -20.766 1 97.75 191 THR A C 1
ATOM 1539 O O . THR A 1 191 ? 6.113 -16.641 -20.844 1 97.75 191 THR A O 1
ATOM 1542 N N . ILE A 1 192 ? 4.297 -17.875 -21.188 1 95.31 192 ILE A N 1
ATOM 1543 C CA . ILE A 1 192 ? 3.375 -16.812 -21.594 1 95.31 192 ILE A CA 1
ATOM 1544 C C . ILE A 1 192 ? 2.08 -16.922 -20.781 1 95.31 192 ILE A C 1
ATOM 1546 O O . ILE A 1 192 ? 1.586 -18.031 -20.547 1 95.31 192 ILE A O 1
ATOM 1550 N N . SER A 1 193 ? 1.584 -15.781 -20.375 1 94 193 SER A N 1
ATOM 1551 C CA . SER A 1 193 ? 0.337 -15.766 -19.625 1 94 193 SER A CA 1
ATOM 1552 C C . SER A 1 193 ? -0.817 -16.328 -20.453 1 94 193 SER A C 1
ATOM 1554 O O . SER A 1 193 ? -0.913 -16.062 -21.656 1 94 193 SER A O 1
ATOM 1556 N N . ARG A 1 194 ? -1.631 -17.094 -19.812 1 91.25 194 ARG A N 1
ATOM 1557 C CA . ARG A 1 194 ? -2.877 -17.609 -20.391 1 91.25 194 ARG A CA 1
ATOM 1558 C C . ARG A 1 194 ? -4.035 -17.438 -19.406 1 91.25 194 ARG A C 1
ATOM 1560 O O . ARG A 1 194 ? -4.715 -18.406 -19.078 1 91.25 194 ARG A O 1
ATOM 1567 N N . THR A 1 195 ? -4.301 -16.234 -19.062 1 88.31 195 THR A N 1
ATOM 1568 C CA . THR A 1 195 ? -5.262 -15.938 -18 1 88.31 195 THR A CA 1
ATOM 1569 C C . THR A 1 195 ? -6.691 -16.109 -18.5 1 88.31 195 THR A C 1
ATOM 1571 O O . THR A 1 195 ? -7.629 -16.172 -17.703 1 88.31 195 THR A O 1
ATOM 1574 N N . ASN A 1 196 ? -6.859 -16.219 -19.797 1 84.31 196 ASN A N 1
ATOM 1575 C CA . ASN A 1 196 ? -8.172 -16.516 -20.359 1 84.31 196 ASN A CA 1
ATOM 1576 C C . ASN A 1 196 ? -8.57 -17.969 -20.172 1 84.31 196 ASN A C 1
ATOM 1578 O O . ASN A 1 196 ? -9.734 -18.328 -20.344 1 84.31 196 ASN A O 1
ATOM 1582 N N . GLN A 1 197 ? -7.582 -18.734 -19.75 1 86.81 197 GLN A N 1
ATOM 1583 C CA . GLN A 1 197 ? -7.84 -20.156 -19.578 1 86.81 197 GLN A CA 1
ATOM 1584 C C . GLN A 1 197 ? -7.828 -20.547 -18.109 1 86.81 197 GLN A C 1
ATOM 1586 O O . GLN A 1 197 ? -8.438 -21.547 -17.719 1 86.81 197 GLN A O 1
ATOM 1591 N N . HIS A 1 198 ? -7.18 -19.859 -17.375 1 91.88 198 HIS A N 1
ATOM 1592 C CA . HIS A 1 198 ? -7.008 -20.141 -15.953 1 91.88 198 HIS A CA 1
ATOM 1593 C C . HIS A 1 198 ? -6.672 -18.875 -15.172 1 91.88 198 HIS A C 1
ATOM 1595 O O . HIS A 1 198 ? -5.773 -18.125 -15.562 1 91.88 198 HIS A O 1
ATOM 1601 N N . PRO A 1 199 ? -7.293 -18.609 -14.094 1 92.5 199 PRO A N 1
ATOM 1602 C CA . PRO A 1 199 ? -7.105 -17.344 -13.391 1 92.5 199 PRO A CA 1
ATOM 1603 C C . PRO A 1 199 ? -5.688 -17.172 -12.852 1 92.5 199 PRO A C 1
ATOM 1605 O O . PRO A 1 199 ? -5.238 -16.047 -12.633 1 92.5 199 PRO A O 1
ATOM 1608 N N . LEU A 1 200 ? -4.93 -18.281 -12.648 1 95.94 200 LEU A N 1
ATOM 1609 C CA . LEU A 1 200 ? -3.605 -18.219 -12.047 1 95.94 200 LEU A CA 1
ATOM 1610 C C . LEU A 1 200 ? -2.518 -18.375 -13.102 1 95.94 200 LEU A C 1
ATOM 1612 O O . LEU A 1 200 ? -1.326 -18.359 -12.773 1 95.94 200 LEU A O 1
ATOM 1616 N N . HIS A 1 201 ? -2.91 -18.453 -14.352 1 95.5 201 HIS A N 1
ATOM 1617 C CA . HIS A 1 201 ? -1.898 -18.719 -15.375 1 95.5 201 HIS A CA 1
ATOM 1618 C C . HIS A 1 201 ? -1.248 -17.422 -15.844 1 95.5 201 HIS A C 1
ATOM 1620 O O . HIS A 1 201 ? -1.19 -17.141 -17.047 1 95.5 201 HIS A O 1
ATOM 1626 N N . HIS A 1 202 ? -0.783 -16.703 -14.922 1 95.62 202 HIS A N 1
ATOM 1627 C CA . HIS A 1 202 ? 0.158 -15.617 -15.188 1 95.62 202 HIS A CA 1
ATOM 1628 C C . HIS A 1 202 ? 1.548 -16.156 -15.5 1 95.62 202 HIS A C 1
ATOM 1630 O O . HIS A 1 202 ? 1.958 -17.188 -14.945 1 95.62 202 HIS A O 1
ATOM 1636 N N . ALA A 1 203 ? 2.195 -15.5 -16.328 1 97.12 203 ALA A N 1
ATOM 1637 C CA . ALA A 1 203 ? 3.477 -16 -16.828 1 97.12 203 ALA A CA 1
ATOM 1638 C C . ALA A 1 203 ? 4.414 -16.328 -15.664 1 97.12 203 ALA A C 1
ATOM 1640 O O . ALA A 1 203 ? 5.082 -17.375 -15.672 1 97.12 203 ALA A O 1
ATOM 1641 N N . VAL A 1 204 ? 4.445 -15.469 -14.641 1 98.06 204 VAL A N 1
ATOM 1642 C CA . VAL A 1 204 ? 5.352 -15.625 -13.508 1 98.06 204 VAL A CA 1
ATOM 1643 C C . VAL A 1 204 ? 4.941 -16.844 -12.68 1 98.06 204 VAL A C 1
ATOM 1645 O O . VAL A 1 204 ? 5.785 -17.641 -12.289 1 98.06 204 VAL A O 1
ATOM 1648 N N . ILE A 1 205 ? 3.652 -16.984 -12.391 1 98.12 205 ILE A N 1
ATOM 1649 C CA . ILE A 1 205 ? 3.139 -18.094 -11.586 1 98.12 205 ILE A CA 1
ATOM 1650 C C . ILE A 1 205 ? 3.455 -19.422 -12.266 1 98.12 205 ILE A C 1
ATOM 1652 O O . ILE A 1 205 ? 3.955 -20.344 -11.625 1 98.12 205 ILE A O 1
ATOM 1656 N N . VAL A 1 206 ? 3.219 -19.469 -13.555 1 97.75 206 VAL A N 1
ATOM 1657 C CA . VAL A 1 206 ? 3.473 -20.688 -14.32 1 97.75 206 VAL A CA 1
ATOM 1658 C C . VAL A 1 206 ? 4.969 -20.984 -14.328 1 97.75 206 VAL A C 1
ATOM 1660 O O . VAL A 1 206 ? 5.379 -22.141 -14.18 1 97.75 206 VAL A O 1
ATOM 1663 N N . ALA A 1 207 ? 5.777 -19.969 -14.508 1 98.44 207 ALA A N 1
ATOM 1664 C CA . ALA A 1 207 ? 7.227 -20.141 -14.539 1 98.44 207 ALA A CA 1
ATOM 1665 C C . ALA A 1 207 ? 7.738 -20.734 -13.227 1 98.44 207 ALA A C 1
ATOM 1667 O O . ALA A 1 207 ? 8.531 -21.672 -13.234 1 98.44 207 ALA A O 1
ATOM 1668 N N . ILE A 1 208 ? 7.289 -20.172 -12.125 1 97.94 208 ILE A N 1
ATOM 1669 C CA . ILE A 1 208 ? 7.711 -20.656 -10.812 1 97.94 208 ILE A CA 1
ATOM 1670 C C . ILE A 1 208 ? 7.27 -22.094 -10.625 1 97.94 208 ILE A C 1
ATOM 1672 O O . ILE A 1 208 ? 8.031 -22.922 -10.109 1 97.94 208 ILE A O 1
ATOM 1676 N N . SER A 1 209 ? 6.039 -22.422 -11.047 1 96.81 209 SER A N 1
ATOM 1677 C CA . SER A 1 209 ? 5.539 -23.781 -10.977 1 96.81 209 SER A CA 1
ATOM 1678 C C . SER A 1 209 ? 6.418 -24.734 -11.781 1 96.81 209 SER A C 1
ATOM 1680 O O . SER A 1 209 ? 6.73 -25.844 -11.328 1 96.81 209 SER A O 1
ATOM 1682 N N . ASN A 1 210 ? 6.789 -24.328 -12.984 1 97 210 ASN A N 1
ATOM 1683 C CA . ASN A 1 210 ? 7.664 -25.125 -13.828 1 97 210 ASN A CA 1
ATOM 1684 C C . ASN A 1 210 ? 8.992 -25.422 -13.133 1 97 210 ASN A C 1
ATOM 1686 O O . ASN A 1 210 ? 9.453 -26.562 -13.141 1 97 210 ASN A O 1
ATOM 1690 N N . VAL A 1 211 ? 9.594 -24.391 -12.539 1 96.25 211 VAL A N 1
ATOM 1691 C CA . VAL A 1 211 ? 10.875 -24.562 -11.867 1 96.25 211 VAL A CA 1
ATOM 1692 C C . VAL A 1 211 ? 10.734 -25.562 -10.727 1 96.25 211 VAL A C 1
ATOM 1694 O O . VAL A 1 211 ? 11.57 -26.469 -10.578 1 96.25 211 VAL A O 1
ATOM 1697 N N . ALA A 1 212 ? 9.703 -25.422 -9.945 1 94.38 212 ALA A N 1
ATOM 1698 C CA . ALA A 1 212 ? 9.477 -26.328 -8.828 1 94.38 212 ALA A CA 1
ATOM 1699 C C . ALA A 1 212 ? 9.336 -27.766 -9.312 1 94.38 212 ALA A C 1
ATOM 1701 O O . ALA A 1 212 ? 9.875 -28.688 -8.695 1 94.38 212 ALA A O 1
ATOM 1702 N N . GLU A 1 213 ? 8.602 -27.922 -10.422 1 93.38 213 GLU A N 1
ATOM 1703 C CA . GLU A 1 213 ? 8.398 -29.25 -10.992 1 93.38 213 GLU A CA 1
ATOM 1704 C C . GLU A 1 213 ? 9.711 -29.844 -11.492 1 93.38 213 GLU A C 1
ATOM 1706 O O . GLU A 1 213 ? 9.977 -31.031 -11.289 1 93.38 213 GLU A O 1
ATOM 1711 N N . ILE A 1 214 ? 10.469 -29.062 -12.141 1 92.5 214 ILE A N 1
ATOM 1712 C CA . ILE A 1 214 ? 11.766 -29.484 -12.648 1 92.5 214 ILE A CA 1
ATOM 1713 C C . ILE A 1 214 ? 12.648 -29.953 -11.5 1 92.5 214 ILE A C 1
ATOM 1715 O O . ILE A 1 214 ? 13.297 -31 -11.594 1 92.5 214 ILE A O 1
ATOM 1719 N N . HIS A 1 215 ? 12.656 -29.203 -10.422 1 90.56 215 HIS A N 1
ATOM 1720 C CA . HIS A 1 215 ? 13.445 -29.562 -9.25 1 90.56 215 HIS A CA 1
ATOM 1721 C C . HIS A 1 215 ? 12.945 -30.875 -8.633 1 90.56 215 HIS A C 1
ATOM 1723 O O . HIS A 1 215 ? 13.75 -31.703 -8.219 1 90.56 215 HIS A O 1
ATOM 1729 N N . LYS A 1 216 ? 11.664 -31 -8.57 1 88.75 216 LYS A N 1
ATOM 1730 C CA . LYS A 1 216 ? 11.07 -32.219 -8.016 1 88.75 216 LYS A CA 1
ATOM 1731 C C . LYS A 1 216 ? 11.477 -33.438 -8.828 1 88.75 216 LYS A C 1
ATOM 1733 O O . LYS A 1 216 ? 11.852 -34.469 -8.266 1 88.75 216 LYS A O 1
ATOM 1738 N N . GLN A 1 217 ? 11.367 -33.344 -10.117 1 88.19 217 GLN A N 1
ATOM 1739 C CA . GLN A 1 217 ? 11.727 -34.438 -11.008 1 88.19 217 GLN A CA 1
ATOM 1740 C C . GLN A 1 217 ? 13.195 -34.812 -10.867 1 88.19 217 GLN A C 1
ATOM 1742 O O . GLN A 1 217 ? 13.555 -36 -10.867 1 88.19 217 GLN A O 1
ATOM 1747 N N . ALA A 1 218 ? 13.984 -33.781 -10.75 1 85.38 218 ALA A N 1
ATOM 1748 C CA . ALA A 1 218 ? 15.414 -34 -10.578 1 85.38 218 ALA A CA 1
ATOM 1749 C C . ALA A 1 218 ? 15.703 -34.75 -9.281 1 85.38 218 ALA A C 1
ATOM 1751 O O . ALA A 1 218 ? 16.531 -35.656 -9.25 1 85.38 218 ALA A O 1
ATOM 1752 N N . LYS A 1 219 ? 15.039 -34.375 -8.281 1 84.44 219 LYS A N 1
ATOM 1753 C CA . LYS A 1 219 ? 15.203 -35.031 -6.984 1 84.44 219 LYS A CA 1
ATOM 1754 C C . LYS A 1 219 ? 14.758 -36.5 -7.047 1 84.44 219 LYS A C 1
ATOM 1756 O O . LYS A 1 219 ? 15.414 -37.375 -6.492 1 84.44 219 LYS A O 1
ATOM 1761 N N . GLU A 1 220 ? 13.641 -36.719 -7.711 1 85.31 220 GLU A N 1
ATOM 1762 C CA . GLU A 1 220 ? 13.125 -38.062 -7.852 1 85.31 220 GLU A CA 1
ATOM 1763 C C . GLU A 1 220 ? 14.086 -38.938 -8.648 1 85.31 220 GLU A C 1
ATOM 1765 O O . GLU A 1 220 ? 14.289 -40.125 -8.32 1 85.31 220 GLU A O 1
ATOM 1770 N N . GLN A 1 221 ? 14.625 -38.406 -9.656 1 83.94 221 GLN A N 1
ATOM 1771 C CA . GLN A 1 221 ? 15.586 -39.125 -10.469 1 83.94 221 GLN A CA 1
ATOM 1772 C C . GLN A 1 221 ? 16.844 -39.469 -9.672 1 83.94 221 GLN A C 1
ATOM 1774 O O . GLN A 1 221 ? 17.391 -40.562 -9.82 1 83.94 221 GLN A O 1
ATOM 1779 N N . LEU A 1 222 ? 17.266 -38.594 -8.852 1 81.81 222 LEU A N 1
ATOM 1780 C CA . LEU A 1 222 ? 18.438 -38.812 -8.008 1 81.81 222 LEU A CA 1
ATOM 1781 C C . LEU A 1 222 ? 18.172 -39.938 -7 1 81.81 222 LEU A C 1
ATOM 1783 O O . LEU A 1 222 ? 19.062 -40.719 -6.68 1 81.81 222 LEU A O 1
ATOM 1787 N N . LEU A 1 223 ? 16.984 -39.938 -6.492 1 82.19 223 LEU A N 1
ATOM 1788 C CA . LEU A 1 223 ? 16.625 -40.969 -5.527 1 82.19 223 LEU A CA 1
ATOM 1789 C C . LEU A 1 223 ? 16.562 -42.344 -6.191 1 82.19 223 LEU A C 1
ATOM 1791 O O . LEU A 1 223 ? 16.922 -43.344 -5.578 1 82.19 223 LEU A O 1
ATOM 1795 N N . LYS A 1 224 ? 16.219 -42.469 -7.449 1 84.12 224 LYS A N 1
ATOM 1796 C CA . LYS A 1 224 ? 16.109 -43.719 -8.18 1 84.12 224 LYS A CA 1
ATOM 1797 C C . LYS A 1 224 ? 17.484 -44.188 -8.641 1 84.12 224 LYS A C 1
ATOM 1799 O O . LYS A 1 224 ? 17.781 -45.406 -8.609 1 84.12 224 LYS A O 1
ATOM 1804 N N . ASP A 1 225 ? 18.328 -43.344 -9.125 1 77.75 225 ASP A N 1
ATOM 1805 C CA . ASP A 1 225 ? 19.656 -43.719 -9.594 1 77.75 225 ASP A CA 1
ATOM 1806 C C . ASP A 1 225 ? 20.719 -42.75 -9.039 1 77.75 225 ASP A C 1
ATOM 1808 O O . ASP A 1 225 ? 21.125 -41.812 -9.719 1 77.75 225 ASP A O 1
ATOM 1812 N N . PRO A 1 226 ? 21.125 -43.031 -7.77 1 69.69 226 PRO A N 1
ATOM 1813 C CA . PRO A 1 226 ? 22.078 -42.125 -7.129 1 69.69 226 PRO A CA 1
ATOM 1814 C C . PRO A 1 226 ? 23.359 -41.969 -7.926 1 69.69 226 PRO A C 1
ATOM 1816 O O . PRO A 1 226 ? 24.031 -40.938 -7.828 1 69.69 226 PRO A O 1
ATOM 1819 N N . ASP A 1 227 ? 23.797 -43.094 -8.633 1 65.75 227 ASP A N 1
ATOM 1820 C CA . ASP A 1 227 ? 25.047 -43.125 -9.359 1 65.75 227 ASP A CA 1
ATOM 1821 C C . ASP A 1 227 ? 24.922 -42.438 -10.711 1 65.75 227 ASP A C 1
ATOM 1823 O O . ASP A 1 227 ? 25.922 -42.188 -11.391 1 65.75 227 ASP A O 1
ATOM 1827 N N . SER A 1 228 ? 23.844 -42.375 -11.234 1 56.78 228 SER A N 1
ATOM 1828 C CA . SER A 1 228 ? 23.641 -41.812 -12.555 1 56.78 228 SER A CA 1
ATOM 1829 C C . SER A 1 228 ? 23.984 -40.312 -12.562 1 56.78 228 SER A C 1
ATOM 1831 O O . SER A 1 228 ? 24 -39.688 -13.625 1 56.78 228 SER A O 1
ATOM 1833 N N . PHE A 1 229 ? 24.281 -39.875 -11.43 1 53.03 229 PHE A N 1
ATOM 1834 C CA . PHE A 1 229 ? 24.234 -38.406 -11.305 1 53.03 229 PHE A CA 1
ATOM 1835 C C . PHE A 1 229 ? 25.578 -37.812 -11.633 1 53.03 229 PHE A C 1
ATOM 1837 O O . PHE A 1 229 ? 26.391 -37.562 -10.742 1 53.03 229 PHE A O 1
ATOM 1844 N N . GLN A 1 230 ? 26.203 -38.406 -12.609 1 48.12 230 GLN A N 1
ATOM 1845 C CA . GLN A 1 230 ? 27.438 -37.75 -13 1 48.12 230 GLN A CA 1
ATOM 1846 C C . GLN A 1 230 ? 27.25 -36.25 -13.148 1 48.12 230 GLN A C 1
ATOM 1848 O O . GLN A 1 230 ? 28.203 -35.469 -12.992 1 48.12 230 GLN A O 1
ATOM 1853 N N . GLY A 1 231 ? 26.359 -35.688 -14.078 1 48.5 231 GLY A N 1
ATOM 1854 C CA . GLY A 1 231 ? 26.406 -34.406 -14.758 1 48.5 231 GLY A CA 1
ATOM 1855 C C . GLY A 1 231 ? 25.906 -33.25 -13.906 1 48.5 231 GLY A C 1
ATOM 1856 O O . GLY A 1 231 ? 25.844 -33.375 -12.68 1 48.5 231 GLY A O 1
ATOM 1857 N N . ASP A 1 232 ? 25.562 -32 -14.562 1 51.78 232 ASP A N 1
ATOM 1858 C CA . ASP A 1 232 ? 25.172 -30.625 -14.25 1 51.78 232 ASP A CA 1
ATOM 1859 C C . ASP A 1 232 ? 23.953 -30.609 -13.328 1 51.78 232 ASP A C 1
ATOM 1861 O O . ASP A 1 232 ? 23.469 -29.531 -12.969 1 51.78 232 ASP A O 1
ATOM 1865 N N . ASN A 1 233 ? 23.391 -31.719 -13.039 1 51.47 233 ASN A N 1
ATOM 1866 C CA . ASN A 1 233 ? 22.109 -31.75 -12.336 1 51.47 233 ASN A CA 1
ATOM 1867 C C . ASN A 1 233 ? 22.297 -31.531 -10.836 1 51.47 233 ASN A C 1
ATOM 1869 O O . ASN A 1 233 ? 21.344 -31.641 -10.07 1 51.47 233 ASN A O 1
ATOM 1873 N N . HIS A 1 234 ? 23.5 -31.703 -10.383 1 51.22 234 HIS A N 1
ATOM 1874 C CA . HIS A 1 234 ? 23.75 -31.438 -8.969 1 51.22 234 HIS A CA 1
ATOM 1875 C C . HIS A 1 234 ? 23.094 -30.141 -8.523 1 51.22 234 HIS A C 1
ATOM 1877 O O . HIS A 1 234 ? 22.984 -29.875 -7.32 1 51.22 234 HIS A O 1
ATOM 1883 N N . TYR A 1 235 ? 22.734 -29.359 -9.547 1 54.22 235 TYR A N 1
ATOM 1884 C CA . TYR A 1 235 ? 22.391 -27.969 -9.289 1 54.22 235 TYR A CA 1
ATOM 1885 C C . TYR A 1 235 ? 20.953 -27.859 -8.789 1 54.22 235 TYR A C 1
ATOM 1887 O O . TYR A 1 235 ? 20.516 -26.781 -8.367 1 54.22 235 TYR A O 1
ATOM 1895 N N . TYR A 1 236 ? 20.219 -29.016 -8.992 1 57.44 236 TYR A N 1
ATOM 1896 C CA . TYR A 1 236 ? 18.828 -28.891 -8.562 1 57.44 236 TYR A CA 1
ATOM 1897 C C . TYR A 1 236 ? 18.625 -29.469 -7.172 1 57.44 236 TYR A C 1
ATOM 1899 O O . TYR A 1 236 ? 17.516 -29.844 -6.797 1 57.44 236 TYR A O 1
ATOM 1907 N N . LYS A 1 237 ? 19.781 -29.875 -6.539 1 52.25 237 LYS A N 1
ATOM 1908 C CA . LYS A 1 237 ? 19.719 -30.656 -5.309 1 52.25 237 LYS A CA 1
ATOM 1909 C C . LYS A 1 237 ? 18.859 -29.969 -4.258 1 52.25 237 LYS A C 1
ATOM 1911 O O . LYS A 1 237 ? 18.281 -30.625 -3.385 1 52.25 237 LYS A O 1
ATOM 1916 N N . ASP A 1 238 ? 18.938 -28.797 -4.152 1 56.62 238 ASP A N 1
ATOM 1917 C CA . ASP A 1 238 ? 18.547 -28.359 -2.822 1 56.62 238 ASP A CA 1
ATOM 1918 C C . ASP A 1 238 ? 17.031 -28.188 -2.738 1 56.62 238 ASP A C 1
ATOM 1920 O O . ASP A 1 238 ? 16.391 -28.688 -1.811 1 56.62 238 ASP A O 1
ATOM 1924 N N . ASP A 1 239 ? 16.172 -26.969 -3.273 1 73.69 239 ASP A N 1
ATOM 1925 C CA . ASP A 1 239 ? 14.828 -26.625 -2.828 1 73.69 239 ASP A CA 1
ATOM 1926 C C . ASP A 1 239 ? 13.961 -26.172 -4 1 73.69 239 ASP A C 1
ATOM 1928 O O . ASP A 1 239 ? 14.445 -26.031 -5.125 1 73.69 239 ASP A O 1
ATOM 1932 N N . TYR A 1 240 ? 12.711 -26.422 -4.09 1 87.12 240 TYR A N 1
ATOM 1933 C CA . TYR A 1 240 ? 11.656 -26.031 -5.02 1 87.12 240 TYR A CA 1
ATOM 1934 C C . TYR A 1 240 ? 11.688 -24.531 -5.266 1 87.12 240 TYR A C 1
ATOM 1936 O O . TYR A 1 240 ? 10.805 -23.984 -5.93 1 87.12 240 TYR A O 1
ATOM 1944 N N . LEU A 1 241 ? 12.922 -23.891 -4.945 1 92.31 241 LEU A N 1
ATOM 1945 C CA . LEU A 1 241 ? 12.984 -22.438 -4.953 1 92.31 241 LEU A CA 1
ATOM 1946 C C . LEU A 1 241 ? 13.766 -21.938 -6.164 1 92.31 241 LEU A C 1
ATOM 1948 O O . LEU A 1 241 ? 14.406 -22.719 -6.863 1 92.31 241 LEU A O 1
ATOM 1952 N N . CYS A 1 242 ? 13.648 -20.719 -6.469 1 95.25 242 CYS A N 1
ATOM 1953 C CA . CYS A 1 242 ? 14.352 -20.062 -7.566 1 95.25 242 CYS A CA 1
ATOM 1954 C C . CYS A 1 242 ? 15.609 -19.375 -7.066 1 95.25 242 CYS A C 1
ATOM 1956 O O . CYS A 1 242 ? 15.961 -18.297 -7.543 1 95.25 242 CYS A O 1
ATOM 1958 N N . THR A 1 243 ? 16.219 -19.922 -6.078 1 93.56 243 THR A N 1
ATOM 1959 C CA . THR A 1 243 ? 17.422 -19.344 -5.488 1 93.56 243 THR A CA 1
ATOM 1960 C C . THR A 1 243 ? 18.531 -19.234 -6.527 1 93.56 243 THR A C 1
ATOM 1962 O O . THR A 1 243 ? 18.812 -20.188 -7.254 1 93.56 243 THR A O 1
ATOM 1965 N N . ASN A 1 244 ? 19.125 -18.016 -6.703 1 94 244 ASN A N 1
ATOM 1966 C CA . ASN A 1 244 ? 20.219 -17.688 -7.605 1 94 244 ASN A CA 1
ATOM 1967 C C . ASN A 1 244 ? 19.766 -17.656 -9.062 1 94 244 ASN A C 1
ATOM 1969 O O . ASN A 1 244 ? 20.578 -17.688 -9.977 1 94 244 ASN A O 1
ATOM 1973 N N . TYR A 1 245 ? 18.422 -17.703 -9.273 1 97.06 245 TYR A N 1
ATOM 1974 C CA . TYR A 1 245 ? 17.875 -17.547 -10.617 1 97.06 245 TYR A CA 1
ATOM 1975 C C . TYR A 1 245 ? 17.5 -16.109 -10.891 1 97.06 245 TYR A C 1
ATOM 1977 O O . TYR A 1 245 ? 17.234 -15.336 -9.961 1 97.06 245 TYR A O 1
ATOM 1985 N N . ASP A 1 246 ? 17.531 -15.727 -12.156 1 98.62 246 ASP A N 1
ATOM 1986 C CA . ASP A 1 246 ? 17.047 -14.414 -12.594 1 98.62 246 ASP A CA 1
ATOM 1987 C C . ASP A 1 246 ? 15.805 -14.555 -13.469 1 98.62 246 ASP A C 1
ATOM 1989 O O . ASP A 1 246 ? 15.656 -15.531 -14.203 1 98.62 246 ASP A O 1
ATOM 1993 N N . CYS A 1 247 ? 14.914 -13.586 -13.352 1 98.88 247 CYS A N 1
ATOM 1994 C CA . CYS A 1 247 ? 13.656 -13.609 -14.086 1 98.88 247 CYS A CA 1
ATOM 1995 C C . CYS A 1 247 ? 13.539 -12.406 -15.016 1 98.88 247 CYS A C 1
ATOM 1997 O O . CYS A 1 247 ? 13.797 -11.273 -14.602 1 98.88 247 CYS A O 1
ATOM 1999 N N . PHE A 1 248 ? 13.258 -12.648 -16.25 1 98.75 248 PHE A N 1
ATOM 2000 C CA . PHE A 1 248 ? 13 -11.609 -17.234 1 98.75 248 PHE A CA 1
ATOM 2001 C C . PHE A 1 248 ? 11.508 -11.508 -17.547 1 98.75 248 PHE A C 1
ATOM 2003 O O . PHE A 1 248 ? 10.852 -12.523 -17.781 1 98.75 248 PHE A O 1
ATOM 2010 N N . LEU A 1 249 ? 10.969 -10.312 -17.531 1 97.69 249 LEU A N 1
ATOM 2011 C CA . LEU A 1 249 ? 9.539 -10.078 -17.734 1 97.69 249 LEU A CA 1
ATOM 2012 C C . LEU A 1 249 ? 9.305 -9.047 -18.828 1 97.69 249 LEU A C 1
ATOM 2014 O O . LEU A 1 249 ? 10.031 -8.047 -18.906 1 97.69 249 LEU A O 1
ATOM 2018 N N . SER A 1 250 ? 8.289 -9.242 -19.609 1 95.38 250 SER A N 1
ATOM 2019 C CA . SER A 1 250 ? 7.961 -8.312 -20.688 1 95.38 250 SER A CA 1
ATOM 2020 C C . SER A 1 250 ? 7.375 -7.016 -20.141 1 95.38 250 SER A C 1
ATOM 2022 O O . SER A 1 250 ? 7.281 -6.023 -20.859 1 95.38 250 SER A O 1
ATOM 2024 N N . GLN A 1 251 ? 6.91 -6.996 -18.922 1 93.75 251 GLN A N 1
ATOM 2025 C CA . GLN A 1 251 ? 6.367 -5.836 -18.219 1 93.75 251 GLN A CA 1
ATOM 2026 C C . GLN A 1 251 ? 6.453 -6.004 -16.703 1 93.75 251 GLN A C 1
ATOM 2028 O O . GLN A 1 251 ? 6.758 -7.094 -16.219 1 93.75 251 GLN A O 1
ATOM 2033 N N . GLU A 1 252 ? 6.262 -4.938 -15.961 1 95.5 252 GLU A N 1
ATOM 2034 C CA . GLU A 1 252 ? 6.191 -5.051 -14.508 1 95.5 252 GLU A CA 1
ATOM 2035 C C . GLU A 1 252 ? 5.059 -5.98 -14.078 1 95.5 252 GLU A C 1
ATOM 2037 O O . GLU A 1 252 ? 3.938 -5.867 -14.578 1 95.5 252 GLU A O 1
ATOM 2042 N N . PRO A 1 253 ? 5.301 -6.926 -13.258 1 95.62 253 PRO A N 1
ATOM 2043 C CA . PRO A 1 253 ? 4.262 -7.887 -12.883 1 95.62 253 PRO A CA 1
ATOM 2044 C C . PRO A 1 253 ? 3.246 -7.305 -11.898 1 95.62 253 PRO A C 1
ATOM 2046 O O . PRO A 1 253 ? 3.48 -6.242 -11.32 1 95.62 253 PRO A O 1
ATOM 2049 N N . CYS A 1 254 ? 2.135 -7.969 -11.758 1 92.94 254 CYS A N 1
ATOM 2050 C CA . CYS A 1 254 ? 1.175 -7.598 -10.727 1 92.94 254 CYS A CA 1
ATOM 2051 C C . CYS A 1 254 ? 1.691 -7.973 -9.344 1 92.94 254 CYS A C 1
ATOM 2053 O O . CYS A 1 254 ? 2.686 -8.688 -9.219 1 92.94 254 CYS A O 1
ATOM 2055 N N . ILE A 1 255 ? 1.034 -7.531 -8.352 1 93.88 255 ILE A N 1
ATOM 2056 C CA . ILE A 1 255 ? 1.488 -7.742 -6.98 1 93.88 255 ILE A CA 1
ATOM 2057 C C . ILE A 1 255 ? 1.424 -9.227 -6.641 1 93.88 255 ILE A C 1
ATOM 2059 O O . ILE A 1 255 ? 2.252 -9.734 -5.879 1 93.88 255 ILE A O 1
ATOM 2063 N N . MET A 1 256 ? 0.502 -10.023 -7.145 1 96 256 MET A N 1
ATOM 2064 C CA . MET A 1 256 ? 0.42 -11.469 -6.949 1 96 256 MET A CA 1
ATOM 2065 C C . MET A 1 256 ? 1.694 -12.156 -7.43 1 96 256 MET A C 1
ATOM 2067 O O . MET A 1 256 ? 2.287 -12.953 -6.699 1 96 256 MET A O 1
ATOM 2071 N N . CYS A 1 257 ? 2.086 -11.781 -8.617 1 97.44 257 CYS A N 1
ATOM 2072 C CA . CYS A 1 257 ? 3.271 -12.383 -9.227 1 97.44 257 CYS A CA 1
ATOM 2073 C C . CYS A 1 257 ? 4.535 -11.93 -8.5 1 97.44 257 CYS A C 1
ATOM 2075 O O . CYS A 1 257 ? 5.457 -12.727 -8.305 1 97.44 257 CYS A O 1
ATOM 2077 N N . ALA A 1 258 ? 4.555 -10.656 -8.148 1 96.94 258 ALA A N 1
ATOM 2078 C CA . ALA A 1 258 ? 5.711 -10.141 -7.422 1 96.94 258 ALA A CA 1
ATOM 2079 C C . ALA A 1 258 ? 5.902 -10.875 -6.098 1 96.94 258 ALA A C 1
ATOM 2081 O O . ALA A 1 258 ? 7.023 -11.234 -5.734 1 96.94 258 ALA A O 1
ATOM 2082 N N . MET A 1 259 ? 4.852 -11.086 -5.395 1 96.25 259 MET A N 1
ATOM 2083 C CA . MET A 1 259 ? 4.922 -11.812 -4.129 1 96.25 259 MET A CA 1
ATOM 2084 C C . MET A 1 259 ? 5.32 -13.266 -4.352 1 96.25 259 MET A C 1
ATOM 2086 O O . MET A 1 259 ? 6.047 -13.844 -3.545 1 96.25 259 MET A O 1
ATOM 2090 N N . ALA A 1 260 ? 4.805 -13.828 -5.43 1 97.44 260 ALA A N 1
ATOM 2091 C CA . ALA A 1 260 ? 5.211 -15.188 -5.773 1 97.44 260 ALA A CA 1
ATOM 2092 C C . ALA A 1 260 ? 6.727 -15.281 -5.934 1 97.44 260 ALA A C 1
ATOM 2094 O O . ALA A 1 260 ? 7.336 -16.281 -5.527 1 97.44 260 ALA A O 1
ATOM 2095 N N . LEU A 1 261 ? 7.277 -14.266 -6.508 1 98.06 261 LEU A N 1
ATOM 2096 C CA . LEU A 1 261 ? 8.719 -14.227 -6.703 1 98.06 261 LEU A CA 1
ATOM 2097 C C . LEU A 1 261 ? 9.453 -14.102 -5.371 1 98.06 261 LEU A C 1
ATOM 2099 O O . LEU A 1 261 ? 10.555 -14.625 -5.211 1 98.06 261 LEU A O 1
ATOM 2103 N N . VAL A 1 262 ? 8.859 -13.406 -4.375 1 96.62 262 VAL A N 1
ATOM 2104 C CA . VAL A 1 262 ? 9.398 -13.375 -3.021 1 96.62 262 VAL A CA 1
ATOM 2105 C C . VAL A 1 262 ? 9.438 -14.789 -2.445 1 96.62 262 VAL A C 1
ATOM 2107 O O . VAL A 1 262 ? 10.484 -15.25 -1.981 1 96.62 262 VAL A O 1
ATOM 2110 N N . HIS A 1 263 ? 8.32 -15.5 -2.59 1 94.56 263 HIS A N 1
ATOM 2111 C CA . HIS A 1 263 ? 8.18 -16.812 -1.976 1 94.56 263 HIS A CA 1
ATOM 2112 C C . HIS A 1 263 ? 9.094 -17.844 -2.652 1 94.56 263 HIS A C 1
ATOM 2114 O O . HIS A 1 263 ? 9.555 -18.781 -2.01 1 94.56 263 HIS A O 1
ATOM 2120 N N . SER A 1 264 ? 9.383 -17.625 -3.93 1 96.5 264 SER A N 1
ATOM 2121 C CA . SER A 1 264 ? 10.242 -18.547 -4.664 1 96.5 264 SER A CA 1
ATOM 2122 C C . SER A 1 264 ? 11.719 -18.219 -4.457 1 96.5 264 SER A C 1
ATOM 2124 O O . SER A 1 264 ? 12.594 -18.953 -4.91 1 96.5 264 SER A O 1
ATOM 2126 N N . ARG A 1 265 ? 12.039 -17 -3.863 1 96.31 265 ARG A N 1
ATOM 2127 C CA . ARG A 1 265 ? 13.375 -16.531 -3.514 1 96.31 265 ARG A CA 1
ATOM 2128 C C . ARG A 1 265 ? 14.195 -16.234 -4.766 1 96.31 265 ARG A C 1
ATOM 2130 O O . ARG A 1 265 ? 15.375 -16.578 -4.836 1 96.31 265 ARG A O 1
ATOM 2137 N N . ILE A 1 266 ? 13.562 -15.586 -5.758 1 97.94 266 ILE A N 1
ATOM 2138 C CA . ILE A 1 266 ? 14.242 -15.156 -6.977 1 97.94 266 ILE A CA 1
ATOM 2139 C C . ILE A 1 266 ? 15.375 -14.195 -6.621 1 97.94 266 ILE A C 1
ATOM 2141 O O . ILE A 1 266 ? 15.258 -13.414 -5.68 1 97.94 266 ILE A O 1
ATOM 2145 N N . ARG A 1 267 ? 16.453 -14.25 -7.359 1 97.69 267 ARG A N 1
ATOM 2146 C CA . ARG A 1 267 ? 17.609 -13.398 -7.07 1 97.69 267 ARG A CA 1
ATOM 2147 C C . ARG A 1 267 ? 17.438 -12.016 -7.688 1 97.69 267 ARG A C 1
ATOM 2149 O O . ARG A 1 267 ? 17.703 -11 -7.039 1 97.69 267 ARG A O 1
ATOM 2156 N N . ARG A 1 268 ? 17.047 -12.008 -9.016 1 98.31 268 ARG A N 1
ATOM 2157 C CA . ARG A 1 268 ? 16.922 -10.75 -9.742 1 98.31 268 ARG A CA 1
ATOM 2158 C C . ARG A 1 268 ? 15.742 -10.789 -10.703 1 98.31 268 ARG A C 1
ATOM 2160 O O . ARG A 1 268 ? 15.406 -11.844 -11.25 1 98.31 268 ARG A O 1
ATOM 2167 N N . VAL A 1 269 ? 15.133 -9.602 -10.859 1 98.81 269 VAL A N 1
ATOM 2168 C CA . VAL A 1 269 ? 14.078 -9.445 -11.852 1 98.81 269 VAL A CA 1
ATOM 2169 C C . VAL A 1 269 ? 14.43 -8.305 -12.805 1 98.81 269 VAL A C 1
ATOM 2171 O O . VAL A 1 269 ? 14.828 -7.223 -12.375 1 98.81 269 VAL A O 1
ATOM 2174 N N . PHE A 1 270 ? 14.398 -8.594 -14.109 1 98.5 270 PHE A N 1
ATOM 2175 C CA . PHE A 1 270 ? 14.477 -7.598 -15.172 1 98.5 270 PHE A CA 1
ATOM 2176 C C . PHE A 1 270 ? 13.141 -7.461 -15.891 1 98.5 270 PHE A C 1
ATOM 2178 O O . PHE A 1 270 ? 12.602 -8.445 -16.391 1 98.5 270 PHE A O 1
ATOM 2185 N N . PHE A 1 271 ? 12.562 -6.258 -15.938 1 97.56 271 PHE A N 1
ATOM 2186 C CA . PHE A 1 271 ? 11.305 -6.105 -16.656 1 97.56 271 PHE A CA 1
ATOM 2187 C C . PHE A 1 271 ? 11.383 -4.945 -17.641 1 97.56 271 PHE A C 1
ATOM 2189 O O . PHE A 1 271 ? 12.203 -4.039 -17.484 1 97.56 271 PHE A O 1
ATOM 2196 N N . PHE A 1 272 ? 10.547 -5.066 -18.719 1 95.38 272 PHE A N 1
ATOM 2197 C CA . PHE A 1 272 ? 10.516 -4.051 -19.75 1 95.38 272 PHE A CA 1
ATOM 2198 C C . PHE A 1 272 ? 9.43 -3.02 -19.484 1 95.38 272 PHE A C 1
ATOM 2200 O O . PHE A 1 272 ? 8.312 -3.377 -19.078 1 95.38 272 PHE A O 1
ATOM 2207 N N . GLU A 1 273 ? 9.789 -1.764 -19.5 1 89.81 273 GLU A N 1
ATOM 2208 C CA . GLU A 1 273 ? 8.828 -0.668 -19.406 1 89.81 273 GLU A CA 1
ATOM 2209 C C . GLU A 1 273 ? 8.57 -0.047 -20.781 1 89.81 273 GLU A C 1
ATOM 2211 O O . GLU A 1 273 ? 9.477 0.521 -21.391 1 89.81 273 GLU A O 1
ATOM 2216 N N . SER A 1 274 ? 7.285 -0.251 -21.312 1 76 274 SER A N 1
ATOM 2217 C CA . SER A 1 274 ? 6.941 0.34 -22.609 1 76 274 SER A CA 1
ATOM 2218 C C . SER A 1 274 ? 6.52 1.797 -22.453 1 76 274 SER A C 1
ATOM 2220 O O . SER A 1 274 ? 5.949 2.178 -21.422 1 76 274 SER A O 1
ATOM 2222 N N . THR A 1 275 ? 7.117 2.73 -23.297 1 59.88 275 THR A N 1
ATOM 2223 C CA . THR A 1 275 ? 6.723 4.137 -23.281 1 59.88 275 THR A CA 1
ATOM 2224 C C . THR A 1 275 ? 5.227 4.277 -23.531 1 59.88 275 THR A C 1
ATOM 2226 O O . THR A 1 275 ? 4.617 5.277 -23.141 1 59.88 275 THR A O 1
ATOM 2229 N N . THR A 1 276 ? 4.672 3.541 -24.516 1 49.09 276 THR A N 1
ATOM 2230 C CA . THR A 1 276 ? 3.307 3.75 -24.984 1 49.09 276 THR A CA 1
ATOM 2231 C C . THR A 1 276 ? 2.303 3.5 -23.859 1 49.09 276 THR A C 1
ATOM 2233 O O . THR A 1 276 ? 1.115 3.801 -24 1 49.09 276 THR A O 1
ATOM 2236 N N . ILE A 1 277 ? 2.498 2.518 -23.391 1 45 277 ILE A N 1
ATOM 2237 C CA . ILE A 1 277 ? 1.353 2.092 -22.594 1 45 277 ILE A CA 1
ATOM 2238 C C . ILE A 1 277 ? 1.024 3.16 -21.547 1 45 277 ILE A C 1
ATOM 2240 O O . ILE A 1 277 ? 1.884 3.545 -20.75 1 45 277 ILE A O 1
ATOM 2244 N N . SER A 1 278 ? 0.194 4.082 -21.984 1 40 278 SER A N 1
ATOM 2245 C CA . SER A 1 278 ? -0.553 4.961 -21.094 1 40 278 SER A CA 1
ATOM 2246 C C . SER A 1 278 ? -0.629 4.379 -19.672 1 40 278 SER A C 1
ATOM 2248 O O . SER A 1 278 ? -0.99 3.215 -19.5 1 40 278 SER A O 1
ATOM 2250 N N . THR A 1 279 ? 0.294 4.715 -18.938 1 40.38 279 THR A N 1
ATOM 2251 C CA . THR A 1 279 ? 0.251 4.531 -17.5 1 40.38 279 THR A CA 1
ATOM 2252 C C . THR A 1 279 ? -1.188 4.551 -17 1 40.38 279 THR A C 1
ATOM 2254 O O . THR A 1 279 ? -1.707 5.605 -16.625 1 40.38 279 THR A O 1
ATOM 2257 N N . ILE A 1 280 ? -2.07 4.445 -17.859 1 37.31 280 ILE A N 1
ATOM 2258 C CA . ILE A 1 280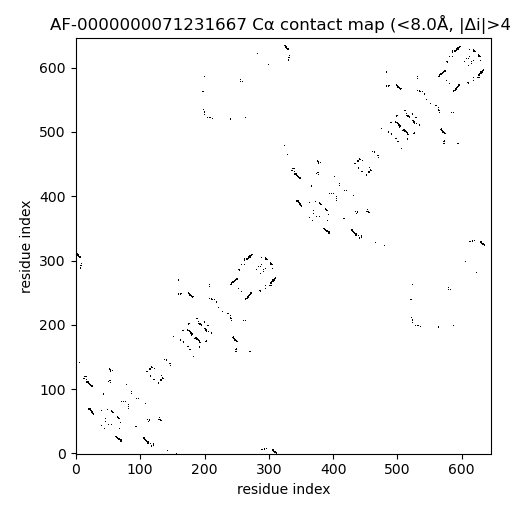 ? -3.273 4.324 -17.047 1 37.31 280 ILE A CA 1
ATOM 2259 C C . ILE A 1 280 ? -2.963 3.518 -15.781 1 37.31 280 ILE A C 1
ATOM 2261 O O . ILE A 1 280 ? -3.096 2.293 -15.773 1 37.31 280 ILE A O 1
ATOM 2265 N N . THR A 1 281 ? -1.643 3.488 -15.555 1 42.78 281 THR A N 1
ATOM 2266 C CA . THR A 1 281 ? -1.275 2.777 -14.336 1 42.78 281 THR A CA 1
ATOM 2267 C C . THR A 1 281 ? -2.221 3.139 -13.195 1 42.78 281 THR A C 1
ATOM 2269 O O . THR A 1 281 ? -2.172 4.254 -12.672 1 42.78 281 THR A O 1
ATOM 2272 N N . ASN A 1 282 ? -3.443 2.912 -13.539 1 42.03 282 ASN A N 1
ATOM 2273 C CA . ASN A 1 282 ? -4.352 3.121 -12.414 1 42.03 282 ASN A CA 1
ATOM 2274 C C . ASN A 1 282 ? -3.639 2.969 -11.078 1 42.03 282 ASN A C 1
ATOM 2276 O O . ASN A 1 282 ? -3.756 3.83 -10.203 1 42.03 282 ASN A O 1
ATOM 2280 N N . GLU A 1 283 ? -3.814 1.569 -10.32 1 51.69 283 GLU A N 1
ATOM 2281 C CA . GLU A 1 283 ? -3.891 1.247 -8.898 1 51.69 283 GLU A CA 1
ATOM 2282 C C . GLU A 1 283 ? -2.635 0.52 -8.43 1 51.69 283 GLU A C 1
ATOM 2284 O O . GLU A 1 283 ? -1.92 -0.079 -9.234 1 51.69 283 GLU A O 1
ATOM 2289 N N . CYS A 1 284 ? -1.998 0.819 -7.418 1 58.16 284 CYS A N 1
ATOM 2290 C CA . CYS A 1 284 ? -0.918 0.371 -6.543 1 58.16 284 CYS A CA 1
ATOM 2291 C C . CYS A 1 284 ? -0.696 -1.131 -6.68 1 58.16 284 CYS A C 1
ATOM 2293 O O . CYS A 1 284 ? 0.443 -1.599 -6.648 1 58.16 284 CYS A O 1
ATOM 2295 N N . TYR A 1 285 ? -1.564 -1.883 -7.355 1 71.56 285 TYR A N 1
ATOM 2296 C CA . TYR A 1 285 ? -1.404 -3.332 -7.293 1 71.56 285 TYR A CA 1
ATOM 2297 C C . TYR A 1 285 ? -0.762 -3.863 -8.57 1 71.56 285 TYR A C 1
ATOM 2299 O O . TYR A 1 285 ? -0.3 -5.004 -8.609 1 71.56 285 TYR A O 1
ATOM 2307 N N . ASP A 1 286 ? -0.493 -2.955 -9.609 1 80.25 286 ASP A N 1
ATOM 2308 C CA . ASP A 1 286 ? 0.176 -3.346 -10.852 1 80.25 286 ASP A CA 1
ATOM 2309 C C . ASP A 1 286 ? 1.58 -2.75 -10.93 1 80.25 286 ASP A C 1
ATOM 2311 O O . ASP A 1 286 ? 2.252 -2.863 -11.953 1 80.25 286 ASP A O 1
ATOM 2315 N N . GLN A 1 287 ? 1.938 -2.162 -9.875 1 90.44 287 GLN A N 1
ATOM 2316 C CA . GLN A 1 287 ? 3.27 -1.564 -9.828 1 90.44 287 GLN A CA 1
ATOM 2317 C C . GLN A 1 287 ? 3.977 -1.889 -8.516 1 90.44 287 GLN A C 1
ATOM 2319 O O . GLN A 1 287 ? 4.352 -0.984 -7.77 1 90.44 287 GLN A O 1
ATOM 2324 N N . PRO A 1 288 ? 4.184 -3.178 -8.367 1 93.69 288 PRO A N 1
ATOM 2325 C CA . PRO A 1 288 ? 4.773 -3.609 -7.094 1 93.69 288 PRO A CA 1
ATOM 2326 C C . PRO A 1 288 ? 6.223 -3.15 -6.934 1 93.69 288 PRO A C 1
ATOM 2328 O O . PRO A 1 288 ? 6.734 -3.094 -5.812 1 93.69 288 PRO A O 1
ATOM 2331 N N . TYR A 1 289 ? 6.891 -2.807 -8.047 1 95.56 289 TYR A N 1
ATOM 2332 C CA . TYR A 1 289 ? 8.297 -2.443 -7.953 1 95.56 289 TYR A CA 1
ATOM 2333 C C . TYR A 1 289 ? 8.477 -0.931 -8.016 1 95.56 289 TYR A C 1
ATOM 2335 O O . TYR A 1 289 ? 9.086 -0.335 -7.125 1 95.56 289 TYR A O 1
ATOM 2343 N N . THR A 1 290 ? 7.906 -0.27 -9.023 1 93 290 THR A N 1
ATOM 2344 C CA . THR A 1 290 ? 8.156 1.144 -9.273 1 93 290 THR A CA 1
ATOM 2345 C C . THR A 1 290 ? 7.449 2.014 -8.242 1 93 290 THR A C 1
ATOM 2347 O O . THR A 1 290 ? 7.941 3.09 -7.891 1 93 290 THR A O 1
ATOM 2350 N N . VAL A 1 291 ? 6.34 1.518 -7.723 1 90.25 291 VAL A N 1
ATOM 2351 C CA . VAL A 1 291 ? 5.566 2.334 -6.797 1 90.25 291 VAL A CA 1
ATOM 2352 C C . VAL A 1 291 ? 5.652 1.747 -5.391 1 90.25 291 VAL A C 1
ATOM 2354 O O . VAL A 1 291 ? 6.121 2.41 -4.461 1 90.25 291 VAL A O 1
ATOM 2357 N N . GLN A 1 292 ? 5.441 0.471 -5.234 1 89.31 292 GLN A N 1
ATOM 2358 C CA . GLN A 1 292 ? 5.301 -0.109 -3.9 1 89.31 292 GLN A CA 1
ATOM 2359 C C . GLN A 1 292 ? 6.656 -0.539 -3.342 1 89.31 292 GLN A C 1
ATOM 2361 O O . GLN A 1 292 ? 6.801 -0.727 -2.133 1 89.31 292 GLN A O 1
ATOM 2366 N N . LYS A 1 293 ? 7.617 -0.796 -4.211 1 93.62 293 LYS A N 1
ATOM 2367 C CA . LYS A 1 293 ? 8.961 -1.229 -3.83 1 93.62 293 LYS A CA 1
ATOM 2368 C C . LYS A 1 293 ? 8.906 -2.482 -2.959 1 93.62 293 LYS A C 1
ATOM 2370 O O . LYS A 1 293 ? 9.57 -2.557 -1.927 1 93.62 293 LYS A O 1
ATOM 2375 N N . LEU A 1 294 ? 8.07 -3.365 -3.375 1 93.56 294 LEU A N 1
ATOM 2376 C CA . LEU A 1 294 ? 7.824 -4.605 -2.646 1 93.56 294 LEU A CA 1
ATOM 2377 C C . LEU A 1 294 ? 9.117 -5.391 -2.461 1 93.56 294 LEU A C 1
ATOM 2379 O O . LEU A 1 294 ? 9.344 -5.988 -1.402 1 93.56 294 LEU A O 1
ATOM 2383 N N . HIS A 1 295 ? 10.016 -5.359 -3.383 1 96.31 295 HIS A N 1
ATOM 2384 C CA . HIS A 1 295 ? 11.188 -6.227 -3.467 1 96.31 295 HIS A CA 1
ATOM 2385 C C . HIS A 1 295 ? 12.227 -5.848 -2.418 1 96.31 295 HIS A C 1
ATOM 2387 O O . HIS A 1 295 ? 13.156 -6.617 -2.154 1 96.31 295 HIS A O 1
ATOM 2393 N N . ILE A 1 296 ? 12.055 -4.641 -1.797 1 95.12 296 ILE A N 1
ATOM 2394 C CA . ILE A 1 296 ? 13.039 -4.223 -0.801 1 95.12 296 ILE A CA 1
ATOM 2395 C C . ILE A 1 296 ? 12.359 -4.078 0.56 1 95.12 296 ILE A C 1
ATOM 2397 O O . ILE A 1 296 ? 12.922 -3.467 1.475 1 95.12 296 ILE A O 1
ATOM 2401 N N . ASN A 1 297 ? 11.188 -4.52 0.664 1 91.81 297 ASN A N 1
ATOM 2402 C CA . ASN A 1 297 ? 10.461 -4.418 1.927 1 91.81 297 ASN A CA 1
ATOM 2403 C C . ASN A 1 297 ? 11.109 -5.277 3.012 1 91.81 297 ASN A C 1
ATOM 2405 O O . ASN A 1 297 ? 11.25 -6.488 2.846 1 91.81 297 ASN A O 1
ATOM 2409 N N . SER A 1 298 ? 11.453 -4.742 4.133 1 89.12 298 SER A N 1
ATOM 2410 C CA . SER A 1 298 ? 12.219 -5.41 5.184 1 89.12 298 SER A CA 1
ATOM 2411 C C . SER A 1 298 ? 11.344 -6.379 5.977 1 89.12 298 SER A C 1
ATOM 2413 O O . SER A 1 298 ? 11.852 -7.227 6.707 1 89.12 298 SER A O 1
ATOM 2415 N N . ASN A 1 299 ? 10.062 -6.27 5.828 1 85.5 299 ASN A N 1
ATOM 2416 C CA . ASN A 1 299 ? 9.148 -7.141 6.559 1 85.5 299 ASN A CA 1
ATOM 2417 C C . ASN A 1 299 ? 8.938 -8.469 5.832 1 85.5 299 ASN A C 1
ATOM 2419 O O . ASN A 1 299 ? 8.297 -9.375 6.363 1 85.5 299 ASN A O 1
ATOM 2423 N N . LEU A 1 300 ? 9.438 -8.539 4.613 1 89.25 300 LEU A N 1
ATOM 2424 C CA . LEU A 1 300 ? 9.32 -9.781 3.855 1 89.25 300 LEU A CA 1
ATOM 2425 C C . LEU A 1 300 ? 10.531 -10.672 4.102 1 89.25 300 LEU A C 1
ATOM 2427 O O . LEU A 1 300 ? 11.594 -10.195 4.512 1 89.25 300 LEU A O 1
ATOM 2431 N N . ASN A 1 301 ? 10.305 -11.977 3.906 1 85.88 301 ASN A N 1
ATOM 2432 C CA . ASN A 1 301 ? 11.336 -12.961 4.242 1 85.88 301 ASN A CA 1
ATOM 2433 C C . ASN A 1 301 ? 12.43 -13.016 3.182 1 85.88 301 ASN A C 1
ATOM 2435 O O . ASN A 1 301 ? 13.453 -13.672 3.371 1 85.88 301 ASN A O 1
ATOM 2439 N N . HIS A 1 302 ? 12.219 -12.391 2.133 1 93.94 302 HIS A N 1
ATOM 2440 C CA . HIS A 1 302 ? 13.18 -12.391 1.036 1 93.94 302 HIS A CA 1
ATOM 2441 C C . HIS A 1 302 ? 13.156 -11.07 0.275 1 93.94 302 HIS A C 1
ATOM 2443 O O . HIS A 1 302 ? 12.094 -10.469 0.108 1 93.94 302 HIS A O 1
ATOM 2449 N N . ARG A 1 303 ? 14.266 -10.609 -0.099 1 95.88 303 ARG A N 1
ATOM 2450 C CA . ARG A 1 303 ? 14.445 -9.43 -0.934 1 95.88 303 ARG A CA 1
ATOM 2451 C C . ARG A 1 303 ? 15.266 -9.75 -2.18 1 95.88 303 ARG A C 1
ATOM 2453 O O . ARG A 1 303 ? 16.062 -10.688 -2.174 1 95.88 303 ARG A O 1
ATOM 2460 N N . TYR A 1 304 ? 15 -9.062 -3.219 1 97.69 304 TYR A N 1
ATOM 2461 C CA . TYR A 1 304 ? 15.719 -9.32 -4.461 1 97.69 304 TYR A CA 1
ATOM 2462 C C . TYR A 1 304 ? 15.922 -8.039 -5.254 1 97.69 304 TYR A C 1
ATOM 2464 O O . TYR A 1 304 ? 15.391 -6.984 -4.887 1 97.69 304 TYR A O 1
ATOM 2472 N N . GLU A 1 305 ? 16.766 -8.109 -6.328 1 97.56 305 GLU A N 1
ATOM 2473 C CA . GLU A 1 305 ? 17.094 -6.938 -7.137 1 97.56 305 GLU A CA 1
ATOM 2474 C C . GLU A 1 305 ? 16.156 -6.805 -8.328 1 97.56 305 GLU A C 1
ATOM 2476 O O . GLU A 1 305 ? 15.797 -7.801 -8.961 1 97.56 305 GLU A O 1
ATOM 2481 N N . VAL A 1 306 ? 15.773 -5.582 -8.586 1 98.5 306 VAL A N 1
ATOM 2482 C CA . VAL A 1 306 ? 14.875 -5.348 -9.711 1 98.5 306 VAL A CA 1
ATOM 2483 C C . VAL A 1 306 ? 15.469 -4.293 -10.641 1 98.5 306 VAL A C 1
ATOM 2485 O O . VAL A 1 306 ? 15.93 -3.244 -10.188 1 98.5 306 VAL A O 1
ATOM 2488 N N . TRP A 1 307 ? 15.477 -4.598 -11.922 1 97.94 307 TRP A N 1
ATOM 2489 C CA . TRP A 1 307 ? 15.961 -3.699 -12.969 1 97.94 307 TRP A CA 1
ATOM 2490 C C . TRP A 1 307 ? 14.875 -3.418 -13.992 1 97.94 307 TRP A C 1
ATOM 2492 O O . TRP A 1 307 ? 14.164 -4.332 -14.422 1 97.94 307 TRP A O 1
ATOM 2502 N N . LYS A 1 308 ? 14.781 -2.186 -14.344 1 96.94 308 LYS A N 1
ATOM 2503 C CA . LYS A 1 308 ? 13.867 -1.749 -15.398 1 96.94 308 LYS A CA 1
ATOM 2504 C C . LYS A 1 308 ? 14.625 -1.489 -16.703 1 96.94 308 LYS A C 1
ATOM 2506 O O . LYS A 1 308 ? 15.633 -0.781 -16.703 1 96.94 308 LYS A O 1
ATOM 2511 N N . LEU A 1 309 ? 14.188 -2.105 -17.766 1 96.44 309 LEU A N 1
ATOM 2512 C CA . LEU A 1 309 ? 14.742 -1.874 -19.094 1 96.44 309 LEU A CA 1
ATOM 2513 C C . LEU A 1 309 ? 13.742 -1.141 -19.984 1 96.44 309 LEU A C 1
ATOM 2515 O O . LEU A 1 309 ? 12.539 -1.431 -19.953 1 96.44 309 LEU A O 1
ATOM 2519 N N . SER A 1 310 ? 14.172 -0.085 -20.703 1 93.81 310 SER A N 1
ATOM 2520 C CA . SER A 1 310 ? 13.328 0.685 -21.609 1 93.81 310 SER A CA 1
ATOM 2521 C C . SER A 1 310 ? 14.031 0.94 -22.938 1 93.81 310 SER A C 1
ATOM 2523 O O . SER A 1 310 ? 15.25 0.802 -23.031 1 93.81 310 SER A O 1
ATOM 2525 N N . LYS A 1 311 ? 13.117 1.213 -23.953 1 86.69 311 LYS A N 1
ATOM 2526 C CA . LYS A 1 311 ? 13.711 1.544 -25.234 1 86.69 311 LYS A CA 1
ATOM 2527 C C . LYS A 1 311 ? 14.469 2.869 -25.172 1 86.69 311 LYS A C 1
ATOM 2529 O O . LYS A 1 311 ? 14.039 3.799 -24.484 1 86.69 311 LYS A O 1
ATOM 2534 N N . GLN A 1 312 ? 15.562 2.896 -25.672 1 74.69 312 GLN A N 1
ATOM 2535 C CA . GLN A 1 312 ? 16.344 4.133 -25.734 1 74.69 312 GLN A CA 1
ATOM 2536 C C . GLN A 1 312 ? 15.625 5.191 -26.578 1 74.69 312 GLN A C 1
ATOM 2538 O O . GLN A 1 312 ? 15.086 4.891 -27.641 1 74.69 312 GLN A O 1
ATOM 2543 N N . GLU A 1 313 ? 14.93 6.227 -25.969 1 58.62 313 GLU A N 1
ATOM 2544 C CA . GLU A 1 313 ? 14.391 7.324 -26.766 1 58.62 313 GLU A CA 1
ATOM 2545 C C . GLU A 1 313 ? 15.414 7.82 -27.781 1 58.62 313 GLU A C 1
ATOM 2547 O O . GLU A 1 313 ? 16.578 8.023 -27.453 1 58.62 313 GLU A O 1
ATOM 2552 N N . ASN A 1 314 ? 15.367 7.414 -28.969 1 49.28 314 ASN A N 1
ATOM 2553 C CA . ASN A 1 314 ? 16.141 8.203 -29.938 1 49.28 314 ASN A CA 1
ATOM 2554 C C . ASN A 1 314 ? 15.93 9.695 -29.719 1 49.28 314 ASN A C 1
ATOM 2556 O O . ASN A 1 314 ? 14.797 10.18 -29.719 1 49.28 314 ASN A O 1
ATOM 2560 N N . TYR A 1 315 ? 16.656 10.391 -28.969 1 39.94 315 TYR A N 1
ATOM 2561 C CA . TYR A 1 315 ? 16.719 11.844 -28.875 1 39.94 315 TYR A CA 1
ATOM 2562 C C . TYR A 1 315 ? 16.562 12.492 -30.234 1 39.94 315 TYR A C 1
ATOM 2564 O O . TYR A 1 315 ? 16.672 13.711 -30.375 1 39.94 315 TYR A O 1
ATOM 2572 N N . ALA A 1 316 ? 16.578 12.008 -31.469 1 39.19 316 ALA A N 1
ATOM 2573 C CA . ALA A 1 316 ? 16.406 12.898 -32.594 1 39.19 316 ALA A CA 1
ATOM 2574 C C . ALA A 1 316 ? 15.047 13.594 -32.562 1 39.19 316 ALA A C 1
ATOM 2576 O O . ALA A 1 316 ? 14.906 14.719 -33.031 1 39.19 316 ALA A O 1
ATOM 2577 N N . ASN A 1 317 ? 13.945 13.078 -32.25 1 35.38 317 ASN A N 1
ATOM 2578 C CA . ASN A 1 317 ? 12.688 13.75 -32.531 1 35.38 317 ASN A CA 1
ATOM 2579 C C . ASN A 1 317 ? 12.273 14.688 -31.406 1 35.38 317 ASN A C 1
ATOM 2581 O O . ASN A 1 317 ? 11.188 15.273 -31.438 1 35.38 317 ASN A O 1
ATOM 2585 N N . LYS A 1 318 ? 12.742 14.773 -30.266 1 35.03 318 LYS A N 1
ATOM 2586 C CA . LYS A 1 318 ? 12.281 15.82 -29.375 1 35.03 318 LYS A CA 1
ATOM 2587 C C . LYS A 1 318 ? 12.656 17.203 -29.891 1 35.03 318 LYS A C 1
ATOM 2589 O O . LYS A 1 318 ? 12.164 18.219 -29.391 1 35.03 318 LYS A O 1
ATOM 2594 N N . LYS A 1 319 ? 13.789 17.406 -30.547 1 37.38 319 LYS A N 1
ATOM 2595 C CA . LYS A 1 319 ? 14.039 18.781 -30.969 1 37.38 319 LYS A CA 1
ATOM 2596 C C . LYS A 1 319 ? 12.977 19.25 -31.969 1 37.38 319 LYS A C 1
ATOM 2598 O O . LYS A 1 319 ? 12.938 20.422 -32.344 1 37.38 319 LYS A O 1
ATOM 2603 N N . GLN A 1 320 ? 12.375 18.406 -32.688 1 32.34 320 GLN A N 1
ATOM 2604 C CA . GLN A 1 320 ? 11.539 19.125 -33.625 1 32.34 320 GLN A CA 1
ATOM 2605 C C . GLN A 1 320 ? 10.289 19.688 -32.938 1 32.34 320 GLN A C 1
ATOM 2607 O O . GLN A 1 320 ? 9.547 20.469 -33.562 1 32.34 320 GLN A O 1
ATOM 2612 N N . ARG A 1 321 ? 9.844 19.141 -31.781 1 31.92 321 ARG A N 1
ATOM 2613 C CA . ARG A 1 321 ? 8.625 19.828 -31.391 1 31.92 321 ARG A CA 1
ATOM 2614 C C . ARG A 1 321 ? 8.938 21.172 -30.75 1 31.92 321 ARG A C 1
ATOM 2616 O O . ARG A 1 321 ? 8.023 21.938 -30.406 1 31.92 321 ARG A O 1
ATOM 2623 N N . THR A 1 322 ? 10.18 21.344 -30.125 1 28.97 322 THR A N 1
ATOM 2624 C CA . THR A 1 322 ? 10.391 22.688 -29.609 1 28.97 322 THR A CA 1
ATOM 2625 C C . THR A 1 322 ? 10.758 23.656 -30.734 1 28.97 322 THR A C 1
ATOM 2627 O O . THR A 1 322 ? 10.961 24.844 -30.5 1 28.97 322 THR A O 1
ATOM 2630 N N . SER A 1 323 ? 10.922 23.078 -31.984 1 24.34 323 SER A N 1
ATOM 2631 C CA . SER A 1 323 ? 10.922 24.25 -32.844 1 24.34 323 SER A CA 1
ATOM 2632 C C . SER A 1 323 ? 9.508 24.656 -33.25 1 24.34 323 SER A C 1
ATOM 2634 O O . SER A 1 323 ? 8.633 23.812 -33.406 1 24.34 323 SER A O 1
ATOM 2636 N N . MET B 1 1 ? -19.75 -20.047 19.125 1 79.44 1 MET B N 1
ATOM 2637 C CA . MET B 1 1 ? -20.25 -19.109 18.109 1 79.44 1 MET B CA 1
ATOM 2638 C C . MET B 1 1 ? -19.25 -17.984 17.891 1 79.44 1 MET B C 1
ATOM 2640 O O . MET B 1 1 ? -18.578 -17.547 18.828 1 79.44 1 MET B O 1
ATOM 2644 N N . PHE B 1 2 ? -19.016 -17.625 16.609 1 90.56 2 PHE B N 1
ATOM 2645 C CA . PHE B 1 2 ? -18.047 -16.594 16.281 1 90.56 2 PHE B CA 1
ATOM 2646 C C . PHE B 1 2 ? -18.688 -15.227 16.25 1 90.56 2 PHE B C 1
ATOM 2648 O O . PHE B 1 2 ? -19.891 -15.102 15.977 1 90.56 2 PHE B O 1
ATOM 2655 N N . GLN B 1 3 ? -17.969 -14.312 16.766 1 91.69 3 GLN B N 1
ATOM 2656 C CA . GLN B 1 3 ? -18.312 -12.938 16.422 1 91.69 3 GLN B CA 1
ATOM 2657 C C . GLN B 1 3 ? -17.969 -12.641 14.961 1 91.69 3 GLN B C 1
ATOM 2659 O O . GLN B 1 3 ? -16.922 -13.047 14.469 1 91.69 3 GLN B O 1
ATOM 2664 N N . SER B 1 4 ? -18.969 -12.016 14.258 1 94.12 4 SER B N 1
ATOM 2665 C CA . SER B 1 4 ? -18.766 -11.734 12.836 1 94.12 4 SER B CA 1
ATOM 2666 C C . SER B 1 4 ? -18.719 -10.234 12.578 1 94.12 4 SER B C 1
ATOM 2668 O O . SER B 1 4 ? -19.469 -9.461 13.188 1 94.12 4 SER B O 1
ATOM 2670 N N . GLU B 1 5 ? -17.797 -9.82 11.711 1 94.44 5 GLU B N 1
ATOM 2671 C CA . GLU B 1 5 ? -17.641 -8.422 11.32 1 94.44 5 GLU B CA 1
ATOM 2672 C C . GLU B 1 5 ? -17.359 -8.297 9.828 1 94.44 5 GLU B C 1
ATOM 2674 O O . GLU B 1 5 ? -16.469 -8.961 9.297 1 94.44 5 GLU B O 1
ATOM 2679 N N . VAL B 1 6 ? -18.125 -7.453 9.156 1 96.5 6 VAL B N 1
ATOM 2680 C CA . VAL B 1 6 ? -17.891 -7.184 7.742 1 96.5 6 VAL B CA 1
ATOM 2681 C C . VAL B 1 6 ? -16.734 -6.188 7.598 1 96.5 6 VAL B C 1
ATOM 2683 O O . VAL B 1 6 ? -16.625 -5.246 8.383 1 96.5 6 VAL B O 1
ATOM 2686 N N . ILE B 1 7 ? -15.875 -6.363 6.668 1 96.88 7 ILE B N 1
ATOM 2687 C CA . ILE B 1 7 ? -14.805 -5.414 6.391 1 96.88 7 ILE B CA 1
ATOM 2688 C C . ILE B 1 7 ? -15.211 -4.496 5.238 1 96.88 7 ILE B C 1
ATOM 2690 O O . ILE B 1 7 ? -15.258 -4.926 4.082 1 96.88 7 ILE B O 1
ATOM 2694 N N . LEU B 1 8 ? -15.508 -3.277 5.594 1 96.06 8 LEU B N 1
ATOM 2695 C CA . LEU B 1 8 ? -15.93 -2.262 4.633 1 96.06 8 LEU B CA 1
ATOM 2696 C C . LEU B 1 8 ? -14.891 -1.152 4.523 1 96.06 8 LEU B C 1
ATOM 2698 O O . LEU B 1 8 ? -13.883 -1.167 5.234 1 96.06 8 LEU B O 1
ATOM 2702 N N . SER B 1 9 ? -15.141 -0.304 3.574 1 94.88 9 SER B N 1
ATOM 2703 C CA . SER B 1 9 ? -14.305 0.89 3.469 1 94.88 9 SER B CA 1
ATOM 2704 C C . SER B 1 9 ? -14.312 1.685 4.77 1 94.88 9 SER B C 1
ATOM 2706 O O . SER B 1 9 ? -15.32 1.716 5.48 1 94.88 9 SER B O 1
ATOM 2708 N N . ASP B 1 10 ? -13.234 2.42 5.039 1 94.81 10 ASP B N 1
ATOM 2709 C CA . ASP B 1 10 ? -13.102 3.182 6.277 1 94.81 10 ASP B CA 1
ATOM 2710 C C . ASP B 1 10 ? -14.078 4.352 6.309 1 94.81 10 ASP B C 1
ATOM 2712 O O . ASP B 1 10 ? -14.328 4.93 7.371 1 94.81 10 ASP B O 1
ATOM 2716 N N . ILE B 1 11 ? -14.656 4.641 5.234 1 94.5 11 ILE B N 1
ATOM 2717 C CA . ILE B 1 11 ? -15.602 5.75 5.152 1 94.5 11 ILE B CA 1
ATOM 2718 C C . ILE B 1 11 ? -16.859 5.406 5.941 1 94.5 11 ILE B C 1
ATOM 2720 O O . ILE B 1 11 ? -17.656 6.289 6.266 1 94.5 11 ILE B O 1
ATOM 2724 N N . TYR B 1 12 ? -17.047 4.137 6.258 1 95.5 12 TYR B N 1
ATOM 2725 C CA . TYR B 1 12 ? -18.25 3.713 6.941 1 95.5 12 TYR B CA 1
ATOM 2726 C C . TYR B 1 12 ? -18.031 3.613 8.445 1 95.5 12 TYR B C 1
ATOM 2728 O O . TYR B 1 12 ? -18.969 3.309 9.195 1 95.5 12 TYR B O 1
ATOM 2736 N N . LYS B 1 13 ? -16.828 3.863 8.867 1 94.94 13 LYS B N 1
ATOM 2737 C CA . LYS B 1 13 ? -16.531 3.83 10.297 1 94.94 13 LYS B CA 1
ATOM 2738 C C . LYS B 1 13 ? -17.266 4.953 11.031 1 94.94 13 LYS B C 1
ATOM 2740 O O . LYS B 1 13 ? -17.5 6.02 10.461 1 94.94 13 LYS B O 1
ATOM 2745 N N . ASP B 1 14 ? -17.484 4.734 12.25 1 94 14 ASP B N 1
ATOM 2746 C CA . ASP B 1 14 ? -18.234 5.688 13.07 1 94 14 ASP B CA 1
ATOM 2747 C C . ASP B 1 14 ? -17.484 7.012 13.188 1 94 14 ASP B C 1
ATOM 2749 O O . ASP B 1 14 ? -18.094 8.078 13.227 1 94 14 ASP B O 1
ATOM 2753 N N . ASP B 1 15 ? -16.188 6.949 13.195 1 94.25 15 ASP B N 1
ATOM 2754 C CA . ASP B 1 15 ? -15.391 8.148 13.43 1 94.25 15 ASP B CA 1
ATOM 2755 C C . ASP B 1 15 ? -14.938 8.773 12.109 1 94.25 15 ASP B C 1
ATOM 2757 O O . ASP B 1 15 ? -14.203 9.758 12.109 1 94.25 15 ASP B O 1
ATOM 2761 N N . ALA B 1 16 ? -15.414 8.133 11.094 1 95.38 16 ALA B N 1
ATOM 2762 C CA . ALA B 1 16 ? -15.078 8.703 9.789 1 95.38 16 ALA B CA 1
ATOM 2763 C C . ALA B 1 16 ? -16 9.859 9.438 1 95.38 16 ALA B C 1
ATOM 2765 O O . ALA B 1 16 ? -16.703 9.812 8.43 1 95.38 16 ALA B O 1
ATOM 2766 N N . ILE B 1 17 ? -16.031 10.867 10.289 1 96.25 17 ILE B N 1
ATOM 2767 C CA . ILE B 1 17 ? -16.844 12.062 10.102 1 96.25 17 ILE B CA 1
ATOM 2768 C C . ILE B 1 17 ? -15.977 13.305 10.227 1 96.25 17 ILE B C 1
ATOM 2770 O O . ILE B 1 17 ? -14.914 13.266 10.852 1 96.25 17 ILE B O 1
ATOM 2774 N N . SER B 1 18 ? -16.328 14.32 9.508 1 96.12 18 SER B N 1
ATOM 2775 C CA . SER B 1 18 ? -15.625 15.594 9.57 1 96.12 18 SER B CA 1
ATOM 2776 C C . SER B 1 18 ? -16.609 16.766 9.594 1 96.12 18 SER B C 1
ATOM 2778 O O . SER B 1 18 ? -17.75 16.625 9.172 1 96.12 18 SER B O 1
ATOM 2780 N N . THR B 1 19 ? -16.125 17.859 10.164 1 96.44 19 THR B N 1
ATOM 2781 C CA . THR B 1 19 ? -16.969 19.047 10.266 1 96.44 19 THR B CA 1
ATOM 2782 C C . THR B 1 19 ? -16.281 20.25 9.633 1 96.44 19 THR B C 1
ATOM 2784 O O . THR B 1 19 ? -15.078 20.219 9.391 1 96.44 19 THR B O 1
ATOM 2787 N N . VAL B 1 20 ? -17.094 21.125 9.297 1 95.19 20 VAL B N 1
ATOM 2788 C CA . VAL B 1 20 ? -16.609 22.391 8.797 1 95.19 20 VAL B CA 1
ATOM 2789 C C . VAL B 1 20 ? -17.359 23.547 9.477 1 95.19 20 VAL B C 1
ATOM 2791 O O . VAL B 1 20 ? -18.453 23.344 10 1 95.19 20 VAL B O 1
ATOM 2794 N N . LYS B 1 21 ? -16.703 24.688 9.445 1 94.94 21 LYS B N 1
ATOM 2795 C CA . LYS B 1 21 ? -17.344 25.875 10.008 1 94.94 21 LYS B CA 1
ATOM 2796 C C . LYS B 1 21 ? -18.156 26.609 8.945 1 94.94 21 LYS B C 1
ATOM 2798 O O . LYS B 1 21 ? -17.734 26.719 7.793 1 94.94 21 LYS B O 1
ATOM 2803 N N . VAL B 1 22 ? -19.297 27.109 9.43 1 95.88 22 VAL B N 1
ATOM 2804 C CA . VAL B 1 22 ? -20.156 27.859 8.516 1 95.88 22 VAL B CA 1
ATOM 2805 C C . VAL B 1 22 ? -20.625 29.156 9.188 1 95.88 22 VAL B C 1
ATOM 2807 O O . VAL B 1 22 ? -20.656 29.234 10.422 1 95.88 22 VAL B O 1
ATOM 2810 N N . LEU B 1 23 ? -20.875 30.125 8.359 1 95.5 23 LEU B N 1
ATOM 2811 C CA . LEU B 1 23 ? -21.531 31.344 8.805 1 95.5 23 LEU B CA 1
ATOM 2812 C C . LEU B 1 23 ? -23.047 31.156 8.922 1 95.5 23 LEU B C 1
ATOM 2814 O O . LEU B 1 23 ? -23.672 30.641 8 1 95.5 23 LEU B O 1
ATOM 2818 N N . VAL B 1 24 ? -23.594 31.578 10.047 1 95.75 24 VAL B N 1
ATOM 2819 C CA . VAL B 1 24 ? -25 31.359 10.344 1 95.75 24 VAL B CA 1
ATOM 2820 C C . VAL B 1 24 ? -25.656 32.688 10.75 1 95.75 24 VAL B C 1
ATOM 2822 O O . VAL B 1 24 ? -25.047 33.469 11.461 1 95.75 24 VAL B O 1
ATOM 2825 N N . LEU B 1 25 ? -26.859 32.844 10.266 1 95.06 25 LEU B N 1
ATOM 2826 C CA . LEU B 1 25 ? -27.703 33.938 10.688 1 95.06 25 LEU B CA 1
ATOM 2827 C C . LEU B 1 25 ? -28.719 33.5 11.727 1 95.06 25 LEU B C 1
ATOM 2829 O O . LEU B 1 25 ? -29.5 32.562 11.461 1 95.06 25 LEU B O 1
ATOM 2833 N N . GLN B 1 26 ? -28.656 34.094 12.844 1 93.12 26 GLN B N 1
ATOM 2834 C CA . GLN B 1 26 ? -29.578 33.75 13.922 1 93.12 26 GLN B CA 1
ATOM 2835 C C . GLN B 1 26 ? -30.75 34.719 13.969 1 93.12 26 GLN B C 1
ATOM 2837 O O . GLN B 1 26 ? -30.547 35.938 13.914 1 93.12 26 GLN B O 1
ATOM 2842 N N . LEU B 1 27 ? -31.922 34.125 14.047 1 88.44 27 LEU B N 1
ATOM 2843 C CA . LEU B 1 27 ? -33.125 34.938 14.078 1 88.44 27 LEU B CA 1
ATOM 2844 C C . LEU B 1 27 ? -34.062 34.5 15.211 1 88.44 27 LEU B C 1
ATOM 2846 O O . LEU B 1 27 ? -34.125 33.312 15.531 1 88.44 27 LEU B O 1
ATOM 2850 N N . SER B 1 28 ? -34.688 35.5 15.836 1 82.75 28 SER B N 1
ATOM 2851 C CA . SER B 1 28 ? -35.688 35.188 16.859 1 82.75 28 SER B CA 1
ATOM 2852 C C . SER B 1 28 ? -37.094 35.344 16.312 1 82.75 28 SER B C 1
ATOM 2854 O O . SER B 1 28 ? -38.062 34.812 16.875 1 82.75 28 SER B O 1
ATOM 2856 N N . ASP B 1 29 ? -37.219 36.062 15.211 1 80.62 29 ASP B N 1
ATOM 2857 C CA . ASP B 1 29 ? -38.531 36.344 14.633 1 80.62 29 ASP B CA 1
ATOM 2858 C C . ASP B 1 29 ? -38.812 35.438 13.438 1 80.62 29 ASP B C 1
ATOM 2860 O O . ASP B 1 29 ? -38.188 35.562 12.383 1 80.62 29 ASP B O 1
ATOM 2864 N N . LYS B 1 30 ? -39.75 34.625 13.531 1 81.81 30 LYS B N 1
ATOM 2865 C CA . LYS B 1 30 ? -40.156 33.688 12.5 1 81.81 30 LYS B CA 1
ATOM 2866 C C . LYS B 1 30 ? -40.719 34.406 11.289 1 81.81 30 LYS B C 1
ATOM 2868 O O . LYS B 1 30 ? -40.656 33.906 10.164 1 81.81 30 LYS B O 1
ATOM 2873 N N . ALA B 1 31 ? -41.125 35.594 11.539 1 83.38 31 ALA B N 1
ATOM 2874 C CA . ALA B 1 31 ? -41.812 36.312 10.477 1 83.38 31 ALA B CA 1
ATOM 2875 C C . ALA B 1 31 ? -40.875 36.688 9.344 1 83.38 31 ALA B C 1
ATOM 2877 O O . ALA B 1 31 ? -41.281 36.75 8.18 1 83.38 31 ALA B O 1
ATOM 2878 N N . LYS B 1 32 ? -39.688 36.844 9.719 1 86.81 32 LYS B N 1
ATOM 2879 C CA . LYS B 1 32 ? -38.688 37.25 8.719 1 86.81 32 LYS B CA 1
ATOM 2880 C C . LYS B 1 32 ? -38.156 36.062 7.934 1 86.81 32 LYS B C 1
ATOM 2882 O O . LYS B 1 32 ? -37.531 36.25 6.891 1 86.81 32 LYS B O 1
ATOM 2887 N N . MET B 1 33 ? -38.469 34.938 8.344 1 88.06 33 MET B N 1
ATOM 2888 C CA . MET B 1 33 ? -37.844 33.719 7.824 1 88.06 33 MET B CA 1
ATOM 2889 C C . MET B 1 33 ? -38.219 33.5 6.363 1 88.06 33 MET B C 1
ATOM 2891 O O . MET B 1 33 ? -37.375 33.156 5.543 1 88.06 33 MET B O 1
ATOM 2895 N N . THR B 1 34 ? -39.375 33.719 6.066 1 88.69 34 THR B N 1
ATOM 2896 C CA . THR B 1 34 ? -39.875 33.469 4.719 1 88.69 34 THR B CA 1
ATOM 2897 C C . THR B 1 34 ? -39.125 34.312 3.697 1 88.69 34 THR B C 1
ATOM 2899 O O . THR B 1 34 ? -38.656 33.812 2.68 1 88.69 34 THR B O 1
ATOM 2902 N N . ASN B 1 35 ? -39.031 35.562 4.035 1 90.88 35 ASN B N 1
ATOM 2903 C CA . ASN B 1 35 ? -38.375 36.469 3.121 1 90.88 35 ASN B CA 1
ATOM 2904 C C . ASN B 1 35 ? -36.875 36.156 3.01 1 90.88 35 ASN B C 1
ATOM 2906 O O . ASN B 1 35 ? -36.312 36.219 1.919 1 90.88 35 ASN B O 1
ATOM 2910 N N . ILE B 1 36 ? -36.375 35.875 4.105 1 92.69 36 ILE B N 1
ATOM 2911 C CA . ILE B 1 36 ? -34.938 35.562 4.141 1 92.69 36 ILE B CA 1
ATOM 2912 C C . ILE B 1 36 ? -34.688 34.312 3.311 1 92.69 36 ILE B C 1
ATOM 2914 O O . ILE B 1 36 ? -33.75 34.312 2.48 1 92.69 36 ILE B O 1
ATOM 2918 N N . MET B 1 37 ? -35.469 33.375 3.451 1 93.06 37 MET B N 1
ATOM 2919 C CA . MET B 1 37 ? -35.312 32.094 2.734 1 93.06 37 MET B CA 1
ATOM 2920 C C . MET B 1 37 ? -35.5 32.281 1.234 1 93.06 37 MET B C 1
ATOM 2922 O O . MET B 1 37 ? -34.75 31.719 0.427 1 93.06 37 MET B O 1
ATOM 2926 N N . LYS B 1 38 ? -36.469 33.062 0.873 1 93.88 38 LYS B N 1
ATOM 2927 C CA . LYS B 1 38 ? -36.688 33.375 -0.537 1 93.88 38 LYS B CA 1
ATOM 2928 C C . LYS B 1 38 ? -35.469 34.031 -1.164 1 93.88 38 LYS B C 1
ATOM 2930 O O . LYS B 1 38 ? -35.062 33.625 -2.26 1 93.88 38 LYS B O 1
ATOM 2935 N N . PHE B 1 39 ? -34.969 34.906 -0.404 1 94.31 39 PHE B N 1
ATOM 2936 C CA . PHE B 1 39 ? -33.781 35.625 -0.882 1 94.31 39 PHE B CA 1
ATOM 2937 C C . PHE B 1 39 ? -32.625 34.656 -1.058 1 94.31 39 PHE B C 1
ATOM 2939 O O . PHE B 1 39 ? -32 34.625 -2.115 1 94.31 39 PHE B O 1
ATOM 2946 N N . LEU B 1 40 ? -32.375 33.875 -0.064 1 94.5 40 LEU B N 1
ATOM 2947 C CA . LEU B 1 40 ? -31.219 33 -0.053 1 94.5 40 LEU B CA 1
ATOM 2948 C C . LEU B 1 40 ? -31.359 31.875 -1.076 1 94.5 40 LEU B C 1
ATOM 2950 O O . LEU B 1 40 ? -30.391 31.484 -1.717 1 94.5 40 LEU B O 1
ATOM 2954 N N . THR B 1 41 ? -32.5 31.312 -1.277 1 93.5 41 THR B N 1
ATOM 2955 C CA . THR B 1 41 ? -32.75 30.266 -2.248 1 93.5 41 THR B CA 1
ATOM 2956 C C . THR B 1 41 ? -32.5 30.75 -3.668 1 93.5 41 THR B C 1
ATOM 2958 O O . THR B 1 41 ? -32.031 30 -4.523 1 93.5 41 THR B O 1
ATOM 2961 N N . THR B 1 42 ? -32.75 31.969 -3.85 1 93.31 42 THR B N 1
ATOM 2962 C CA . THR B 1 42 ? -32.594 32.562 -5.176 1 93.31 42 THR B CA 1
ATOM 2963 C C . THR B 1 42 ? -31.141 33 -5.398 1 93.31 42 THR B C 1
ATOM 2965 O O . THR B 1 42 ? -30.547 32.719 -6.441 1 93.31 42 THR B O 1
ATOM 2968 N N . LYS B 1 43 ? -30.578 33.625 -4.441 1 93.12 43 LYS B N 1
ATOM 2969 C CA . LYS B 1 43 ? -29.297 34.281 -4.641 1 93.12 43 LYS B CA 1
ATOM 2970 C C . LYS B 1 43 ? -28.141 33.375 -4.254 1 93.12 43 LYS B C 1
ATOM 2972 O O . LYS B 1 43 ? -27.016 33.531 -4.746 1 93.12 43 LYS B O 1
ATOM 2977 N N . LEU B 1 44 ? -28.406 32.375 -3.371 1 94.38 44 LEU B N 1
ATOM 2978 C CA . LEU B 1 44 ? -27.344 31.5 -2.873 1 94.38 44 LEU B CA 1
ATOM 2979 C C . LEU B 1 44 ? -27.891 30.109 -2.551 1 94.38 44 LEU B C 1
ATOM 2981 O O . LEU B 1 44 ? -27.906 29.703 -1.388 1 94.38 44 LEU B O 1
ATOM 2985 N N . PRO B 1 45 ? -28.234 29.5 -3.604 1 93.94 45 PRO B N 1
ATOM 2986 C CA . PRO B 1 45 ? -28.719 28.141 -3.369 1 93.94 45 PRO B CA 1
ATOM 2987 C C . PRO B 1 45 ? -27.688 27.234 -2.713 1 93.94 45 PRO B C 1
ATOM 2989 O O . PRO B 1 45 ? -26.484 27.438 -2.904 1 93.94 45 PRO B O 1
ATOM 2992 N N . MET B 1 46 ? -28.125 26.297 -1.966 1 94.44 46 MET B N 1
ATOM 2993 C CA . MET B 1 46 ? -27.25 25.406 -1.206 1 94.44 46 MET B CA 1
ATOM 2994 C C . MET B 1 46 ? -26.312 24.641 -2.135 1 94.44 46 MET B C 1
ATOM 2996 O O . MET B 1 46 ? -25.172 24.359 -1.772 1 94.44 46 MET B O 1
ATOM 3000 N N . THR B 1 47 ? -26.766 24.266 -3.295 1 93.44 47 THR B N 1
ATOM 3001 C CA . THR B 1 47 ? -26 23.531 -4.281 1 93.44 47 THR B CA 1
ATOM 3002 C C . THR B 1 47 ? -24.781 24.344 -4.723 1 93.44 47 THR B C 1
ATOM 3004 O O . THR B 1 47 ? -23.703 23.781 -4.965 1 93.44 47 THR B O 1
ATOM 3007 N N . GLN B 1 48 ? -24.984 25.625 -4.699 1 91.5 48 GLN B N 1
ATOM 3008 C CA . GLN B 1 48 ? -23.906 26.5 -5.141 1 91.5 48 GLN B CA 1
ATOM 3009 C C . GLN B 1 48 ? -22.75 26.5 -4.145 1 91.5 48 GLN B C 1
ATOM 3011 O O . GLN B 1 48 ? -21.594 26.688 -4.527 1 91.5 48 GLN B O 1
ATOM 3016 N N . ILE B 1 49 ? -23.141 26.281 -2.955 1 92.31 49 ILE B N 1
ATOM 3017 C CA . ILE B 1 49 ? -22.094 26.312 -1.934 1 92.31 49 ILE B CA 1
ATOM 3018 C C . ILE B 1 49 ? -21.766 24.875 -1.486 1 92.31 49 ILE B C 1
ATOM 3020 O O . ILE B 1 49 ? -21.156 24.672 -0.441 1 92.31 49 ILE B O 1
ATOM 3024 N N . SER B 1 50 ? -22.188 23.844 -2.143 1 93.38 50 SER B N 1
ATOM 3025 C CA . SER B 1 50 ? -21.906 22.422 -1.929 1 93.38 50 SER B CA 1
ATOM 3026 C C . SER B 1 50 ? -22.281 21.984 -0.514 1 93.38 50 SER B C 1
ATOM 3028 O O . SER B 1 50 ? -21.5 21.312 0.156 1 93.38 50 SER B O 1
ATOM 3030 N N . MET B 1 51 ? -23.422 22.5 -0.013 1 95.44 51 MET B N 1
ATOM 3031 C CA . MET B 1 51 ? -23.891 22.172 1.328 1 95.44 51 MET B CA 1
ATOM 3032 C C . MET B 1 51 ? -25.281 21.547 1.279 1 95.44 51 MET B C 1
ATOM 3034 O O . MET B 1 51 ? -26.062 21.703 2.215 1 95.44 51 MET B O 1
ATOM 3038 N N . ASN B 1 52 ? -25.562 20.906 0.194 1 95.06 52 ASN B N 1
ATOM 3039 C CA . ASN B 1 52 ? -26.891 20.359 -0.026 1 95.06 52 ASN B CA 1
ATOM 3040 C C . ASN B 1 52 ? -27.188 19.188 0.898 1 95.06 52 ASN B C 1
ATOM 3042 O O . ASN B 1 52 ? -28.328 18.766 1.039 1 95.06 52 ASN B O 1
ATOM 3046 N N . HIS B 1 53 ? -26.172 18.672 1.519 1 96.81 53 HIS B N 1
ATOM 3047 C CA . HIS B 1 53 ? -26.359 17.578 2.461 1 96.81 53 HIS B CA 1
ATOM 3048 C C . HIS B 1 53 ? -26.938 18.094 3.781 1 96.81 53 HIS B C 1
ATOM 3050 O O . HIS B 1 53 ? -27.328 17.297 4.637 1 96.81 53 HIS B O 1
ATOM 3056 N N . LEU B 1 54 ? -27.078 19.359 3.938 1 97.62 54 LEU B N 1
ATOM 3057 C CA . LEU B 1 54 ? -27.609 19.969 5.156 1 97.62 54 LEU B CA 1
ATOM 3058 C C . LEU B 1 54 ? -28.953 20.625 4.902 1 97.62 54 LEU B C 1
ATOM 3060 O O . LEU B 1 54 ? -29.234 21.078 3.787 1 97.62 54 LEU B O 1
ATOM 3064 N N . LYS B 1 55 ? -29.719 20.656 5.969 1 95.75 55 LYS B N 1
ATOM 3065 C CA . LYS B 1 55 ? -30.859 21.578 5.945 1 95.75 55 LYS B CA 1
ATOM 3066 C C . LYS B 1 55 ? -30.422 23.016 6.18 1 95.75 55 LYS B C 1
ATOM 3068 O O . LYS B 1 55 ? -29.547 23.266 7.008 1 95.75 55 LYS B O 1
ATOM 3073 N N . ARG B 1 56 ? -30.984 23.875 5.516 1 95.62 56 ARG B N 1
ATOM 3074 C CA . ARG B 1 56 ? -30.516 25.25 5.598 1 95.62 56 ARG B CA 1
ATOM 3075 C C . ARG B 1 56 ? -30.922 25.875 6.93 1 95.62 56 ARG B C 1
ATOM 3077 O O . ARG B 1 56 ? -30.25 26.797 7.414 1 95.62 56 ARG B O 1
ATOM 3084 N N . ILE B 1 57 ? -32.062 25.406 7.477 1 94.88 57 ILE B N 1
ATOM 3085 C CA . ILE B 1 57 ? -32.562 25.984 8.711 1 94.88 57 ILE B CA 1
ATOM 3086 C C . ILE B 1 57 ? -32.406 25 9.859 1 94.88 57 ILE B C 1
ATOM 3088 O O . ILE B 1 57 ? -32.688 23.812 9.711 1 94.88 57 ILE B O 1
ATOM 3092 N N . ASN B 1 58 ? -31.859 25.469 10.891 1 94.75 58 ASN B N 1
ATOM 3093 C CA . ASN B 1 58 ? -31.797 24.766 12.164 1 94.75 58 ASN B CA 1
ATOM 3094 C C . ASN B 1 58 ? -32.719 25.422 13.203 1 94.75 58 ASN B C 1
ATOM 3096 O O . ASN B 1 58 ? -32.406 26.516 13.68 1 94.75 58 ASN B O 1
ATOM 3100 N N . SER B 1 59 ? -33.781 24.734 13.531 1 89.25 59 SER B N 1
ATOM 3101 C CA . SER B 1 59 ? -34.75 25.281 14.453 1 89.25 59 SER B CA 1
ATOM 3102 C C . SER B 1 59 ? -34.656 24.625 15.828 1 89.25 59 SER B C 1
ATOM 3104 O O . SER B 1 59 ? -34.812 23.406 15.945 1 89.25 59 SER B O 1
ATOM 3106 N N . LYS B 1 60 ? -34.125 25.406 16.797 1 76.94 60 LYS B N 1
ATOM 3107 C CA . LYS B 1 60 ? -34.094 24.922 18.172 1 76.94 60 LYS B CA 1
ATOM 3108 C C . LYS B 1 60 ? -34.781 25.906 19.109 1 76.94 60 LYS B C 1
ATOM 3110 O O . LYS B 1 60 ? -34.375 27.047 19.234 1 76.94 60 LYS B O 1
ATOM 3115 N N . HIS B 1 61 ? -35.625 25.422 20.031 1 71.94 61 HIS B N 1
ATOM 3116 C CA . HIS B 1 61 ? -36.312 26.094 21.125 1 71.94 61 HIS B CA 1
ATOM 3117 C C . HIS B 1 61 ? -36.656 27.547 20.75 1 71.94 61 HIS B C 1
ATOM 3119 O O . HIS B 1 61 ? -36.25 28.469 21.469 1 71.94 61 HIS B O 1
ATOM 3125 N N . ASP B 1 62 ? -37.188 27.859 19.609 1 72.5 62 ASP B N 1
ATOM 3126 C CA . ASP B 1 62 ? -37.688 29.156 19.188 1 72.5 62 ASP B CA 1
ATOM 3127 C C . ASP B 1 62 ? -36.594 30.031 18.594 1 72.5 62 ASP B C 1
ATOM 3129 O O . ASP B 1 62 ? -36.75 31.25 18.469 1 72.5 62 ASP B O 1
ATOM 3133 N N . ASN B 1 63 ? -35.469 29.469 18.516 1 84.5 63 ASN B N 1
ATOM 3134 C CA . ASN B 1 63 ? -34.406 30.141 17.797 1 84.5 63 ASN B CA 1
ATOM 3135 C C . ASN B 1 63 ? -34.125 29.484 16.438 1 84.5 63 ASN B C 1
ATOM 3137 O O . ASN B 1 63 ? -34.125 28.25 16.344 1 84.5 63 ASN B O 1
ATOM 3141 N N . PHE B 1 64 ? -34.156 30.406 15.453 1 91.94 64 PHE B N 1
ATOM 3142 C CA . PHE B 1 64 ? -33.906 29.922 14.094 1 91.94 64 PHE B CA 1
ATOM 3143 C C . PHE B 1 64 ? -32.531 30.312 13.617 1 91.94 64 PHE B C 1
ATOM 3145 O O . PHE B 1 64 ? -32.094 31.453 13.812 1 91.94 64 PHE B O 1
ATOM 3152 N N . GLN B 1 65 ? -31.922 29.312 13.18 1 94.62 65 GLN B N 1
ATOM 3153 C CA . GLN B 1 65 ? -30.609 29.562 12.578 1 94.62 65 GLN B CA 1
ATOM 3154 C C . GLN B 1 65 ? -30.594 29.188 11.102 1 94.62 65 GLN B C 1
ATOM 3156 O O . GLN B 1 65 ? -31.125 28.141 10.711 1 94.62 65 GLN B O 1
ATOM 3161 N N . ILE B 1 66 ? -30.062 30.109 10.344 1 95.75 66 ILE B N 1
ATOM 3162 C CA . ILE B 1 66 ? -30.031 29.891 8.898 1 95.75 66 ILE B CA 1
ATOM 3163 C C . ILE B 1 66 ? -28.578 29.812 8.422 1 95.75 66 ILE B C 1
ATOM 3165 O O . ILE B 1 66 ? -27.781 30.703 8.688 1 95.75 66 ILE B O 1
ATOM 3169 N N . LEU B 1 67 ? -28.328 28.75 7.695 1 96.62 67 LEU B N 1
ATOM 3170 C CA . LEU B 1 67 ? -26.984 28.562 7.145 1 96.62 67 LEU B CA 1
ATOM 3171 C C . LEU B 1 67 ? -26.766 29.484 5.949 1 96.62 67 LEU B C 1
ATOM 3173 O O . LEU B 1 67 ? -27.547 29.484 5.004 1 96.62 67 LEU B O 1
ATOM 3177 N N . ILE B 1 68 ? -25.703 30.188 6.043 1 95.5 68 ILE B N 1
ATOM 3178 C CA . ILE B 1 68 ? -25.422 31.141 4.973 1 95.5 68 ILE B CA 1
ATOM 3179 C C . ILE B 1 68 ? -24.359 30.562 4.035 1 95.5 68 ILE B C 1
ATOM 3181 O O . ILE B 1 68 ? -24.656 30.266 2.871 1 95.5 68 ILE B O 1
ATOM 3185 N N . SER B 1 69 ? -23.125 30.359 4.586 1 93.88 69 SER B N 1
ATOM 3186 C CA . SER B 1 69 ? -22.047 29.891 3.717 1 93.88 69 SER B CA 1
ATOM 3187 C C . SER B 1 69 ? -20.922 29.25 4.523 1 93.88 69 SER B C 1
ATOM 3189 O O . SER B 1 69 ? -20.734 29.562 5.699 1 93.88 69 SER B O 1
ATOM 3191 N N . PRO B 1 70 ? -20.156 28.375 3.836 1 93.75 70 PRO B N 1
ATOM 3192 C CA . PRO B 1 70 ? -18.969 27.812 4.504 1 93.75 70 PRO B CA 1
ATOM 3193 C C . PRO B 1 70 ? -17.828 28.828 4.633 1 93.75 70 PRO B C 1
ATOM 3195 O O . PRO B 1 70 ? -17.734 29.766 3.834 1 93.75 70 PRO B O 1
ATOM 3198 N N . ILE B 1 71 ? -17.016 28.531 5.672 1 90.69 71 ILE B N 1
ATOM 3199 C CA . ILE B 1 71 ? -15.836 29.359 5.902 1 90.69 71 ILE B CA 1
ATOM 3200 C C . ILE B 1 71 ? -14.625 28.766 5.191 1 90.69 71 ILE B C 1
ATOM 3202 O O . ILE B 1 71 ? -14.359 27.562 5.312 1 90.69 71 ILE B O 1
ATOM 3206 N N . LYS B 1 72 ? -13.859 29.391 4.363 1 77.25 72 LYS B N 1
ATOM 3207 C CA . LYS B 1 72 ? -12.734 28.875 3.59 1 77.25 72 LYS B CA 1
ATOM 3208 C C . LYS B 1 72 ? -11.469 28.797 4.438 1 77.25 72 LYS B C 1
ATOM 3210 O O . LYS B 1 72 ? -10.758 27.781 4.398 1 77.25 72 LYS B O 1
ATOM 3215 N N . ASP B 1 73 ? -10.906 29.812 4.84 1 67.25 73 ASP B N 1
ATOM 3216 C CA . ASP B 1 73 ? -9.609 29.812 5.508 1 67.25 73 ASP B CA 1
ATOM 3217 C C . ASP B 1 73 ? -9.688 30.516 6.859 1 67.25 73 ASP B C 1
ATOM 3219 O O . ASP B 1 73 ? -10.008 31.703 6.93 1 67.25 73 ASP B O 1
ATOM 3223 N N . SER B 1 74 ? -9.633 29.625 7.938 1 63.06 74 SER B N 1
ATOM 3224 C CA . SER B 1 74 ? -9.781 30.312 9.219 1 63.06 74 SER B CA 1
ATOM 3225 C C . SER B 1 74 ? -8.531 30.172 10.078 1 63.06 74 SER B C 1
ATOM 3227 O O . SER B 1 74 ? -8.539 30.5 11.266 1 63.06 74 SER B O 1
ATOM 3229 N N . SER B 1 75 ? -7.398 29.547 9.547 1 60.53 75 SER B N 1
ATOM 3230 C CA . SER B 1 75 ? -6.309 29.078 10.398 1 60.53 75 SER B CA 1
ATOM 3231 C C . SER B 1 75 ? -5.723 30.219 11.219 1 60.53 75 SER B C 1
ATOM 3233 O O . SER B 1 75 ? -5.254 30.016 12.336 1 60.53 75 SER B O 1
ATOM 3235 N N . CYS B 1 76 ? -5.887 31.469 10.727 1 57.91 76 CYS B N 1
ATOM 3236 C CA . CYS B 1 76 ? -5.07 32.438 11.445 1 57.91 76 CYS B CA 1
ATOM 3237 C C . CYS B 1 76 ? -5.938 33.531 12.047 1 57.91 76 CYS B C 1
ATOM 3239 O O . CYS B 1 76 ? -5.426 34.469 12.672 1 57.91 76 CYS B O 1
ATOM 3241 N N . TYR B 1 77 ? -7.297 33.438 12.047 1 62.81 77 TYR B N 1
ATOM 3242 C CA . TYR B 1 77 ? -8.086 34.625 12.383 1 62.81 77 TYR B CA 1
ATOM 3243 C C . TYR B 1 77 ? -8.984 34.344 13.578 1 62.81 77 TYR B C 1
ATOM 3245 O O . TYR B 1 77 ? -9.414 33.219 13.797 1 62.81 77 TYR B O 1
ATOM 3253 N N . LYS B 1 78 ? -9.07 35.438 14.359 1 73.69 78 LYS B N 1
ATOM 3254 C CA . LYS B 1 78 ? -10.141 35.406 15.352 1 73.69 78 LYS B CA 1
ATOM 3255 C C . LYS B 1 78 ? -11.508 35.25 14.68 1 73.69 78 LYS B C 1
ATOM 3257 O O . LYS B 1 78 ? -11.68 35.656 13.523 1 73.69 78 LYS B O 1
ATOM 3262 N N . ASN B 1 79 ? -12.539 34.781 15.32 1 72.81 79 ASN B N 1
ATOM 3263 C CA . ASN B 1 79 ? -13.875 34.5 14.797 1 72.81 79 ASN B CA 1
ATOM 3264 C C . ASN B 1 79 ? -14.484 35.75 14.156 1 72.81 79 ASN B C 1
ATOM 3266 O O . ASN B 1 79 ? -15.078 35.656 13.07 1 72.81 79 ASN B O 1
ATOM 3270 N N . VAL B 1 80 ? -14.359 36.875 14.914 1 72.06 80 VAL B N 1
ATOM 3271 C CA . VAL B 1 80 ? -14.977 38.094 14.414 1 72.06 80 VAL B CA 1
ATOM 3272 C C . VAL B 1 80 ? -14.328 38.5 13.086 1 72.06 80 VAL B C 1
ATOM 3274 O O . VAL B 1 80 ? -15.016 38.938 12.164 1 72.06 80 VAL B O 1
ATOM 3277 N N . ASP B 1 81 ? -13.148 38.25 13.07 1 81.5 81 ASP B N 1
ATOM 3278 C CA . ASP B 1 81 ? -12.422 38.594 11.852 1 81.5 81 ASP B CA 1
ATOM 3279 C C . ASP B 1 81 ? -12.789 37.656 10.711 1 81.5 81 ASP B C 1
ATOM 3281 O O . ASP B 1 81 ? -12.922 38.094 9.562 1 81.5 81 ASP B O 1
ATOM 3285 N N . ILE B 1 82 ? -13.141 36.531 11.109 1 85.88 82 ILE B N 1
ATOM 3286 C CA . ILE B 1 82 ? -13.477 35.531 10.109 1 85.88 82 ILE B CA 1
ATOM 3287 C C . ILE B 1 82 ? -14.828 35.875 9.477 1 85.88 82 ILE B C 1
ATOM 3289 O O . ILE B 1 82 ? -15 35.75 8.266 1 85.88 82 ILE B O 1
ATOM 3293 N N . ILE B 1 83 ? -15.742 36.312 10.32 1 88.5 83 ILE B N 1
ATOM 3294 C CA . ILE B 1 83 ? -17.094 36.625 9.875 1 88.5 83 ILE B CA 1
ATOM 3295 C C . ILE B 1 83 ? -17.047 37.812 8.891 1 88.5 83 ILE B C 1
ATOM 3297 O O . ILE B 1 83 ? -17.625 37.719 7.801 1 88.5 83 ILE B O 1
ATOM 3301 N N . GLN B 1 84 ? -16.344 38.781 9.328 1 86.94 84 GLN B N 1
ATOM 3302 C CA . GLN B 1 84 ? -16.25 39.969 8.477 1 86.94 84 GLN B CA 1
ATOM 3303 C C . GLN B 1 84 ? -15.555 39.625 7.156 1 86.94 84 GLN B C 1
ATOM 3305 O O . GLN B 1 84 ? -15.984 40.094 6.098 1 86.94 84 GLN B O 1
ATOM 3310 N N . LYS B 1 85 ? -14.531 38.969 7.309 1 87.5 85 LYS B N 1
ATOM 3311 C CA . LYS B 1 85 ? -13.797 38.594 6.102 1 87.5 85 LYS B CA 1
ATOM 3312 C C . LYS B 1 85 ? -14.688 37.781 5.152 1 87.5 85 LYS B C 1
ATOM 3314 O O . LYS B 1 85 ? -14.664 38 3.941 1 87.5 85 LYS B O 1
ATOM 3319 N N . THR B 1 86 ? -15.43 36.875 5.66 1 88.88 86 THR B N 1
ATOM 3320 C CA . THR B 1 86 ? -16.328 36.031 4.867 1 88.88 86 THR B CA 1
ATOM 3321 C C . THR B 1 86 ? -17.375 36.875 4.168 1 88.88 86 THR B C 1
ATOM 3323 O O . THR B 1 86 ? -17.656 36.688 2.982 1 88.88 86 THR B O 1
ATOM 3326 N N . ILE B 1 87 ? -17.922 37.844 4.812 1 89.5 87 ILE B N 1
ATOM 3327 C CA . ILE B 1 87 ? -18.953 38.719 4.27 1 89.5 87 ILE B CA 1
ATOM 3328 C C . ILE B 1 87 ? -18.359 39.594 3.158 1 89.5 87 ILE B C 1
ATOM 3330 O O . ILE B 1 87 ? -18.984 39.781 2.109 1 89.5 87 ILE B O 1
ATOM 3334 N N . ASN B 1 88 ? -17.141 39.938 3.396 1 87.75 88 ASN B N 1
ATOM 3335 C CA . ASN B 1 88 ? -16.484 40.812 2.426 1 87.75 88 ASN B CA 1
ATOM 3336 C C . ASN B 1 88 ? -16.219 40.094 1.115 1 87.75 88 ASN B C 1
ATOM 3338 O O . ASN B 1 88 ? -16.141 40.688 0.055 1 87.75 88 ASN B O 1
ATOM 3342 N N . GLU B 1 89 ? -16.078 38.844 1.183 1 88.31 89 GLU B N 1
ATOM 3343 C CA . GLU B 1 89 ? -15.75 38.062 0.003 1 88.31 89 GLU B CA 1
ATOM 3344 C C . GLU B 1 89 ? -17 37.656 -0.765 1 88.31 89 GLU B C 1
ATOM 3346 O O . GLU B 1 89 ? -16.922 37.125 -1.869 1 88.31 89 GLU B O 1
ATOM 3351 N N . MET B 1 90 ? -18.172 37.969 -0.223 1 89.31 90 MET B N 1
ATOM 3352 C CA . MET B 1 90 ? -19.438 37.625 -0.869 1 89.31 90 MET B CA 1
ATOM 3353 C C . MET B 1 90 ? -19.812 38.625 -1.937 1 89.31 90 MET B C 1
ATOM 3355 O O . MET B 1 90 ? -19.188 39.688 -2.031 1 89.31 90 MET B O 1
ATOM 3359 N N . ASN B 1 91 ? -20.734 38.25 -2.768 1 89.81 91 ASN B N 1
ATOM 3360 C CA . ASN B 1 91 ? -21.219 39.188 -3.768 1 89.81 91 ASN B CA 1
ATOM 3361 C C . ASN B 1 91 ? -21.969 40.344 -3.123 1 89.81 91 ASN B C 1
ATOM 3363 O O . ASN B 1 91 ? -22.375 40.25 -1.959 1 89.81 91 ASN B O 1
ATOM 3367 N N . GLU B 1 92 ? -22.172 41.375 -3.857 1 91.62 92 GLU B N 1
ATOM 3368 C CA . GLU B 1 92 ? -22.734 42.625 -3.355 1 91.62 92 GLU B CA 1
ATOM 3369 C C . GLU B 1 92 ? -24.141 42.406 -2.799 1 91.62 92 GLU B C 1
ATOM 3371 O O . GLU B 1 92 ? -24.484 42.969 -1.746 1 91.62 92 GLU B O 1
ATOM 3376 N N . ASP B 1 93 ? -24.922 41.656 -3.49 1 92 93 ASP B N 1
ATOM 3377 C CA . ASP B 1 93 ? -26.297 41.406 -3.066 1 92 93 ASP B CA 1
ATOM 3378 C C . ASP B 1 93 ? -26.344 40.75 -1.69 1 92 93 ASP B C 1
ATOM 3380 O O . ASP B 1 93 ? -27.078 41.188 -0.81 1 92 93 ASP B O 1
ATOM 3384 N N . LEU B 1 94 ? -25.547 39.781 -1.532 1 92.56 94 LEU B N 1
ATOM 3385 C CA . LEU B 1 94 ? -25.5 39.031 -0.281 1 92.56 94 LEU B CA 1
ATOM 3386 C C . LEU B 1 94 ? -24.891 39.844 0.838 1 92.56 94 LEU B C 1
ATOM 3388 O O . LEU B 1 94 ? -25.359 39.812 1.977 1 92.56 94 LEU B O 1
ATOM 3392 N N . ARG B 1 95 ? -23.922 40.594 0.497 1 93.12 95 ARG B N 1
ATOM 3393 C CA . ARG B 1 95 ? -23.281 41.469 1.478 1 93.12 95 ARG B CA 1
ATOM 3394 C C . ARG B 1 95 ? -24.281 42.5 2.041 1 93.12 95 ARG B C 1
ATOM 3396 O O . ARG B 1 95 ? -24.406 42.625 3.26 1 93.12 95 ARG B O 1
ATOM 3403 N N . GLU B 1 96 ? -24.953 43.125 1.164 1 92.31 96 GLU B N 1
ATOM 3404 C CA . GLU B 1 96 ? -25.938 44.125 1.57 1 92.31 96 GLU B CA 1
ATOM 3405 C C . GLU B 1 96 ? -27.031 43.5 2.412 1 92.31 96 GLU B C 1
ATOM 3407 O O . GLU B 1 96 ? -27.516 44.094 3.381 1 92.31 96 GLU B O 1
ATOM 3412 N N . PHE B 1 97 ? -27.375 42.406 2.018 1 92.75 97 PHE B N 1
ATOM 3413 C CA . PHE B 1 97 ? -28.406 41.656 2.725 1 92.75 97 PHE B CA 1
ATOM 3414 C C . PHE B 1 97 ? -27.984 41.406 4.164 1 92.75 97 PHE B C 1
ATOM 3416 O O . PHE B 1 97 ? -28.75 41.656 5.098 1 92.75 97 PHE B O 1
ATOM 3423 N N . LEU B 1 98 ? -26.797 40.938 4.355 1 92.25 98 LEU B N 1
ATOM 3424 C CA . LEU B 1 98 ? -26.312 40.531 5.676 1 92.25 98 LEU B CA 1
A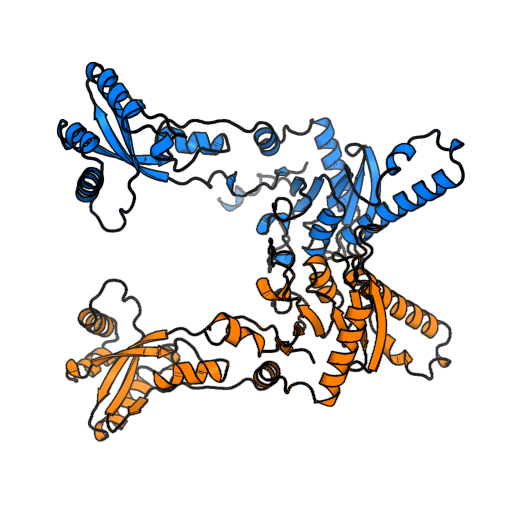TOM 3425 C C . LEU B 1 98 ? -26.031 41.75 6.539 1 92.25 98 LEU B C 1
ATOM 3427 O O . LEU B 1 98 ? -26.156 41.688 7.766 1 92.25 98 LEU B O 1
ATOM 3431 N N . LEU B 1 99 ? -25.688 42.812 5.918 1 89 99 LEU B N 1
ATOM 3432 C CA . LEU B 1 99 ? -25.438 44.062 6.645 1 89 99 LEU B CA 1
ATOM 3433 C C . LEU B 1 99 ? -26.719 44.594 7.25 1 89 99 LEU B C 1
ATOM 3435 O O . LEU B 1 99 ? -26.688 45.438 8.156 1 89 99 LEU B O 1
ATOM 3439 N N . GLY B 1 100 ? -27.766 44.156 6.727 1 87.38 100 GLY B N 1
ATOM 3440 C CA . GLY B 1 100 ? -29.062 44.562 7.246 1 87.38 100 GLY B CA 1
ATOM 3441 C C . GLY B 1 100 ? -29.375 43.969 8.602 1 87.38 100 GLY B C 1
ATOM 3442 O O . GLY B 1 100 ? -30.328 44.406 9.266 1 87.38 100 GLY B O 1
ATOM 3443 N N . PHE B 1 101 ? -28.547 43.094 8.992 1 90.06 101 PHE B N 1
ATOM 3444 C CA . PHE B 1 101 ? -28.734 42.438 10.289 1 90.06 101 PHE B CA 1
ATOM 3445 C C . PHE B 1 101 ? -27.656 42.906 11.273 1 90.06 101 PHE B C 1
ATOM 3447 O O . PHE B 1 101 ? -26.578 43.312 10.867 1 90.06 101 PHE B O 1
ATOM 3454 N N . ASP B 1 102 ? -28.031 42.75 12.578 1 88.38 102 ASP B N 1
ATOM 3455 C CA . ASP B 1 102 ? -27.047 43.031 13.617 1 88.38 102 ASP B CA 1
ATOM 3456 C C . ASP B 1 102 ? -25.906 42 13.578 1 88.38 102 ASP B C 1
ATOM 3458 O O . ASP B 1 102 ? -26.125 40.812 13.367 1 88.38 102 ASP B O 1
ATOM 3462 N N . SER B 1 103 ? -24.75 42.5 13.812 1 86.44 103 SER B N 1
ATOM 3463 C CA . SER B 1 103 ? -23.578 41.625 13.797 1 86.44 103 SER B CA 1
ATOM 3464 C C . SER B 1 103 ? -23.688 40.5 14.812 1 86.44 103 SER B C 1
ATOM 3466 O O . SER B 1 103 ? -23.125 39.438 14.609 1 86.44 103 SER B O 1
ATOM 3468 N N . ASP B 1 104 ? -24.453 40.75 15.828 1 89.12 104 ASP B N 1
ATOM 3469 C CA . ASP B 1 104 ? -24.625 39.75 16.891 1 89.12 104 ASP B CA 1
ATOM 3470 C C . ASP B 1 104 ? -25.484 38.562 16.406 1 89.12 104 ASP B C 1
ATOM 3472 O O . ASP B 1 104 ? -25.5 37.5 17.047 1 89.12 104 ASP B O 1
ATOM 3476 N N . ASN B 1 105 ? -26.156 38.906 15.281 1 92 105 ASN B N 1
ATOM 3477 C CA . ASN B 1 105 ? -27.016 37.844 14.727 1 92 105 ASN B CA 1
ATOM 3478 C C . ASN B 1 105 ? -26.219 36.875 13.867 1 92 105 ASN B C 1
ATOM 3480 O O . ASN B 1 105 ? -26.75 35.844 13.422 1 92 105 ASN B O 1
ATOM 3484 N N . LEU B 1 106 ? -24.953 37.25 13.641 1 92.94 106 LEU B N 1
ATOM 3485 C CA . LEU B 1 106 ? -24.094 36.406 12.82 1 92.94 106 LEU B CA 1
ATOM 3486 C C . LEU B 1 106 ? -23.125 35.625 13.688 1 92.94 106 LEU B C 1
ATOM 3488 O O . LEU B 1 106 ? -22.484 36.188 14.57 1 92.94 106 LEU B O 1
ATOM 3492 N N . CYS B 1 107 ? -23.062 34.312 13.453 1 92.69 107 CYS B N 1
ATOM 3493 C CA . CYS B 1 107 ? -22.125 33.5 14.242 1 92.69 107 CYS B CA 1
ATOM 3494 C C . CYS B 1 107 ? -21.609 32.312 13.43 1 92.69 107 CYS B C 1
ATOM 3496 O O . CYS B 1 107 ? -22.062 32.094 12.305 1 92.69 107 CYS B O 1
ATOM 3498 N N . LEU B 1 108 ? -20.672 31.703 13.969 1 94 108 LEU B N 1
ATOM 3499 C CA . LEU B 1 108 ? -20.078 30.531 13.344 1 94 108 LEU B CA 1
ATOM 3500 C C . LEU B 1 108 ? -20.578 29.25 14.008 1 94 108 LEU B C 1
ATOM 3502 O O . LEU B 1 108 ? -20.734 29.203 15.234 1 94 108 LEU B O 1
ATOM 3506 N N . ARG B 1 109 ? -20.828 28.25 13.195 1 93.94 109 ARG B N 1
ATOM 3507 C CA . ARG B 1 109 ? -21.219 26.938 13.695 1 93.94 109 ARG B CA 1
ATOM 3508 C C . ARG B 1 109 ? -20.484 25.828 12.969 1 93.94 109 ARG B C 1
ATOM 3510 O O . ARG B 1 109 ? -20.031 26 11.836 1 93.94 109 ARG B O 1
ATOM 3517 N N . GLU B 1 110 ? -20.391 24.734 13.688 1 95.62 110 GLU B N 1
ATOM 3518 C CA . GLU B 1 110 ? -19.812 23.531 13.086 1 95.62 110 GLU B CA 1
ATOM 3519 C C . GLU B 1 110 ? -20.906 22.625 12.539 1 95.62 110 GLU B C 1
ATOM 3521 O O . GLU B 1 110 ? -21.891 22.328 13.227 1 95.62 110 GLU B O 1
ATOM 3526 N N . VAL B 1 111 ? -20.688 22.266 11.367 1 97.12 111 VAL B N 1
ATOM 3527 C CA . VAL B 1 111 ? -21.672 21.391 10.734 1 97.12 111 VAL B CA 1
ATOM 3528 C C . VAL B 1 111 ? -20.969 20.219 10.047 1 97.12 111 VAL B C 1
ATOM 3530 O O . VAL B 1 111 ? -19.734 20.219 9.922 1 97.12 111 VAL B O 1
ATOM 3533 N N . ALA B 1 112 ? -21.766 19.297 9.625 1 97.5 112 ALA B N 1
ATOM 3534 C CA . ALA B 1 112 ? -21.188 18.156 8.922 1 97.5 112 ALA B CA 1
ATOM 3535 C C . ALA B 1 112 ? -20.578 18.578 7.59 1 97.5 112 ALA B C 1
ATOM 3537 O O . ALA B 1 112 ? -21.203 19.328 6.832 1 97.5 112 ALA B O 1
ATOM 3538 N N . ALA B 1 113 ? -19.438 18.125 7.297 1 96.69 113 ALA B N 1
ATOM 3539 C CA . ALA B 1 113 ? -18.766 18.453 6.047 1 96.69 113 ALA B CA 1
ATOM 3540 C C . ALA B 1 113 ? -19.359 17.688 4.875 1 96.69 113 ALA B C 1
ATOM 3542 O O . ALA B 1 113 ? -19.312 18.141 3.732 1 96.69 113 ALA B O 1
ATOM 3543 N N . SER B 1 114 ? -19.906 16.547 5.141 1 96.31 114 SER B N 1
ATOM 3544 C CA . SER B 1 114 ? -20.531 15.695 4.129 1 96.31 114 SER B CA 1
ATOM 3545 C C . SER B 1 114 ? -21.672 14.875 4.719 1 96.31 114 SER B C 1
ATOM 3547 O O . SER B 1 114 ? -21.828 14.82 5.941 1 96.31 114 SER B O 1
ATOM 3549 N N . SER B 1 115 ? -22.406 14.297 3.824 1 96.25 115 SER B N 1
ATOM 3550 C CA . SER B 1 115 ? -23.516 13.469 4.262 1 96.25 115 SER B CA 1
ATOM 3551 C C . SER B 1 115 ? -23.031 12.219 4.988 1 96.25 115 SER B C 1
ATOM 3553 O O . SER B 1 115 ? -22.078 11.578 4.551 1 96.25 115 SER B O 1
ATOM 3555 N N . PRO B 1 116 ? -23.688 11.93 6.102 1 96.69 116 PRO B N 1
ATOM 3556 C CA . PRO B 1 116 ? -23.375 10.656 6.762 1 96.69 116 PRO B CA 1
ATOM 3557 C C . PRO B 1 116 ? -23.734 9.445 5.91 1 96.69 116 PRO B C 1
ATOM 3559 O O . PRO B 1 116 ? -24.703 9.484 5.156 1 96.69 116 PRO B O 1
ATOM 3562 N N . LEU B 1 117 ? -22.984 8.32 6.105 1 96.19 117 LEU B N 1
ATOM 3563 C CA . LEU B 1 117 ? -23.188 7.133 5.285 1 96.19 117 LEU B CA 1
ATOM 3564 C C . LEU B 1 117 ? -23.828 6.02 6.098 1 96.19 117 LEU B C 1
ATOM 3566 O O . LEU B 1 117 ? -24.391 5.082 5.531 1 96.19 117 LEU B O 1
ATOM 3570 N N . THR B 1 118 ? -23.734 6.145 7.371 1 96.25 118 THR B N 1
ATOM 3571 C CA . THR B 1 118 ? -24.328 5.152 8.266 1 96.25 118 THR B CA 1
ATOM 3572 C C . THR B 1 118 ? -25.188 5.828 9.328 1 96.25 118 THR B C 1
ATOM 3574 O O . THR B 1 118 ? -25.078 7.039 9.539 1 96.25 118 THR B O 1
ATOM 3577 N N . ARG B 1 119 ? -26 5.102 9.961 1 95.62 119 ARG B N 1
ATOM 3578 C CA . ARG B 1 119 ? -26.859 5.613 11.023 1 95.62 119 ARG B CA 1
ATOM 3579 C C . ARG B 1 119 ? -26.031 6.16 12.188 1 95.62 119 ARG B C 1
ATOM 3581 O O . ARG B 1 119 ? -26.344 7.207 12.742 1 95.62 119 ARG B O 1
ATOM 3588 N N . ASN B 1 120 ? -25.016 5.473 12.508 1 95.5 120 ASN B N 1
ATOM 3589 C CA . ASN B 1 120 ? -24.141 5.93 13.586 1 95.5 120 ASN B CA 1
ATOM 3590 C C . ASN B 1 120 ? -23.516 7.281 13.266 1 95.5 120 ASN B C 1
ATOM 3592 O O . ASN B 1 120 ? -23.453 8.164 14.133 1 95.5 120 ASN B O 1
ATOM 3596 N N . GLN B 1 121 ? -23.094 7.414 12.102 1 96.88 121 GLN B N 1
ATOM 3597 C CA . GLN B 1 121 ? -22.562 8.703 11.656 1 96.88 121 GLN B CA 1
ATOM 3598 C C . GLN B 1 121 ? -23.625 9.789 11.734 1 96.88 121 GLN B C 1
ATOM 3600 O O . GLN B 1 121 ? -23.359 10.906 12.188 1 96.88 121 GLN B O 1
ATOM 3605 N N . PHE B 1 122 ? -24.812 9.461 11.32 1 97.38 122 PHE B N 1
ATOM 3606 C CA . PHE B 1 122 ? -25.938 10.391 11.344 1 97.38 122 PHE B CA 1
ATOM 3607 C C . PHE B 1 122 ? -26.234 10.836 12.773 1 97.38 122 PHE B C 1
ATOM 3609 O O . PHE B 1 122 ? -26.406 12.031 13.031 1 97.38 122 PHE B O 1
ATOM 3616 N N . GLU B 1 123 ? -26.172 9.906 13.625 1 96.94 123 GLU B N 1
ATOM 3617 C CA . GLU B 1 123 ? -26.484 10.188 15.023 1 96.94 123 GLU B CA 1
ATOM 3618 C C . GLU B 1 123 ? -25.422 11.078 15.656 1 96.94 123 GLU B C 1
ATOM 3620 O O . GLU B 1 123 ? -25.703 11.844 16.578 1 96.94 123 GLU B O 1
ATOM 3625 N N . ARG B 1 124 ? -24.297 11.062 15.156 1 96.06 124 ARG B N 1
ATOM 3626 C CA . ARG B 1 124 ? -23.203 11.867 15.68 1 96.06 124 ARG B CA 1
ATOM 3627 C C . ARG B 1 124 ? -23.219 13.273 15.094 1 96.06 124 ARG B C 1
ATOM 3629 O O . ARG B 1 124 ? -22.844 14.242 15.766 1 96.06 124 ARG B O 1
ATOM 3636 N N . LEU B 1 125 ? -23.688 13.359 13.938 1 97.06 125 LEU B N 1
ATOM 3637 C CA . LEU B 1 125 ? -23.594 14.625 13.211 1 97.06 125 LEU B CA 1
ATOM 3638 C C . LEU B 1 125 ? -24.891 15.414 13.336 1 97.06 125 LEU B C 1
ATOM 3640 O O . LEU B 1 125 ? -24.875 16.641 13.305 1 97.06 125 LEU B O 1
ATOM 3644 N N . SER B 1 126 ? -26 14.805 13.578 1 96 126 SER B N 1
ATOM 3645 C CA . SER B 1 126 ? -27.312 15.422 13.523 1 96 126 SER B CA 1
ATOM 3646 C C . SER B 1 126 ? -27.516 16.406 14.664 1 96 126 SER B C 1
ATOM 3648 O O . SER B 1 126 ? -28.266 17.375 14.539 1 96 126 SER B O 1
ATOM 3650 N N . PRO B 1 127 ? -26.859 16.172 15.766 1 95.19 127 PRO B N 1
ATOM 3651 C CA . PRO B 1 127 ? -27 17.141 16.844 1 95.19 127 PRO B CA 1
ATOM 3652 C C . PRO B 1 127 ? -26.312 18.469 16.531 1 95.19 127 PRO B C 1
ATOM 3654 O O . PRO B 1 127 ? -26.688 19.516 17.094 1 95.19 127 PRO B O 1
ATOM 3657 N N . LEU B 1 128 ? -25.359 18.516 15.719 1 95.44 128 LEU B N 1
ATOM 3658 C CA . LEU B 1 128 ? -24.672 19.734 15.352 1 95.44 128 LEU B CA 1
ATOM 3659 C C . LEU B 1 128 ? -25.547 20.609 14.461 1 95.44 128 LEU B C 1
ATOM 3661 O O . LEU B 1 128 ? -25.672 21.812 14.688 1 95.44 128 LEU B O 1
ATOM 3665 N N . TRP B 1 129 ? -26.078 20.078 13.484 1 96.12 129 TRP B N 1
ATOM 3666 C CA . TRP B 1 129 ? -26.953 20.703 12.492 1 96.12 129 TRP B CA 1
ATOM 3667 C C . TRP B 1 129 ? -27.781 19.656 11.758 1 96.12 129 TRP B C 1
ATOM 3669 O O . TRP B 1 129 ? -27.281 18.562 11.453 1 96.12 129 TRP B O 1
ATOM 3679 N N . PRO B 1 130 ? -29.016 19.984 11.477 1 96.12 130 PRO B N 1
ATOM 3680 C CA . PRO B 1 130 ? -29.828 19 10.742 1 96.12 130 PRO B CA 1
ATOM 3681 C C . PRO B 1 130 ? -29.203 18.578 9.422 1 96.12 130 PRO B C 1
ATOM 3683 O O . PRO B 1 130 ? -28.859 19.422 8.586 1 96.12 130 PRO B O 1
ATOM 3686 N N . VAL B 1 131 ? -29.062 17.25 9.25 1 96.88 131 VAL B N 1
ATOM 3687 C CA . VAL B 1 131 ? -28.391 16.703 8.078 1 96.88 131 VAL B CA 1
ATOM 3688 C C . VAL B 1 131 ? -29.312 15.742 7.34 1 96.88 131 VAL B C 1
ATOM 3690 O O . VAL B 1 131 ? -30.078 15 7.965 1 96.88 131 VAL B O 1
ATOM 3693 N N . ASN B 1 132 ? -29.234 15.828 6.051 1 95.19 132 ASN B N 1
ATOM 3694 C CA . ASN B 1 132 ? -29.953 14.852 5.238 1 95.19 132 ASN B CA 1
ATOM 3695 C C . ASN B 1 132 ? -29.234 13.508 5.223 1 95.19 132 ASN B C 1
ATOM 3697 O O . ASN B 1 132 ? -28.031 13.438 4.945 1 95.19 132 ASN B O 1
ATOM 3701 N N . PHE B 1 133 ? -30.047 12.445 5.527 1 95.06 133 PHE B N 1
ATOM 3702 C CA . PHE B 1 133 ? -29.438 11.117 5.633 1 95.06 133 PHE B CA 1
ATOM 3703 C C . PHE B 1 133 ? -30.25 10.094 4.852 1 95.06 133 PHE B C 1
ATOM 3705 O O . PHE B 1 133 ? -31.453 9.93 5.094 1 95.06 133 PHE B O 1
ATOM 3712 N N . PHE B 1 134 ? -29.516 9.469 3.85 1 93.5 134 PHE B N 1
ATOM 3713 C CA . PHE B 1 134 ? -30.062 8.352 3.094 1 93.5 134 PHE B CA 1
ATOM 3714 C C . PHE B 1 134 ? -29.266 7.078 3.348 1 93.5 134 PHE B C 1
ATOM 3716 O O . PHE B 1 134 ? -28.172 6.91 2.809 1 93.5 134 PHE B O 1
ATOM 3723 N N . GLU B 1 135 ? -29.875 6.246 4.023 1 92.62 135 GLU B N 1
ATOM 3724 C CA . GLU B 1 135 ? -29.156 5.051 4.453 1 92.62 135 GLU B CA 1
ATOM 3725 C C . GLU B 1 135 ? -29.062 4.023 3.328 1 92.62 135 GLU B C 1
ATOM 3727 O O . GLU B 1 135 ? -30.047 3.754 2.646 1 92.62 135 GLU B O 1
ATOM 3732 N N . ASN B 1 136 ? -27.922 3.533 3.031 1 93.44 136 ASN B N 1
ATOM 3733 C CA . ASN B 1 136 ? -27.734 2.381 2.154 1 93.44 136 ASN B CA 1
ATOM 3734 C C . ASN B 1 136 ? -28.156 1.084 2.836 1 93.44 136 ASN B C 1
ATOM 3736 O O . ASN B 1 136 ? -27.469 0.603 3.742 1 93.44 136 ASN B O 1
ATOM 3740 N N . LYS B 1 137 ? -29.172 0.511 2.412 1 94.25 137 LYS B N 1
ATOM 3741 C CA . LYS B 1 137 ? -29.781 -0.629 3.09 1 94.25 137 LYS B CA 1
ATOM 3742 C C . LYS B 1 137 ? -28.828 -1.83 3.102 1 94.25 137 LYS B C 1
ATOM 3744 O O . LYS B 1 137 ? -28.766 -2.564 4.09 1 94.25 137 LYS B O 1
ATOM 3749 N N . TYR B 1 138 ? -28.203 -2.08 2.039 1 94.31 138 TYR B N 1
ATOM 3750 C CA . TYR B 1 138 ? -27.281 -3.203 1.956 1 94.31 138 TYR B CA 1
ATOM 3751 C C . TYR B 1 138 ? -26.156 -3.059 2.977 1 94.31 138 TYR B C 1
ATOM 3753 O O . TYR B 1 138 ? -25.859 -3.996 3.723 1 94.31 138 TYR B O 1
ATOM 3761 N N . ILE B 1 139 ? -25.609 -1.887 2.992 1 94.69 139 ILE B N 1
ATOM 3762 C CA . ILE B 1 139 ? -24.531 -1.615 3.932 1 94.69 139 ILE B CA 1
ATOM 3763 C C . ILE B 1 139 ? -25.047 -1.745 5.363 1 94.69 139 ILE B C 1
ATOM 3765 O O . ILE B 1 139 ? -24.375 -2.324 6.223 1 94.69 139 ILE B O 1
ATOM 3769 N N . ALA B 1 140 ? -26.188 -1.221 5.598 1 95.06 140 ALA B N 1
ATOM 3770 C CA . ALA B 1 140 ? -26.781 -1.299 6.93 1 95.06 140 ALA B CA 1
ATOM 3771 C C . ALA B 1 140 ? -26.984 -2.75 7.355 1 95.06 140 ALA B C 1
ATOM 3773 O O . ALA B 1 140 ? -26.672 -3.119 8.492 1 95.06 140 ALA B O 1
ATOM 3774 N N . LYS B 1 141 ? -27.406 -3.551 6.438 1 94.81 141 LYS B N 1
ATOM 3775 C CA . LYS B 1 141 ? -27.641 -4.965 6.727 1 94.81 141 LYS B CA 1
A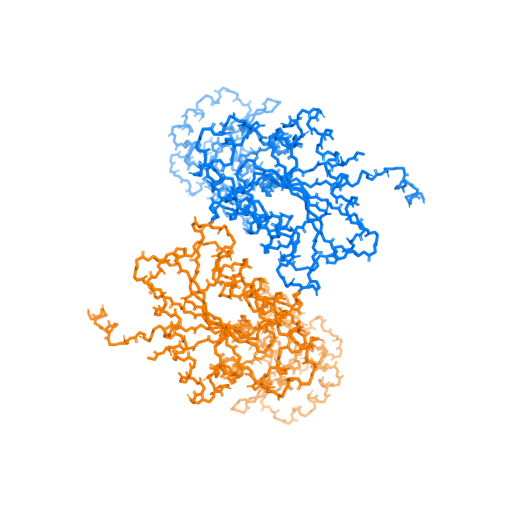TOM 3776 C C . LYS B 1 141 ? -26.312 -5.688 6.984 1 94.81 141 LYS B C 1
ATOM 3778 O O . LYS B 1 141 ? -26.234 -6.578 7.828 1 94.81 141 LYS B O 1
ATOM 3783 N N . CYS B 1 142 ? -25.328 -5.348 6.281 1 94.69 142 CYS B N 1
ATOM 3784 C CA . CYS B 1 142 ? -24 -5.934 6.492 1 94.69 142 CYS B CA 1
ATOM 3785 C C . CYS B 1 142 ? -23.469 -5.586 7.879 1 94.69 142 CYS B C 1
ATOM 3787 O O . CYS B 1 142 ? -22.938 -6.453 8.578 1 94.69 142 CYS B O 1
ATOM 3789 N N . LEU B 1 143 ? -23.672 -4.359 8.227 1 93.19 143 LEU B N 1
ATOM 3790 C CA . LEU B 1 143 ? -23.109 -3.861 9.477 1 93.19 143 LEU B CA 1
ATOM 3791 C C . LEU B 1 143 ? -23.781 -4.52 10.672 1 93.19 143 LEU B C 1
ATOM 3793 O O . LEU B 1 143 ? -23.141 -4.793 11.688 1 93.19 143 LEU B O 1
ATOM 3797 N N . ASP B 1 144 ? -25.016 -4.762 10.57 1 91.38 144 ASP B N 1
ATOM 3798 C CA . ASP B 1 144 ? -25.688 -5.352 11.719 1 91.38 144 ASP B CA 1
ATOM 3799 C C . ASP B 1 144 ? -25.812 -6.867 11.578 1 91.38 144 ASP B C 1
ATOM 3801 O O . ASP B 1 144 ? -26.359 -7.539 12.445 1 91.38 144 ASP B O 1
ATOM 3805 N N . GLY B 1 145 ? -25.375 -7.434 10.484 1 90.62 145 GLY B N 1
ATOM 3806 C CA . GLY B 1 145 ? -25.297 -8.875 10.297 1 90.62 145 GLY B CA 1
ATOM 3807 C C . GLY B 1 145 ? -26.562 -9.477 9.719 1 90.62 145 GLY B C 1
ATOM 3808 O O . GLY B 1 145 ? -26.625 -10.672 9.445 1 90.62 145 GLY B O 1
ATOM 3809 N N . SER B 1 146 ? -27.578 -8.711 9.461 1 93.81 146 SER B N 1
ATOM 3810 C CA . SER B 1 146 ? -28.875 -9.219 9.031 1 93.81 146 SER B CA 1
ATOM 3811 C C . SER B 1 146 ? -28.875 -9.547 7.547 1 93.81 146 SER B C 1
ATOM 3813 O O . SER B 1 146 ? -29.891 -10.008 7.012 1 93.81 146 SER B O 1
ATOM 3815 N N . ILE B 1 147 ? -27.781 -9.344 6.934 1 94.75 147 ILE B N 1
ATOM 3816 C CA . ILE B 1 147 ? -27.688 -9.672 5.52 1 94.75 147 ILE B CA 1
ATOM 3817 C C . ILE B 1 147 ? -27.844 -11.18 5.328 1 94.75 147 ILE B C 1
ATOM 3819 O O . ILE B 1 147 ? -28.281 -11.633 4.266 1 94.75 147 ILE B O 1
ATOM 3823 N N . PHE B 1 148 ? -27.547 -11.977 6.367 1 95.62 148 PHE B N 1
ATOM 3824 C CA . PHE B 1 148 ? -27.719 -13.43 6.348 1 95.62 148 PHE B CA 1
ATOM 3825 C C . PHE B 1 148 ? -28.828 -13.852 7.301 1 95.62 148 PHE B C 1
ATOM 3827 O O . PHE B 1 148 ? -28.969 -13.281 8.383 1 95.62 148 PHE B O 1
ATOM 3834 N N . SER B 1 149 ? -29.562 -14.844 6.934 1 95.06 149 SER B N 1
ATOM 3835 C CA . SER B 1 149 ? -30.531 -15.445 7.832 1 95.06 149 SER B CA 1
ATOM 3836 C C . SER B 1 149 ? -29.844 -16.203 8.969 1 95.06 149 SER B C 1
ATOM 3838 O O . SER B 1 149 ? -28.672 -16.547 8.875 1 95.06 149 SER B O 1
ATOM 3840 N N . PRO B 1 150 ? -30.562 -16.438 10.047 1 94.81 150 PRO B N 1
ATOM 3841 C CA . PRO B 1 150 ? -29.984 -17.203 11.148 1 94.81 150 PRO B CA 1
ATOM 3842 C C . PRO B 1 150 ? -29.469 -18.578 10.711 1 94.81 150 PRO B C 1
ATOM 3844 O O . PRO B 1 150 ? -28.406 -19.016 11.156 1 94.81 150 PRO B O 1
ATOM 3847 N N . ASP B 1 151 ? -30.156 -19.172 9.82 1 95.12 151 ASP B N 1
ATOM 3848 C CA . ASP B 1 151 ? -29.75 -20.484 9.312 1 95.12 151 ASP B CA 1
ATOM 3849 C C . ASP B 1 151 ? -28.453 -20.375 8.508 1 95.12 151 ASP B C 1
ATOM 3851 O O . ASP B 1 151 ? -27.578 -21.234 8.602 1 95.12 151 ASP B O 1
ATOM 3855 N N . HIS B 1 152 ? -28.406 -19.375 7.738 1 95.62 152 HIS B N 1
ATOM 3856 C CA . HIS B 1 152 ? -27.188 -19.141 6.961 1 95.62 152 HIS B CA 1
ATOM 3857 C C . HIS B 1 152 ? -26 -18.875 7.867 1 95.62 152 HIS B C 1
ATOM 3859 O O . HIS B 1 152 ? -24.891 -19.375 7.629 1 95.62 152 HIS B O 1
ATOM 3865 N N . TRP B 1 153 ? -26.172 -18.125 8.914 1 96.25 153 TRP B N 1
ATOM 3866 C CA . TRP B 1 153 ? -25.109 -17.859 9.867 1 96.25 153 TRP B CA 1
ATOM 3867 C C . TRP B 1 153 ? -24.641 -19.141 10.531 1 96.25 153 TRP B C 1
ATOM 3869 O O . TRP B 1 153 ? -23.438 -19.344 10.742 1 96.25 153 TRP B O 1
ATOM 3879 N N . LYS B 1 154 ? -25.578 -19.953 10.891 1 96.12 154 LYS B N 1
ATOM 3880 C CA . LYS B 1 154 ? -25.219 -21.234 11.484 1 96.12 154 LYS B CA 1
ATOM 3881 C C . LYS B 1 154 ? -24.312 -22.031 10.555 1 96.12 154 LYS B C 1
ATOM 3883 O O . LYS B 1 154 ? -23.312 -22.594 10.992 1 96.12 154 LYS B O 1
ATOM 3888 N N . ARG B 1 155 ? -24.656 -22.031 9.289 1 97 155 ARG B N 1
ATOM 3889 C CA . ARG B 1 155 ? -23.859 -22.766 8.305 1 97 155 ARG B CA 1
ATOM 3890 C C . ARG B 1 155 ? -22.469 -22.156 8.172 1 97 155 ARG B C 1
ATOM 3892 O O . ARG B 1 155 ? -21.469 -22.875 8.07 1 97 155 ARG B O 1
ATOM 3899 N N . ILE B 1 156 ? -22.422 -20.812 8.148 1 97.56 156 ILE B N 1
ATOM 3900 C CA . ILE B 1 156 ? -21.156 -20.109 8.078 1 97.56 156 ILE B CA 1
ATOM 3901 C C . ILE B 1 156 ? -20.266 -20.516 9.266 1 97.56 156 ILE B C 1
ATOM 3903 O O . ILE B 1 156 ? -19.094 -20.812 9.094 1 97.56 156 ILE B O 1
ATOM 3907 N N . HIS B 1 157 ? -20.875 -20.625 10.406 1 97 157 HIS B N 1
ATOM 3908 C CA . HIS B 1 157 ? -20.125 -21.016 11.609 1 97 157 HIS B CA 1
ATOM 3909 C C . HIS B 1 157 ? -19.641 -22.453 11.508 1 97 157 HIS B C 1
ATOM 3911 O O . HIS B 1 157 ? -18.5 -22.75 11.875 1 97 157 HIS B O 1
ATOM 3917 N N . GLU B 1 158 ? -20.438 -23.297 11.031 1 97.56 158 GLU B N 1
ATOM 3918 C CA . GLU B 1 158 ? -20.062 -24.703 10.859 1 97.56 158 GLU B CA 1
ATOM 3919 C C . GLU B 1 158 ? -18.891 -24.844 9.898 1 97.56 158 GLU B C 1
ATOM 3921 O O . GLU B 1 158 ? -17.953 -25.594 10.164 1 97.56 158 GLU B O 1
ATOM 3926 N N . LEU B 1 159 ? -18.969 -24.156 8.797 1 98.12 159 LEU B N 1
ATOM 3927 C CA . LEU B 1 159 ? -17.922 -24.219 7.793 1 98.12 159 LEU B CA 1
ATOM 3928 C C . LEU B 1 159 ? -16.609 -23.656 8.344 1 98.12 159 LEU B C 1
ATOM 3930 O O . LEU B 1 159 ? -15.531 -24.172 8.039 1 98.12 159 LEU B O 1
ATOM 3934 N N . MET B 1 160 ? -16.719 -22.609 9.164 1 97.38 160 MET B N 1
ATOM 3935 C CA . MET B 1 160 ? -15.516 -22.062 9.773 1 97.38 160 MET B CA 1
ATOM 3936 C C . MET B 1 160 ? -14.898 -23.062 10.758 1 97.38 160 MET B C 1
ATOM 3938 O O . MET B 1 160 ? -13.688 -23.25 10.766 1 97.38 160 MET B O 1
ATOM 3942 N N . ILE B 1 161 ? -15.758 -23.672 11.539 1 96.06 161 ILE B N 1
ATOM 3943 C CA . ILE B 1 161 ? -15.266 -24.688 12.469 1 96.06 161 ILE B CA 1
ATOM 3944 C C . ILE B 1 161 ? -14.562 -25.797 11.695 1 96.06 161 ILE B C 1
ATOM 3946 O O . ILE B 1 161 ? -13.477 -26.234 12.078 1 96.06 161 ILE B O 1
ATOM 3950 N N . GLU B 1 162 ? -15.141 -26.203 10.633 1 96.56 162 GLU B N 1
ATOM 3951 C CA . GLU B 1 162 ? -14.531 -27.234 9.797 1 96.56 162 GLU B CA 1
ATOM 3952 C C . GLU B 1 162 ? -13.188 -26.781 9.242 1 96.56 162 GLU B C 1
ATOM 3954 O O . GLU B 1 162 ? -12.219 -27.547 9.234 1 96.56 162 GLU B O 1
ATOM 3959 N N . THR B 1 163 ? -13.109 -25.531 8.789 1 96.75 163 THR B N 1
ATOM 3960 C CA . THR B 1 163 ? -11.883 -24.953 8.25 1 96.75 163 THR B CA 1
ATOM 3961 C C . THR B 1 163 ? -10.773 -24.969 9.297 1 96.75 163 THR B C 1
ATOM 3963 O O . THR B 1 163 ? -9.648 -25.375 9.016 1 96.75 163 THR B O 1
ATOM 3966 N N . LEU B 1 164 ? -11.125 -24.609 10.531 1 93.5 164 LEU B N 1
ATOM 3967 C CA . LEU B 1 164 ? -10.156 -24.547 11.617 1 93.5 164 LEU B CA 1
ATOM 3968 C C . LEU B 1 164 ? -9.727 -25.953 12.055 1 93.5 164 LEU B C 1
ATOM 3970 O O . LEU B 1 164 ? -8.57 -26.156 12.414 1 93.5 164 LEU B O 1
ATOM 3974 N N . ASN B 1 165 ? -10.586 -26.875 11.961 1 93.75 165 ASN B N 1
ATOM 3975 C CA . ASN B 1 165 ? -10.32 -28.234 12.398 1 93.75 165 ASN B CA 1
ATOM 3976 C C . ASN B 1 165 ? -9.383 -28.969 11.438 1 93.75 165 ASN B C 1
ATOM 3978 O O . ASN B 1 165 ? -8.82 -30 11.781 1 93.75 165 ASN B O 1
ATOM 3982 N N . MET B 1 166 ? -9.273 -28.438 10.234 1 94.31 166 MET B N 1
ATOM 3983 C CA . MET B 1 166 ? -8.352 -29.031 9.266 1 94.31 166 MET B CA 1
ATOM 3984 C C . MET B 1 166 ? -6.91 -28.891 9.734 1 94.31 166 MET B C 1
ATOM 3986 O O . MET B 1 166 ? -6.039 -29.656 9.32 1 94.31 166 MET B O 1
ATOM 3990 N N . LEU B 1 167 ? -6.688 -27.812 10.523 1 89.81 167 LEU B N 1
ATOM 3991 C CA . LEU B 1 167 ? -5.32 -27.547 10.961 1 89.81 167 LEU B CA 1
ATOM 3992 C C . LEU B 1 167 ? -5.02 -28.234 12.281 1 89.81 167 LEU B C 1
ATOM 3994 O O . LEU B 1 167 ? -5.887 -28.328 13.156 1 89.81 167 LEU B O 1
ATOM 3998 N N . ASN B 1 168 ? -3.953 -29.062 12.148 1 73.31 168 ASN B N 1
ATOM 3999 C CA . ASN B 1 168 ? -3.5 -29.688 13.383 1 73.31 168 ASN B CA 1
ATOM 4000 C C . ASN B 1 168 ? -2.686 -28.719 14.234 1 73.31 168 ASN B C 1
ATOM 4002 O O . ASN B 1 168 ? -2.127 -27.75 13.719 1 73.31 168 ASN B O 1
ATOM 4006 N N . ASN B 1 169 ? -2.818 -28.734 15.586 1 59.16 169 ASN B N 1
ATOM 4007 C CA . ASN B 1 169 ? -2.145 -27.875 16.562 1 59.16 169 ASN B CA 1
ATOM 4008 C C . ASN B 1 169 ? -0.666 -27.703 16.219 1 59.16 169 ASN B C 1
ATOM 4010 O O . ASN B 1 169 ? -0.018 -26.781 16.719 1 59.16 169 ASN B O 1
ATOM 4014 N N . ASP B 1 170 ? -0.076 -28.422 15.383 1 52.81 170 ASP B N 1
ATOM 4015 C CA . ASP B 1 170 ? 1.383 -28.469 15.383 1 52.81 170 ASP B CA 1
ATOM 4016 C C . ASP B 1 170 ? 1.959 -27.531 14.312 1 52.81 170 ASP B C 1
ATOM 4018 O O . ASP B 1 170 ? 3.176 -27.359 14.227 1 52.81 170 ASP B O 1
ATOM 4022 N N . SER B 1 171 ? 1.142 -26.969 13.461 1 57.12 171 SER B N 1
ATOM 4023 C CA . SER B 1 171 ? 1.851 -26.141 12.484 1 57.12 171 SER B CA 1
ATOM 4024 C C . SER B 1 171 ? 1.194 -24.766 12.344 1 57.12 171 SER B C 1
ATOM 4026 O O . SER B 1 171 ? 0.318 -24.578 11.5 1 57.12 171 SER B O 1
ATOM 4028 N N . PRO B 1 172 ? 1.537 -23.875 13.305 1 54.34 172 PRO B N 1
ATOM 4029 C CA . PRO B 1 172 ? 0.911 -22.562 13.352 1 54.34 172 PRO B CA 1
ATOM 4030 C C . PRO B 1 172 ? 1.031 -21.797 12.031 1 54.34 172 PRO B C 1
ATOM 4032 O O . PRO B 1 172 ? 0.219 -20.922 11.742 1 54.34 172 PRO B O 1
ATOM 4035 N N . SER B 1 173 ? 1.978 -22.188 11.164 1 62.19 173 SER B N 1
ATOM 4036 C CA . SER B 1 173 ? 2.217 -21.359 9.984 1 62.19 173 SER B CA 1
ATOM 4037 C C . SER B 1 173 ? 1.404 -21.859 8.789 1 62.19 173 SER B C 1
ATOM 4039 O O . SER B 1 173 ? 1.39 -21.219 7.734 1 62.19 173 SER B O 1
ATOM 4041 N N . CYS B 1 174 ? 0.502 -22.844 9.102 1 82.56 174 CYS B N 1
ATOM 4042 C CA . CYS B 1 174 ? -0.259 -23.422 8.008 1 82.56 174 CYS B CA 1
ATOM 4043 C C . CYS B 1 174 ? -1.654 -22.812 7.926 1 82.56 174 CYS B C 1
ATOM 4045 O O . CYS B 1 174 ? -2.238 -22.469 8.953 1 82.56 174 CYS B O 1
ATOM 4047 N N . MET B 1 175 ? -2.043 -22.516 6.723 1 92 175 MET B N 1
ATOM 4048 C CA . MET B 1 175 ? -3.387 -22 6.473 1 92 175 MET B CA 1
ATOM 4049 C C . MET B 1 175 ? -4.258 -23.047 5.797 1 92 175 MET B C 1
ATOM 4051 O O . MET B 1 175 ? -3.754 -23.891 5.043 1 92 175 MET B O 1
ATOM 4055 N N . SER B 1 176 ? -5.488 -23.062 6.164 1 96.38 176 SER B N 1
ATOM 4056 C CA . SER B 1 176 ? -6.457 -23.922 5.5 1 96.38 176 SER B CA 1
ATOM 4057 C C . SER B 1 176 ? -7.527 -23.109 4.781 1 96.38 176 SER B C 1
ATOM 4059 O O . SER B 1 176 ? -7.746 -21.938 5.102 1 96.38 176 SER B O 1
ATOM 4061 N N . SER B 1 177 ? -8.102 -23.719 3.771 1 98 177 SER B N 1
ATOM 4062 C CA . SER B 1 177 ? -9.148 -23.062 2.99 1 98 177 SER B CA 1
ATOM 4063 C C . SER B 1 177 ? -10.234 -24.047 2.582 1 98 177 SER B C 1
ATOM 4065 O O . SER B 1 177 ? -9.945 -25.219 2.289 1 98 177 SER B O 1
ATOM 4067 N N . ILE B 1 178 ? -11.492 -23.609 2.594 1 98.75 178 ILE B N 1
ATOM 4068 C CA . ILE B 1 178 ? -12.633 -24.344 2.045 1 98.75 178 ILE B CA 1
ATOM 4069 C C . ILE B 1 178 ? -13.391 -23.453 1.067 1 98.75 178 ILE B C 1
ATOM 4071 O O . ILE B 1 178 ? -13.758 -22.328 1.405 1 98.75 178 ILE B O 1
ATOM 4075 N N . ILE B 1 179 ? -13.555 -23.859 -0.136 1 98.69 179 ILE B N 1
ATOM 4076 C CA . ILE B 1 179 ? -14.391 -23.156 -1.1 1 98.69 179 ILE B CA 1
ATOM 4077 C C . ILE B 1 179 ? -15.719 -23.891 -1.257 1 98.69 179 ILE B C 1
ATOM 4079 O O . ILE B 1 179 ? -15.75 -25.109 -1.421 1 98.69 179 ILE B O 1
ATOM 4083 N N . VAL B 1 180 ? -16.812 -23.109 -1.166 1 98.25 180 VAL B N 1
ATOM 4084 C CA . VAL B 1 180 ? -18.141 -23.688 -1.23 1 98.25 180 VAL B CA 1
ATOM 4085 C C . VAL B 1 180 ? -18.953 -23 -2.328 1 98.25 180 VAL B C 1
ATOM 4087 O O . VAL B 1 180 ? -18.641 -21.891 -2.738 1 98.25 180 VAL B O 1
ATOM 4090 N N . LYS B 1 181 ? -19.969 -23.672 -2.787 1 94.94 181 LYS B N 1
ATOM 4091 C CA . LYS B 1 181 ? -20.938 -23.125 -3.721 1 94.94 181 LYS B CA 1
ATOM 4092 C C . LYS B 1 181 ? -22.375 -23.344 -3.217 1 94.94 181 LYS B C 1
ATOM 4094 O O . LYS B 1 181 ? -22.578 -23.953 -2.172 1 94.94 181 LYS B O 1
ATOM 4099 N N . ASP B 1 182 ? -23.344 -22.688 -3.859 1 92.69 182 ASP B N 1
ATOM 4100 C CA . ASP B 1 182 ? -24.75 -22.828 -3.518 1 92.69 182 ASP B CA 1
ATOM 4101 C C . ASP B 1 182 ? -25.016 -22.359 -2.084 1 92.69 182 ASP B C 1
ATOM 4103 O O . ASP B 1 182 ? -25.641 -23.078 -1.305 1 92.69 182 ASP B O 1
ATOM 4107 N N . ASN B 1 183 ? -24.438 -21.281 -1.704 1 90.25 183 ASN B N 1
ATOM 4108 C CA . ASN B 1 183 ? -24.625 -20.641 -0.411 1 90.25 183 ASN B CA 1
ATOM 4109 C C . ASN B 1 183 ? -24.219 -21.547 0.741 1 90.25 183 ASN B C 1
ATOM 4111 O O . ASN B 1 183 ? -24.938 -21.672 1.73 1 90.25 183 ASN B O 1
ATOM 4115 N N . GLY B 1 184 ? -23.156 -22.281 0.497 1 91.31 184 GLY B N 1
ATOM 4116 C CA . GLY B 1 184 ? -22.562 -23.062 1.569 1 91.31 184 GLY B CA 1
ATOM 4117 C C . GLY B 1 184 ? -23.062 -24.5 1.595 1 91.31 184 GLY B C 1
ATOM 4118 O O . GLY B 1 184 ? -22.625 -25.297 2.43 1 91.31 1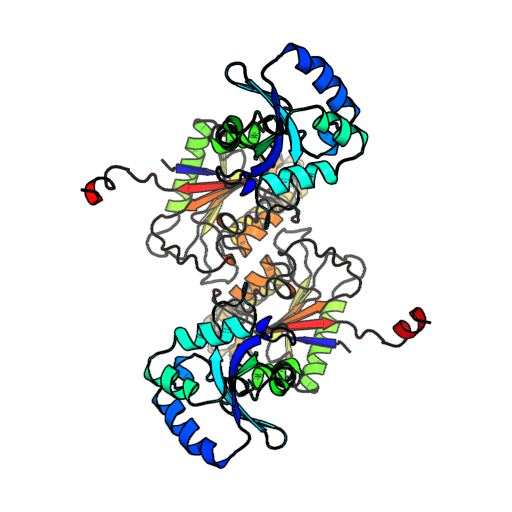84 GLY B O 1
ATOM 4119 N N . LYS B 1 185 ? -23.875 -24.891 0.705 1 92.62 185 LYS B N 1
ATOM 4120 C CA . LYS B 1 185 ? -24.484 -26.219 0.74 1 92.62 185 LYS B CA 1
ATOM 4121 C C . LYS B 1 185 ? -23.516 -27.266 0.207 1 92.62 185 LYS B C 1
ATOM 4123 O O . LYS B 1 185 ? -23.562 -28.422 0.64 1 92.62 185 LYS B O 1
ATOM 4128 N N . ARG B 1 186 ? -22.625 -26.891 -0.684 1 95.25 186 ARG B N 1
ATOM 4129 C CA . ARG B 1 186 ? -21.719 -27.859 -1.308 1 95.25 186 ARG B CA 1
ATOM 4130 C C . ARG B 1 186 ? -20.266 -27.422 -1.159 1 95.25 186 ARG B C 1
ATOM 4132 O O . ARG B 1 186 ? -19.891 -26.312 -1.577 1 95.25 186 ARG B O 1
ATOM 4139 N N . ILE B 1 187 ? -19.484 -28.281 -0.59 1 97.62 187 ILE B N 1
ATOM 4140 C CA . ILE B 1 187 ? -18.047 -28.062 -0.514 1 97.62 187 ILE B CA 1
ATOM 4141 C C . ILE B 1 187 ? -17.391 -28.484 -1.826 1 97.62 187 ILE B C 1
ATOM 4143 O O . ILE B 1 187 ? -17.547 -29.625 -2.266 1 97.62 187 ILE B O 1
ATOM 4147 N N . VAL B 1 188 ? -16.672 -27.609 -2.42 1 96.88 188 VAL B N 1
ATOM 4148 C CA . VAL B 1 188 ? -16.031 -27.859 -3.707 1 96.88 188 VAL B CA 1
ATOM 4149 C C . VAL B 1 188 ? -14.617 -28.406 -3.49 1 96.88 188 VAL B C 1
ATOM 4151 O O . VAL B 1 188 ? -14.188 -29.328 -4.18 1 96.88 188 VAL B O 1
ATOM 4154 N N . THR B 1 189 ? -13.875 -27.812 -2.547 1 97.94 189 THR B N 1
ATOM 4155 C CA . THR B 1 189 ? -12.508 -28.25 -2.275 1 97.94 189 THR B CA 1
ATOM 4156 C C . THR B 1 189 ? -12.078 -27.844 -0.87 1 97.94 189 THR B C 1
ATOM 4158 O O . THR B 1 189 ? -12.555 -26.844 -0.333 1 97.94 189 THR B O 1
ATOM 4161 N N . LYS B 1 190 ? -11.297 -28.672 -0.219 1 98.12 190 LYS B N 1
ATOM 4162 C CA . LYS B 1 190 ? -10.594 -28.422 1.037 1 98.12 190 LYS B CA 1
ATOM 4163 C C . LYS B 1 190 ? -9.078 -28.5 0.844 1 98.12 190 LYS B C 1
ATOM 4165 O O . LYS B 1 190 ? -8.57 -29.438 0.243 1 98.12 190 LYS B O 1
ATOM 4170 N N . THR B 1 191 ? -8.422 -27.438 1.289 1 97.69 191 THR B N 1
ATOM 4171 C CA . THR B 1 191 ? -6.98 -27.406 1.041 1 97.69 191 THR B CA 1
ATOM 4172 C C . THR B 1 191 ? -6.23 -26.922 2.279 1 97.69 191 THR B C 1
ATOM 4174 O O . THR B 1 191 ? -6.785 -26.188 3.104 1 97.69 191 THR B O 1
ATOM 4177 N N . ILE B 1 192 ? -5.02 -27.375 2.469 1 95.31 192 ILE B N 1
ATOM 4178 C CA . ILE B 1 192 ? -4.066 -26.938 3.482 1 95.31 192 ILE B CA 1
ATOM 4179 C C . ILE B 1 192 ? -2.766 -26.516 2.814 1 95.31 192 ILE B C 1
ATOM 4181 O O . ILE B 1 192 ? -2.311 -27.141 1.858 1 95.31 192 ILE B O 1
ATOM 4185 N N . SER B 1 193 ? -2.221 -25.438 3.316 1 93.94 193 SER B N 1
ATOM 4186 C CA . SER B 1 193 ? -0.962 -24.938 2.766 1 93.94 193 SER B CA 1
ATOM 4187 C C . SER B 1 193 ? 0.157 -25.953 2.943 1 93.94 193 SER B C 1
ATOM 4189 O O . SER B 1 193 ? 0.249 -26.609 3.984 1 93.94 193 SER B O 1
ATOM 4191 N N . ARG B 1 194 ? 0.949 -26.094 1.937 1 91.19 194 ARG B N 1
ATOM 4192 C CA . ARG B 1 194 ? 2.164 -26.906 1.969 1 91.19 194 ARG B CA 1
ATOM 4193 C C . ARG B 1 194 ? 3.344 -26.141 1.37 1 91.19 194 ARG B C 1
ATOM 4195 O O . ARG B 1 194 ? 3.99 -26.625 0.438 1 91.19 194 ARG B O 1
ATOM 4202 N N . THR B 1 195 ? 3.664 -25.047 1.965 1 88.31 195 THR B N 1
ATOM 4203 C CA . THR B 1 195 ? 4.652 -24.125 1.398 1 88.31 195 THR B CA 1
ATOM 4204 C C . THR B 1 195 ? 6.062 -24.672 1.607 1 88.31 195 THR B C 1
ATOM 4206 O O . THR B 1 195 ? 7.016 -24.188 0.985 1 88.31 195 THR B O 1
ATOM 4209 N N . ASN B 1 196 ? 6.215 -25.656 2.449 1 84.25 196 ASN B N 1
ATOM 4210 C CA . ASN B 1 196 ? 7.508 -26.312 2.637 1 84.25 196 ASN B CA 1
ATOM 4211 C C . ASN B 1 196 ? 7.852 -27.219 1.46 1 84.25 196 ASN B C 1
ATOM 4213 O O . ASN B 1 196 ? 9 -27.641 1.311 1 84.25 196 ASN B O 1
ATOM 4217 N N . GLN B 1 197 ? 6.844 -27.438 0.641 1 86.81 197 GLN B N 1
ATOM 4218 C CA . GLN B 1 197 ? 7.047 -28.344 -0.486 1 86.81 197 GLN B CA 1
ATOM 4219 C C . GLN B 1 197 ? 7.047 -27.578 -1.809 1 86.81 197 GLN B C 1
ATOM 4221 O O . GLN B 1 197 ? 7.633 -28.031 -2.793 1 86.81 197 GLN B O 1
ATOM 4226 N N . HIS B 1 198 ? 6.434 -26.562 -1.833 1 91.94 198 HIS B N 1
ATOM 4227 C CA . HIS B 1 198 ? 6.277 -25.75 -3.041 1 91.94 198 HIS B CA 1
ATOM 4228 C C . HIS B 1 198 ? 6 -24.297 -2.699 1 91.94 198 HIS B C 1
ATOM 4230 O O . HIS B 1 198 ? 5.121 -24 -1.883 1 91.94 198 HIS B O 1
ATOM 4236 N N . PRO B 1 199 ? 6.648 -23.359 -3.289 1 92.56 199 PRO B N 1
ATOM 4237 C CA . PRO B 1 199 ? 6.52 -21.953 -2.887 1 92.56 199 PRO B CA 1
ATOM 4238 C C . PRO B 1 199 ? 5.117 -21.406 -3.125 1 92.56 199 PRO B C 1
ATOM 4240 O O . PRO B 1 199 ? 4.711 -20.438 -2.473 1 92.56 199 PRO B O 1
ATOM 4243 N N . LEU B 1 200 ? 4.332 -22.016 -4.047 1 95.94 200 LEU B N 1
ATOM 4244 C CA . LEU B 1 200 ? 3.02 -21.5 -4.406 1 95.94 200 LEU B CA 1
ATOM 4245 C C . LEU B 1 200 ? 1.908 -22.312 -3.748 1 95.94 200 LEU B C 1
ATOM 4247 O O . LEU B 1 200 ? 0.725 -22.016 -3.945 1 95.94 200 LEU B O 1
ATOM 4251 N N . HIS B 1 201 ? 2.283 -23.266 -2.932 1 95.56 201 HIS B N 1
ATOM 4252 C CA . HIS B 1 201 ? 1.247 -24.125 -2.371 1 95.56 201 HIS B CA 1
ATOM 4253 C C . HIS B 1 201 ? 0.639 -23.516 -1.115 1 95.56 201 HIS B C 1
ATOM 4255 O O . HIS B 1 201 ? 0.57 -24.172 -0.07 1 95.56 201 HIS B O 1
ATOM 4261 N N . HIS B 1 202 ? 0.205 -22.344 -1.253 1 95.56 202 HIS B N 1
ATOM 4262 C CA . HIS B 1 202 ? -0.701 -21.734 -0.288 1 95.56 202 HIS B CA 1
ATOM 4263 C C . HIS B 1 202 ? -2.113 -22.281 -0.427 1 95.56 202 HIS B C 1
ATOM 4265 O O . HIS B 1 202 ? -2.553 -22.609 -1.532 1 95.56 202 HIS B O 1
ATOM 4271 N N . ALA B 1 203 ? -2.748 -22.375 0.634 1 97.12 203 ALA B N 1
ATOM 4272 C CA . ALA B 1 203 ? -4.055 -23.031 0.644 1 97.12 203 ALA B CA 1
ATOM 4273 C C . ALA B 1 203 ? -4.984 -22.406 -0.399 1 97.12 203 ALA B C 1
ATOM 4275 O O . ALA B 1 203 ? -5.688 -23.125 -1.114 1 97.12 203 ALA B O 1
ATOM 4276 N N . VAL B 1 204 ? -4.977 -21.078 -0.509 1 98.06 204 VAL B N 1
ATOM 4277 C CA . VAL B 1 204 ? -5.871 -20.359 -1.408 1 98.06 204 VAL B CA 1
ATOM 4278 C C . VAL B 1 204 ? -5.492 -20.641 -2.857 1 98.06 204 VAL B C 1
ATOM 4280 O O . VAL B 1 204 ? -6.359 -20.906 -3.693 1 98.06 204 VAL B O 1
ATOM 4283 N N . ILE B 1 205 ? -4.203 -20.594 -3.189 1 98.12 205 ILE B N 1
ATOM 4284 C CA . ILE B 1 205 ? -3.717 -20.828 -4.543 1 98.12 205 ILE B CA 1
ATOM 4285 C C . ILE B 1 205 ? -4.094 -22.234 -4.992 1 98.12 205 ILE B C 1
ATOM 4287 O O . ILE B 1 205 ? -4.613 -22.422 -6.09 1 98.12 205 ILE B O 1
ATOM 4291 N N . VAL B 1 206 ? -3.877 -23.188 -4.117 1 97.75 206 VAL B N 1
ATOM 4292 C CA . VAL B 1 206 ? -4.188 -24.578 -4.426 1 97.75 206 VAL B CA 1
ATOM 4293 C C . VAL B 1 206 ? -5.695 -24.75 -4.605 1 97.75 206 VAL B C 1
ATOM 4295 O O . VAL B 1 206 ? -6.145 -25.438 -5.52 1 97.75 206 VAL B O 1
ATOM 4298 N N . ALA B 1 207 ? -6.465 -24.125 -3.748 1 98.44 207 ALA B N 1
ATOM 4299 C CA . ALA B 1 207 ? -7.918 -24.219 -3.826 1 98.44 207 ALA B CA 1
ATOM 4300 C C . ALA B 1 207 ? -8.43 -23.688 -5.164 1 98.44 207 ALA B C 1
ATOM 4302 O O . ALA B 1 207 ? -9.258 -24.344 -5.812 1 98.44 207 ALA B O 1
ATOM 4303 N N . ILE B 1 208 ? -7.949 -22.531 -5.566 1 97.94 208 ILE B N 1
ATOM 4304 C CA . ILE B 1 208 ? -8.367 -21.938 -6.828 1 97.94 208 ILE B CA 1
ATOM 4305 C C . ILE B 1 208 ? -7.977 -22.844 -7.988 1 97.94 208 ILE B C 1
ATOM 4307 O O . ILE B 1 208 ? -8.758 -23.047 -8.922 1 97.94 208 ILE B O 1
ATOM 4311 N N . SER B 1 209 ? -6.762 -23.422 -7.926 1 96.81 209 SER B N 1
ATOM 4312 C CA . SER B 1 209 ? -6.312 -24.359 -8.945 1 96.81 209 SER B CA 1
ATOM 4313 C C . SER B 1 209 ? -7.234 -25.562 -9.031 1 96.81 209 SER B C 1
ATOM 4315 O O . SER B 1 209 ? -7.582 -26.016 -10.125 1 96.81 209 SER B O 1
ATOM 4317 N N . ASN B 1 210 ? -7.613 -26.109 -7.883 1 96.94 210 ASN B N 1
ATOM 4318 C CA . ASN B 1 210 ? -8.531 -27.234 -7.832 1 96.94 210 ASN B CA 1
ATOM 4319 C C . ASN B 1 210 ? -9.859 -26.906 -8.516 1 96.94 210 ASN B C 1
ATOM 4321 O O . ASN B 1 210 ? -10.359 -27.703 -9.312 1 96.94 210 ASN B O 1
ATOM 4325 N N . VAL B 1 211 ? -10.406 -25.75 -8.203 1 96.19 211 VAL B N 1
ATOM 4326 C CA . VAL B 1 211 ? -11.688 -25.328 -8.773 1 96.19 211 VAL B CA 1
ATOM 4327 C C . VAL B 1 211 ? -11.57 -25.25 -10.297 1 96.19 211 VAL B C 1
ATOM 4329 O O . VAL B 1 211 ? -12.43 -25.766 -11.016 1 96.19 211 VAL B O 1
ATOM 4332 N N . ALA B 1 212 ? -10.531 -24.641 -10.766 1 94.38 212 ALA B N 1
ATOM 4333 C CA . ALA B 1 212 ? -10.312 -24.5 -12.203 1 94.38 212 ALA B CA 1
ATOM 4334 C C . ALA B 1 212 ? -10.234 -25.875 -12.875 1 94.38 212 ALA B C 1
ATOM 4336 O O . ALA B 1 212 ? -10.797 -26.078 -13.945 1 94.38 212 ALA B O 1
ATOM 4337 N N . GLU B 1 213 ? -9.516 -26.797 -12.195 1 93.38 213 GLU B N 1
ATOM 4338 C CA . GLU B 1 213 ? -9.375 -28.156 -12.734 1 93.38 213 GLU B CA 1
ATOM 4339 C C . GLU B 1 213 ? -10.711 -28.875 -12.773 1 93.38 213 GLU B C 1
ATOM 4341 O O . GLU B 1 213 ? -11.023 -29.578 -13.742 1 93.38 213 GLU B O 1
ATOM 4346 N N . ILE B 1 214 ? -11.453 -28.734 -11.75 1 92.5 214 ILE B N 1
ATOM 4347 C CA . ILE B 1 214 ? -12.773 -29.359 -11.656 1 92.5 214 ILE B CA 1
ATOM 4348 C C . ILE B 1 214 ? -13.656 -28.844 -12.797 1 92.5 214 ILE B C 1
ATOM 4350 O O . ILE B 1 214 ? -14.344 -29.625 -13.453 1 92.5 214 ILE B O 1
ATOM 4354 N N . HIS B 1 215 ? -13.617 -27.562 -13.023 1 90.56 215 HIS B N 1
ATOM 4355 C CA . HIS B 1 215 ? -14.406 -26.953 -14.102 1 90.56 215 HIS B CA 1
ATOM 4356 C C . HIS B 1 215 ? -13.945 -27.469 -15.461 1 90.56 215 HIS B C 1
ATOM 4358 O O . HIS B 1 215 ? -14.773 -27.75 -16.328 1 90.56 215 HIS B O 1
ATOM 4364 N N . LYS B 1 216 ? -12.672 -27.578 -15.617 1 88.81 216 LYS B N 1
ATOM 4365 C CA . LYS B 1 216 ? -12.117 -28.078 -16.875 1 88.81 216 LYS B CA 1
ATOM 4366 C C . LYS B 1 216 ? -12.578 -29.5 -17.156 1 88.81 216 LYS B C 1
ATOM 4368 O O . LYS B 1 216 ? -12.984 -29.828 -18.266 1 88.81 216 LYS B O 1
ATOM 4373 N N . GLN B 1 217 ? -12.484 -30.344 -16.172 1 88.19 217 GLN B N 1
ATOM 4374 C CA . GLN B 1 217 ? -12.898 -31.734 -16.312 1 88.19 217 GLN B CA 1
ATOM 4375 C C . GLN B 1 217 ? -14.383 -31.844 -16.641 1 88.19 217 GLN B C 1
ATOM 4377 O O . GLN B 1 217 ? -14.789 -32.656 -17.469 1 88.19 217 GLN B O 1
ATOM 4382 N N . ALA B 1 218 ? -15.125 -31 -15.992 1 85.38 218 ALA B N 1
ATOM 4383 C CA . ALA B 1 218 ? -16.562 -30.984 -16.25 1 85.38 218 ALA B CA 1
ATOM 4384 C C . ALA B 1 218 ? -16.859 -30.578 -17.703 1 85.38 218 ALA B C 1
ATOM 4386 O O . ALA B 1 218 ? -17.734 -31.172 -18.344 1 85.38 218 ALA B O 1
ATOM 4387 N N . LYS B 1 219 ? -16.172 -29.641 -18.156 1 84.44 219 LYS B N 1
ATOM 4388 C CA . LYS B 1 219 ? -16.344 -29.188 -19.531 1 84.44 219 LYS B CA 1
ATOM 4389 C C . LYS B 1 219 ? -15.953 -30.297 -20.516 1 84.44 219 LYS B C 1
ATOM 4391 O O . LYS B 1 219 ? -16.641 -30.5 -21.531 1 84.44 219 LYS B O 1
ATOM 4396 N N . GLU B 1 220 ? -14.852 -30.953 -20.219 1 85.38 220 GLU B N 1
ATOM 4397 C CA . GLU B 1 220 ? -14.391 -32.031 -21.078 1 85.38 220 GLU B CA 1
ATOM 4398 C C . GLU B 1 220 ? -15.398 -33.188 -21.109 1 85.38 220 GLU B C 1
ATOM 4400 O O . GLU B 1 220 ? -15.641 -33.781 -22.156 1 85.38 220 GLU B O 1
ATOM 4405 N N . GLN B 1 221 ? -15.945 -33.469 -20.016 1 84.06 221 GLN B N 1
ATOM 4406 C CA . GLN B 1 221 ? -16.938 -34.531 -19.922 1 84.06 221 GLN B CA 1
ATOM 4407 C C . GLN B 1 221 ? -18.203 -34.156 -20.719 1 84.06 221 GLN B C 1
ATOM 4409 O O . GLN B 1 221 ? -18.797 -35.031 -21.375 1 84.06 221 GLN B O 1
ATOM 4414 N N . LEU B 1 222 ? -18.562 -32.969 -20.672 1 81.69 222 LEU B N 1
ATOM 4415 C CA . LEU B 1 222 ? -19.734 -32.469 -21.406 1 81.69 222 LEU B CA 1
ATOM 4416 C C . LEU B 1 222 ? -19.5 -32.562 -22.906 1 81.69 222 LEU B C 1
ATOM 4418 O O . LEU B 1 222 ? -20.422 -32.875 -23.672 1 81.69 222 LEU B O 1
ATOM 4422 N N . LEU B 1 223 ? -18.328 -32.219 -23.312 1 81.5 223 LEU B N 1
ATOM 4423 C CA . LEU B 1 223 ? -18 -32.281 -24.719 1 81.5 223 LEU B CA 1
ATOM 4424 C C . LEU B 1 223 ? -18 -33.719 -25.219 1 81.5 223 LEU B C 1
ATOM 4426 O O . LEU B 1 223 ? -18.375 -34 -26.359 1 81.5 223 LEU B O 1
ATOM 4430 N N . LYS B 1 224 ? -17.688 -34.75 -24.422 1 84.12 224 LYS B N 1
ATOM 4431 C CA . LYS B 1 224 ? -17.641 -36.156 -24.797 1 84.12 224 LYS B CA 1
ATOM 4432 C C . LYS B 1 224 ? -19.031 -36.75 -24.781 1 84.12 224 LYS B C 1
ATOM 4434 O O . LYS B 1 224 ? -19.375 -37.594 -25.656 1 84.12 224 LYS B O 1
ATOM 4439 N N . ASP B 1 225 ? -19.797 -36.469 -23.844 1 77.56 225 ASP B N 1
ATOM 4440 C CA . ASP B 1 225 ? -21.156 -37 -23.734 1 77.56 225 ASP B CA 1
ATOM 4441 C C . ASP B 1 225 ? -22.156 -35.906 -23.438 1 77.56 225 ASP B C 1
ATOM 4443 O O . ASP B 1 225 ? -22.531 -35.688 -22.281 1 77.56 225 ASP B O 1
ATOM 4447 N N . PRO B 1 226 ? -22.562 -35.188 -24.531 1 69.56 226 PRO B N 1
ATOM 4448 C CA . PRO B 1 226 ? -23.469 -34.062 -24.328 1 69.56 226 PRO B CA 1
ATOM 4449 C C . PRO B 1 226 ? -24.766 -34.469 -23.625 1 69.56 226 PRO B C 1
ATOM 4451 O O . PRO B 1 226 ? -25.391 -33.656 -22.969 1 69.56 226 PRO B O 1
ATOM 4454 N N . ASP B 1 227 ? -25.25 -35.75 -23.922 1 65.56 227 ASP B N 1
ATOM 4455 C CA . ASP B 1 227 ? -26.516 -36.25 -23.406 1 65.56 227 ASP B CA 1
ATOM 4456 C C . ASP B 1 227 ? -26.375 -36.688 -21.953 1 65.56 227 ASP B C 1
ATOM 4458 O O . ASP B 1 227 ? -27.375 -36.969 -21.281 1 65.56 227 ASP B O 1
ATOM 4462 N N . SER B 1 228 ? -25.312 -37.094 -21.594 1 56.84 228 SER B N 1
ATOM 4463 C CA . SER B 1 228 ? -25.094 -37.625 -20.25 1 56.84 228 SER B CA 1
ATOM 4464 C C . SER B 1 228 ? -25.375 -36.562 -19.188 1 56.84 228 SER B C 1
ATOM 4466 O O . SER B 1 228 ? -25.406 -36.875 -17.984 1 56.84 228 SER B O 1
ATOM 4468 N N . PHE B 1 229 ? -25.594 -35.406 -19.656 1 52.84 229 PHE B N 1
ATOM 4469 C CA . PHE B 1 229 ? -25.484 -34.312 -18.688 1 52.84 229 PHE B CA 1
ATOM 4470 C C . PHE B 1 229 ? -26.828 -34.031 -18.047 1 52.84 229 PHE B C 1
ATOM 4472 O O . PHE B 1 229 ? -27.578 -33.188 -18.516 1 52.84 229 PHE B O 1
ATOM 4479 N N . GLN B 1 230 ? -27.531 -35.094 -17.766 1 48.06 230 GLN B N 1
ATOM 4480 C CA . GLN B 1 230 ? -28.766 -34.844 -17.031 1 48.06 230 GLN B CA 1
ATOM 4481 C C . GLN B 1 230 ? -28.531 -33.875 -15.875 1 48.06 230 GLN B C 1
ATOM 4483 O O . GLN B 1 230 ? -29.453 -33.188 -15.445 1 48.06 230 GLN B O 1
ATOM 4488 N N . GLY B 1 231 ? -27.656 -34.188 -14.82 1 48.34 231 GLY B N 1
ATOM 4489 C CA . GLY B 1 231 ? -27.688 -33.75 -13.438 1 48.34 231 GLY B CA 1
ATOM 4490 C C . GLY B 1 231 ? -27.109 -32.344 -13.234 1 48.34 231 GLY B C 1
ATOM 4491 O O . GLY B 1 231 ? -27 -31.578 -14.188 1 48.34 231 GLY B O 1
ATOM 4492 N N . ASP B 1 232 ? -26.703 -31.969 -11.883 1 51.56 232 ASP B N 1
ATOM 4493 C CA . ASP B 1 232 ? -26.234 -30.812 -11.141 1 51.56 232 ASP B CA 1
ATOM 4494 C C . ASP B 1 232 ? -25 -30.188 -11.781 1 51.56 232 ASP B C 1
ATOM 4496 O O . ASP B 1 232 ? -24.453 -29.203 -11.289 1 51.56 232 ASP B O 1
ATOM 4500 N N . ASN B 1 233 ? -24.469 -30.812 -12.766 1 51.31 233 ASN B N 1
ATOM 4501 C CA . ASN B 1 233 ? -23.172 -30.375 -13.297 1 51.31 233 ASN B CA 1
ATOM 4502 C C . ASN B 1 233 ? -23.328 -29.172 -14.219 1 51.31 233 ASN B C 1
ATOM 4504 O O . ASN B 1 233 ? -22.359 -28.75 -14.852 1 51.31 233 ASN B O 1
ATOM 4508 N N . HIS B 1 234 ? -24.5 -28.922 -14.648 1 51.03 234 HIS B N 1
ATOM 4509 C CA . HIS B 1 234 ? -24.719 -27.734 -15.477 1 51.03 234 HIS B CA 1
ATOM 4510 C C . HIS B 1 234 ? -24.031 -26.516 -14.883 1 51.03 234 HIS B C 1
ATOM 4512 O O . HIS B 1 234 ? -23.906 -25.484 -15.555 1 51.03 234 HIS B O 1
ATOM 4518 N N . TYR B 1 235 ? -23.672 -26.688 -13.602 1 54.28 235 TYR B N 1
ATOM 4519 C CA . TYR B 1 235 ? -23.266 -25.516 -12.828 1 54.28 235 TYR B CA 1
ATOM 4520 C C . TYR B 1 235 ? -21.812 -25.141 -13.117 1 54.28 235 TYR B C 1
ATOM 4522 O O . TYR B 1 235 ? -21.328 -24.094 -12.656 1 54.28 235 TYR B O 1
ATOM 4530 N N . TYR B 1 236 ? -21.125 -26.125 -13.812 1 57.72 236 TYR B N 1
ATOM 4531 C CA . TYR B 1 236 ? -19.734 -25.781 -14.055 1 57.72 236 TYR B CA 1
ATOM 4532 C C . TYR B 1 236 ? -19.531 -25.234 -15.461 1 57.72 236 TYR B C 1
ATOM 4534 O O . TYR B 1 236 ? -18.438 -25.281 -16.016 1 57.72 236 TYR B O 1
ATOM 4542 N N . LYS B 1 237 ? -20.688 -25.047 -16.188 1 52.22 237 LYS B N 1
ATOM 4543 C CA . LYS B 1 237 ? -20.625 -24.766 -17.625 1 52.22 237 LYS B CA 1
ATOM 4544 C C . LYS B 1 237 ? -19.703 -23.578 -17.906 1 52.22 237 LYS B C 1
ATOM 4546 O O . LYS B 1 237 ? -19.125 -23.484 -19 1 52.22 237 LYS B O 1
ATOM 4551 N N . ASP B 1 238 ? -19.75 -22.625 -17.219 1 56.41 238 ASP B N 1
ATOM 4552 C CA . ASP B 1 238 ? -19.312 -21.422 -17.922 1 56.41 238 ASP B CA 1
ATOM 4553 C C . ASP B 1 238 ? -17.797 -21.25 -17.797 1 56.41 238 ASP B C 1
ATOM 4555 O O . ASP B 1 238 ? -17.125 -20.938 -18.797 1 56.41 238 ASP B O 1
ATOM 4559 N N . ASP B 1 239 ? -16.969 -20.844 -16.484 1 74.12 239 ASP B N 1
ATOM 4560 C CA . ASP B 1 239 ? -15.617 -20.297 -16.547 1 74.12 239 ASP B CA 1
ATOM 4561 C C . ASP B 1 239 ? -14.742 -20.844 -15.422 1 74.12 239 ASP B C 1
ATOM 4563 O O . ASP B 1 239 ? -15.227 -21.578 -14.562 1 74.12 239 ASP B O 1
ATOM 4567 N N . TYR B 1 240 ? -13.492 -21.109 -15.586 1 86.94 240 TYR B N 1
ATOM 4568 C CA . TYR B 1 240 ? -12.438 -21.531 -14.664 1 86.94 240 TYR B CA 1
ATOM 4569 C C . TYR B 1 240 ? -12.414 -20.641 -13.43 1 86.94 240 TYR B C 1
ATOM 4571 O O . TYR B 1 240 ? -11.523 -20.766 -12.586 1 86.94 240 TYR B O 1
ATOM 4579 N N . LEU B 1 241 ? -13.617 -19.922 -13.203 1 92.19 241 LEU B N 1
ATOM 4580 C CA . LEU B 1 241 ? -13.617 -18.906 -12.164 1 92.19 241 LEU B CA 1
ATOM 4581 C C . LEU B 1 241 ? -14.398 -19.359 -10.938 1 92.19 241 LEU B C 1
ATOM 4583 O O . LEU B 1 241 ? -15.078 -20.391 -10.984 1 92.19 241 LEU B O 1
ATOM 4587 N N . CYS B 1 242 ? -14.234 -18.719 -9.883 1 95.12 242 CYS B N 1
ATOM 4588 C CA . CYS B 1 242 ? -14.93 -19 -8.633 1 95.12 242 CYS B CA 1
ATOM 4589 C C . CYS B 1 242 ? -16.156 -18.109 -8.477 1 95.12 242 CYS B C 1
ATOM 4591 O O . CYS B 1 242 ? -16.469 -17.656 -7.375 1 95.12 242 CYS B O 1
ATOM 4593 N N . THR B 1 243 ? -16.781 -17.797 -9.555 1 93.5 243 THR B N 1
ATOM 4594 C CA . THR B 1 243 ? -17.953 -16.922 -9.555 1 93.5 243 THR B CA 1
ATOM 4595 C C . THR B 1 243 ? -19.062 -17.531 -8.719 1 93.5 243 THR B C 1
ATOM 4597 O O . THR B 1 243 ? -19.391 -18.703 -8.867 1 93.5 243 THR B O 1
ATOM 4600 N N . ASN B 1 244 ? -19.609 -16.766 -7.727 1 93.88 244 ASN B N 1
ATOM 4601 C CA . ASN B 1 244 ? -20.719 -17.125 -6.836 1 93.88 244 ASN B CA 1
ATOM 4602 C C . ASN B 1 244 ? -20.266 -18.125 -5.781 1 93.88 244 ASN B C 1
ATOM 4604 O O . ASN B 1 244 ? -21.109 -18.766 -5.145 1 93.88 244 ASN B O 1
ATOM 4608 N N . TYR B 1 245 ? -18.938 -18.359 -5.691 1 97 245 TYR B N 1
ATOM 4609 C CA . TYR B 1 245 ? -18.406 -19.219 -4.637 1 97 245 TYR B CA 1
ATOM 4610 C C . TYR B 1 245 ? -17.969 -18.406 -3.43 1 97 245 TYR B C 1
ATOM 4612 O O . TYR B 1 245 ? -17.672 -17.219 -3.555 1 97 245 TYR B O 1
ATOM 4620 N N . ASP B 1 246 ? -18.016 -19.016 -2.266 1 98.56 246 ASP B N 1
ATOM 4621 C CA . ASP B 1 246 ? -17.5 -18.422 -1.04 1 98.56 246 ASP B CA 1
ATOM 4622 C C . ASP B 1 246 ? -16.281 -19.172 -0.534 1 98.56 246 ASP B C 1
ATOM 4624 O O . ASP B 1 246 ? -16.172 -20.391 -0.711 1 98.56 246 ASP B O 1
ATOM 4628 N N . CYS B 1 247 ? -15.352 -18.438 0.052 1 98.88 247 CYS B N 1
ATOM 4629 C CA . CYS B 1 247 ? -14.102 -19.016 0.536 1 98.88 247 CYS B CA 1
ATOM 4630 C C . CYS B 1 247 ? -13.953 -18.828 2.039 1 98.88 247 CYS B C 1
ATOM 4632 O O . CYS B 1 247 ? -14.164 -17.719 2.545 1 98.88 247 CYS B O 1
ATOM 4634 N N . PHE B 1 248 ? -13.703 -19.875 2.75 1 98.75 248 PHE B N 1
ATOM 4635 C CA . PHE B 1 248 ? -13.422 -19.828 4.18 1 98.75 248 PHE B CA 1
ATOM 4636 C C . PHE B 1 248 ? -11.93 -20.031 4.441 1 98.75 248 PHE B C 1
ATOM 4638 O O . PHE B 1 248 ? -11.32 -20.953 3.891 1 98.75 248 PHE B O 1
ATOM 4645 N N . LEU B 1 249 ? -11.352 -19.203 5.262 1 97.69 249 LEU B N 1
ATOM 4646 C CA . LEU B 1 249 ? -9.922 -19.234 5.547 1 97.69 249 LEU B CA 1
ATOM 4647 C C . LEU B 1 249 ? -9.664 -19.281 7.047 1 97.69 249 LEU B C 1
ATOM 4649 O O . LEU B 1 249 ? -10.352 -18.594 7.82 1 97.69 249 LEU B O 1
ATOM 4653 N N . SER B 1 250 ? -8.664 -20 7.453 1 95.31 250 SER B N 1
ATOM 4654 C CA . SER B 1 250 ? -8.32 -20.109 8.867 1 95.31 250 SER B CA 1
ATOM 4655 C C . SER B 1 250 ? -7.676 -18.828 9.383 1 95.31 250 SER B C 1
ATOM 4657 O O . SER B 1 250 ? -7.562 -18.625 10.594 1 95.31 250 SER B O 1
ATOM 4659 N N . GLN B 1 251 ? -7.195 -17.969 8.516 1 93.75 251 GLN B N 1
ATOM 4660 C CA . GLN B 1 251 ? -6.598 -16.672 8.836 1 93.75 251 GLN B CA 1
ATOM 4661 C C . GLN B 1 251 ? -6.668 -15.727 7.641 1 93.75 251 GLN B C 1
ATOM 4663 O O . GLN B 1 251 ? -7.008 -16.141 6.527 1 93.75 251 GLN B O 1
ATOM 4668 N N . GLU B 1 252 ? -6.43 -14.453 7.852 1 95.5 252 GLU B N 1
ATOM 4669 C CA . GLU B 1 252 ? -6.34 -13.516 6.738 1 95.5 252 GLU B CA 1
ATOM 4670 C C . GLU B 1 252 ? -5.234 -13.914 5.762 1 95.5 252 GLU B C 1
ATOM 4672 O O . GLU B 1 252 ? -4.117 -14.227 6.18 1 95.5 252 GLU B O 1
ATOM 4677 N N . PRO B 1 253 ? -5.492 -14 4.516 1 95.62 253 PRO B N 1
ATOM 4678 C CA . PRO B 1 253 ? -4.484 -14.453 3.561 1 95.62 253 PRO B CA 1
ATOM 4679 C C . PRO B 1 253 ? -3.432 -13.391 3.26 1 95.62 253 PRO B C 1
ATOM 4681 O O . PRO B 1 253 ? -3.619 -12.219 3.6 1 95.62 253 PRO B O 1
ATOM 4684 N N . CYS B 1 254 ? -2.344 -13.805 2.678 1 92.94 254 CYS B N 1
ATOM 4685 C CA . CYS B 1 254 ? -1.356 -12.852 2.189 1 92.94 254 CYS B CA 1
ATOM 4686 C C . CYS B 1 254 ? -1.864 -12.125 0.948 1 92.94 254 CYS B C 1
ATOM 4688 O O . CYS B 1 254 ? -2.881 -12.516 0.37 1 92.94 254 CYS B O 1
ATOM 4690 N N . ILE B 1 255 ? -1.173 -11.141 0.543 1 93.81 255 ILE B N 1
ATOM 4691 C CA . ILE B 1 255 ? -1.612 -10.312 -0.573 1 93.81 255 ILE B CA 1
ATOM 4692 C C . ILE B 1 255 ? -1.6 -11.125 -1.862 1 93.81 255 ILE B C 1
ATOM 4694 O O . ILE B 1 255 ? -2.436 -10.922 -2.744 1 93.81 255 ILE B O 1
ATOM 4698 N N . MET B 1 256 ? -0.71 -12.086 -2.08 1 96 256 MET B N 1
ATOM 4699 C CA . MET B 1 256 ? -0.681 -12.977 -3.234 1 96 256 MET B CA 1
ATOM 4700 C C . MET B 1 256 ? -1.988 -13.75 -3.357 1 96 256 MET B C 1
ATOM 4702 O O . MET B 1 256 ? -2.602 -13.781 -4.426 1 96 256 MET B O 1
ATOM 4706 N N . CYS B 1 257 ? -2.383 -14.312 -2.238 1 97.38 257 CYS B N 1
ATOM 4707 C CA . CYS B 1 257 ? -3.6 -15.117 -2.211 1 97.38 257 CYS B CA 1
ATOM 4708 C C . CYS B 1 257 ? -4.836 -14.242 -2.389 1 97.38 257 CYS B C 1
ATOM 4710 O O . CYS B 1 257 ? -5.781 -14.633 -3.074 1 97.38 257 CYS B O 1
ATOM 4712 N N . ALA B 1 258 ? -4.812 -13.094 -1.74 1 96.94 258 ALA B N 1
ATOM 4713 C CA . ALA B 1 258 ? -5.941 -12.172 -1.878 1 96.94 258 ALA B CA 1
ATOM 4714 C C . ALA B 1 258 ? -6.137 -11.758 -3.334 1 96.94 258 ALA B C 1
ATOM 4716 O O . ALA B 1 258 ? -7.266 -11.711 -3.826 1 96.94 258 ALA B O 1
ATOM 4717 N N . MET B 1 259 ? -5.078 -11.445 -3.998 1 96.19 259 MET B N 1
ATOM 4718 C CA . MET B 1 259 ? -5.152 -11.07 -5.406 1 96.19 259 MET B CA 1
ATOM 4719 C C . MET B 1 259 ? -5.609 -12.242 -6.262 1 96.19 259 MET B C 1
ATOM 4721 O O . MET B 1 259 ? -6.34 -12.062 -7.238 1 96.19 259 MET B O 1
ATOM 4725 N N . ALA B 1 260 ? -5.129 -13.422 -5.906 1 97.44 260 ALA B N 1
ATOM 4726 C CA . ALA B 1 260 ? -5.59 -14.617 -6.609 1 97.44 260 ALA B CA 1
ATOM 4727 C C . ALA B 1 260 ? -7.109 -14.742 -6.543 1 97.44 260 ALA B C 1
ATOM 4729 O O . ALA B 1 260 ? -7.754 -15.133 -7.52 1 97.44 260 ALA B O 1
ATOM 4730 N N . LEU B 1 261 ? -7.633 -14.391 -5.406 1 98.06 261 LEU B N 1
ATOM 4731 C CA . LEU B 1 261 ? -9.078 -14.453 -5.215 1 98.06 261 LEU B CA 1
ATOM 4732 C C . LEU B 1 261 ? -9.781 -13.398 -6.066 1 98.06 261 LEU B C 1
ATOM 4734 O O . LEU B 1 261 ? -10.898 -13.617 -6.531 1 98.06 261 LEU B O 1
ATOM 4738 N N . VAL B 1 262 ? -9.148 -12.234 -6.289 1 96.5 262 VAL B N 1
ATOM 4739 C CA . VAL B 1 262 ? -9.672 -11.234 -7.223 1 96.5 262 VAL B CA 1
ATOM 4740 C C . VAL B 1 262 ? -9.75 -11.828 -8.625 1 96.5 262 VAL B C 1
ATOM 4742 O O . VAL B 1 262 ? -10.805 -11.797 -9.266 1 96.5 262 VAL B O 1
ATOM 4745 N N . HIS B 1 263 ? -8.664 -12.477 -9.039 1 94.5 263 HIS B N 1
ATOM 4746 C CA . HIS B 1 263 ? -8.562 -12.984 -10.406 1 94.5 263 HIS B CA 1
ATOM 4747 C C . HIS B 1 263 ? -9.516 -14.156 -10.633 1 94.5 263 HIS B C 1
ATOM 4749 O O . HIS B 1 263 ? -10.008 -14.359 -11.742 1 94.5 263 HIS B O 1
ATOM 4755 N N . SER B 1 264 ? -9.828 -14.898 -9.578 1 96.44 264 SER B N 1
ATOM 4756 C CA . SER B 1 264 ? -10.734 -16.031 -9.688 1 96.44 264 SER B CA 1
ATOM 4757 C C . SER B 1 264 ? -12.188 -15.594 -9.578 1 96.44 264 SER B C 1
ATOM 4759 O O . SER B 1 264 ? -13.102 -16.406 -9.766 1 96.44 264 SER B O 1
ATOM 4761 N N . ARG B 1 265 ? -12.461 -14.297 -9.148 1 96.25 265 ARG B N 1
ATOM 4762 C CA . ARG B 1 265 ? -13.773 -13.664 -9.039 1 96.25 265 ARG B CA 1
ATOM 4763 C C . ARG B 1 265 ? -14.602 -14.305 -7.93 1 96.25 265 ARG B C 1
ATOM 4765 O O . ARG B 1 265 ? -15.789 -14.562 -8.109 1 96.25 265 ARG B O 1
ATOM 4772 N N . ILE B 1 266 ? -13.953 -14.57 -6.781 1 97.81 266 ILE B N 1
ATOM 4773 C CA . ILE B 1 266 ? -14.633 -15.102 -5.605 1 97.81 266 ILE B CA 1
ATOM 4774 C C . ILE B 1 266 ? -15.727 -14.125 -5.164 1 97.81 266 ILE B C 1
ATOM 4776 O O . ILE B 1 266 ? -15.562 -12.906 -5.285 1 97.81 266 ILE B O 1
ATOM 4780 N N . ARG B 1 267 ? -16.812 -14.641 -4.656 1 97.62 267 ARG B N 1
ATOM 4781 C CA . ARG B 1 267 ? -17.938 -13.789 -4.246 1 97.62 267 ARG B CA 1
ATOM 4782 C C . ARG B 1 267 ? -17.719 -13.242 -2.84 1 97.62 267 ARG B C 1
ATOM 4784 O O . ARG B 1 267 ? -17.938 -12.055 -2.586 1 97.62 267 ARG B O 1
ATOM 4791 N N . ARG B 1 268 ? -17.359 -14.188 -1.892 1 98.31 268 ARG B N 1
ATOM 4792 C CA . ARG B 1 268 ? -17.203 -13.812 -0.491 1 98.31 268 ARG B CA 1
ATOM 4793 C C . ARG B 1 268 ? -16.031 -14.562 0.147 1 98.31 268 ARG B C 1
ATOM 4795 O O . ARG B 1 268 ? -15.75 -15.711 -0.215 1 98.31 268 ARG B O 1
ATOM 4802 N N . VAL B 1 269 ? -15.391 -13.852 1.074 1 98.81 269 VAL B N 1
ATOM 4803 C CA . VAL B 1 269 ? -14.336 -14.477 1.876 1 98.81 269 VAL B CA 1
ATOM 4804 C C . VAL B 1 269 ? -14.664 -14.328 3.359 1 98.81 269 VAL B C 1
ATOM 4806 O O . VAL B 1 269 ? -15.016 -13.234 3.816 1 98.81 269 VAL B O 1
ATOM 4809 N N . PHE B 1 270 ? -14.656 -15.445 4.09 1 98.5 270 PHE B N 1
ATOM 4810 C CA . PHE B 1 270 ? -14.711 -15.477 5.547 1 98.5 270 PHE B CA 1
ATOM 4811 C C . PHE B 1 270 ? -13.383 -15.93 6.133 1 98.5 270 PHE B C 1
ATOM 4813 O O . PHE B 1 270 ? -12.883 -17.016 5.797 1 98.5 270 PHE B O 1
ATOM 4820 N N . PHE B 1 271 ? -12.773 -15.141 7 1 97.56 271 PHE B N 1
ATOM 4821 C CA . PHE B 1 271 ? -11.523 -15.586 7.598 1 97.56 271 PHE B CA 1
ATOM 4822 C C . PHE B 1 271 ? -11.57 -15.453 9.117 1 97.56 271 PHE B C 1
ATOM 4824 O O . PHE B 1 271 ? -12.352 -14.664 9.648 1 97.56 271 PHE B O 1
ATOM 4831 N N . PHE B 1 272 ? -10.758 -16.312 9.781 1 95.31 272 PHE B N 1
ATOM 4832 C CA . PHE B 1 272 ? -10.711 -16.328 11.234 1 95.31 272 PHE B CA 1
ATOM 4833 C C . PHE B 1 272 ? -9.578 -15.438 11.742 1 95.31 272 PHE B C 1
ATOM 4835 O O . PHE B 1 272 ? -8.477 -15.453 11.195 1 95.31 272 PHE B O 1
ATOM 4842 N N . GLU B 1 273 ? -9.891 -14.555 12.664 1 89.62 273 GLU B N 1
ATOM 4843 C CA . GLU B 1 273 ? -8.891 -13.742 13.352 1 89.62 273 GLU B CA 1
ATOM 4844 C C . GLU B 1 273 ? -8.633 -14.273 14.766 1 89.62 273 GLU B C 1
ATOM 4846 O O . GLU B 1 273 ? -9.531 -14.266 15.609 1 89.62 273 GLU B O 1
ATOM 4851 N N . SER B 1 274 ? -7.371 -14.836 14.977 1 75.81 274 SER B N 1
ATOM 4852 C CA . SER B 1 274 ? -7.027 -15.336 16.297 1 75.81 274 SER B CA 1
ATOM 4853 C C . SER B 1 274 ? -6.551 -14.203 17.219 1 75.81 274 SER B C 1
ATOM 4855 O O . SER B 1 274 ? -5.953 -13.234 16.75 1 75.81 274 SER B O 1
ATOM 4857 N N . THR B 1 275 ? -7.125 -14.117 18.484 1 59.81 275 THR B N 1
ATOM 4858 C CA . THR B 1 275 ? -6.68 -13.133 19.469 1 59.81 275 THR B CA 1
ATOM 4859 C C . THR B 1 275 ? -5.176 -13.258 19.719 1 59.81 275 THR B C 1
ATOM 4861 O O . THR B 1 275 ? -4.527 -12.297 20.125 1 59.81 275 THR B O 1
ATOM 4864 N N . THR B 1 276 ? -4.664 -14.492 19.875 1 49.09 276 THR B N 1
ATOM 4865 C CA . THR B 1 276 ? -3.299 -14.734 20.328 1 49.09 276 THR B CA 1
ATOM 4866 C C . THR B 1 276 ? -2.287 -14.164 19.328 1 49.09 276 THR B C 1
ATOM 4868 O O . THR B 1 276 ? -1.089 -14.117 19.609 1 49.09 276 THR B O 1
ATOM 4871 N N . ILE B 1 277 ? -2.527 -14.5 18.312 1 45.25 277 ILE B N 1
ATOM 4872 C CA . ILE B 1 277 ? -1.395 -14.289 17.406 1 45.25 277 ILE B CA 1
ATOM 4873 C C . ILE B 1 277 ? -0.996 -12.812 17.422 1 45.25 277 ILE B C 1
ATOM 4875 O O . ILE B 1 277 ? -1.82 -11.938 17.156 1 45.25 277 ILE B O 1
ATOM 4879 N N . SER B 1 278 ? -0.137 -12.516 18.375 1 39.81 278 SER B N 1
ATOM 4880 C CA . SER B 1 278 ? 0.672 -11.305 18.359 1 39.81 278 SER B CA 1
ATOM 4881 C C . SER B 1 278 ? 0.766 -10.719 16.953 1 39.81 278 SER B C 1
ATOM 4883 O O . SER B 1 278 ? 1.085 -11.438 16 1 39.81 278 SER B O 1
ATOM 4885 N N . THR B 1 279 ? -0.104 -9.891 16.688 1 40.31 279 THR B N 1
ATOM 4886 C CA . THR B 1 279 ? -0.052 -8.992 15.547 1 40.31 279 THR B CA 1
ATOM 4887 C C . THR B 1 279 ? 1.393 -8.711 15.148 1 40.31 279 THR B C 1
ATOM 4889 O O . THR B 1 279 ? 1.992 -7.734 15.609 1 40.31 279 THR B O 1
ATOM 4892 N N . ILE B 1 280 ? 2.252 -9.438 15.672 1 37.38 280 ILE B N 1
ATOM 4893 C CA . ILE B 1 280 ? 3.455 -8.992 14.977 1 37.38 280 ILE B CA 1
ATOM 4894 C C . ILE B 1 280 ? 3.121 -8.68 13.523 1 37.38 280 ILE B C 1
ATOM 4896 O O . ILE B 1 280 ? 3.234 -9.547 12.648 1 37.38 280 ILE B O 1
ATOM 4900 N N . THR B 1 281 ? 1.8 -8.539 13.336 1 43.09 281 THR B N 1
ATOM 4901 C CA . THR B 1 281 ? 1.43 -8.18 11.977 1 43.09 281 THR B CA 1
ATOM 4902 C C . THR B 1 281 ? 2.377 -7.117 11.422 1 43.09 281 THR B C 1
ATOM 4904 O O . THR B 1 281 ? 2.316 -5.953 11.82 1 43.09 281 THR B O 1
ATOM 4907 N N . ASN B 1 282 ? 3.596 -7.508 11.523 1 42.03 282 ASN B N 1
ATOM 4908 C CA . ASN B 1 282 ? 4.52 -6.57 10.906 1 42.03 282 ASN B CA 1
ATOM 4909 C C . ASN B 1 282 ? 3.836 -5.746 9.812 1 42.03 282 ASN B C 1
ATOM 4911 O O . ASN B 1 282 ? 3.979 -4.523 9.773 1 42.03 282 ASN B O 1
ATOM 4915 N N . GLU B 1 283 ? 3.939 -6.297 8.32 1 51.84 283 GLU B N 1
ATOM 4916 C CA . GLU B 1 283 ? 4.055 -5.559 7.066 1 51.84 283 GLU B CA 1
ATOM 4917 C C . GLU B 1 283 ? 2.777 -5.672 6.242 1 51.84 283 GLU B C 1
ATOM 4919 O O . GLU B 1 283 ? 1.997 -6.609 6.418 1 51.84 283 GLU B O 1
ATOM 4924 N N . CYS B 1 284 ? 2.186 -4.684 5.734 1 58.31 284 CYS B N 1
ATOM 4925 C CA . CYS B 1 284 ? 1.105 -4.34 4.816 1 58.31 284 CYS B CA 1
ATOM 4926 C C . CYS B 1 284 ? 0.823 -5.488 3.854 1 58.31 284 CYS B C 1
ATOM 4928 O O . CYS B 1 284 ? -0.334 -5.762 3.531 1 58.31 284 CYS B O 1
ATOM 4930 N N . TYR B 1 285 ? 1.648 -6.52 3.768 1 71.25 285 TYR B N 1
ATOM 4931 C CA . TYR B 1 285 ? 1.432 -7.496 2.709 1 71.25 285 TYR B CA 1
ATOM 4932 C C . TYR B 1 285 ? 0.75 -8.75 3.254 1 71.25 285 TYR B C 1
ATOM 4934 O O . TYR B 1 285 ? 0.231 -9.562 2.488 1 71.25 285 TYR B O 1
ATOM 4942 N N . ASP B 1 286 ? 0.507 -8.828 4.641 1 80.44 286 ASP B N 1
ATOM 4943 C CA . ASP B 1 286 ? -0.194 -9.953 5.258 1 80.44 286 ASP B CA 1
ATOM 4944 C C . ASP B 1 286 ? -1.575 -9.523 5.754 1 80.44 286 ASP B C 1
ATOM 4946 O O . ASP B 1 286 ? -2.262 -10.297 6.426 1 80.44 286 ASP B O 1
ATOM 4950 N N . GLN B 1 287 ? -1.89 -8.359 5.406 1 90.56 287 GLN B N 1
ATOM 4951 C CA . GLN B 1 287 ? -3.195 -7.852 5.816 1 90.56 287 GLN B CA 1
ATOM 4952 C C . GLN B 1 287 ? -3.895 -7.137 4.664 1 90.56 287 GLN B C 1
ATOM 4954 O O . GLN B 1 287 ? -4.223 -5.953 4.77 1 90.56 287 GLN B O 1
ATOM 4959 N N . PRO B 1 288 ? -4.148 -7.938 3.658 1 93.69 288 PRO B N 1
ATOM 4960 C CA . PRO B 1 288 ? -4.734 -7.332 2.461 1 93.69 288 PRO B CA 1
ATOM 4961 C C . PRO B 1 288 ? -6.164 -6.84 2.689 1 93.69 288 PRO B C 1
ATOM 4963 O O . PRO B 1 288 ? -6.652 -5.988 1.945 1 93.69 288 PRO B O 1
ATOM 4966 N N . TYR B 1 289 ? -6.84 -7.352 3.736 1 95.62 289 TYR B N 1
ATOM 4967 C CA . TYR B 1 289 ? -8.234 -6.977 3.945 1 95.62 289 TYR B CA 1
ATOM 4968 C C . TYR B 1 289 ? -8.359 -5.938 5.055 1 95.62 289 TYR B C 1
ATOM 4970 O O . TYR B 1 289 ? -8.93 -4.867 4.848 1 95.62 289 TYR B O 1
ATOM 4978 N N . THR B 1 290 ? -7.785 -6.191 6.223 1 93.06 290 THR B N 1
ATOM 4979 C CA . THR B 1 290 ? -7.992 -5.359 7.402 1 93.06 290 THR B CA 1
ATOM 4980 C C . THR B 1 290 ? -7.238 -4.039 7.27 1 93.06 290 THR B C 1
ATOM 4982 O O . THR B 1 290 ? -7.68 -3.01 7.785 1 93.06 290 THR B O 1
ATOM 4985 N N . VAL B 1 291 ? -6.137 -4.078 6.535 1 90.19 291 VAL B N 1
ATOM 4986 C CA . VAL B 1 291 ? -5.316 -2.873 6.441 1 90.19 291 VAL B CA 1
ATOM 4987 C C . VAL B 1 291 ? -5.402 -2.297 5.027 1 90.19 291 VAL B C 1
ATOM 4989 O O . VAL B 1 291 ? -5.824 -1.152 4.844 1 90.19 291 VAL B O 1
ATOM 4992 N N . GLN B 1 292 ? -5.234 -3.1 4.016 1 89.38 292 GLN B N 1
ATOM 4993 C CA . GLN B 1 292 ? -5.094 -2.58 2.658 1 89.38 292 GLN B CA 1
ATOM 4994 C C . GLN B 1 292 ? -6.453 -2.445 1.979 1 89.38 292 GLN B C 1
ATOM 4996 O O . GLN B 1 292 ? -6.59 -1.727 0.986 1 89.38 292 GLN B O 1
ATOM 5001 N N . LYS B 1 293 ? -7.449 -3.203 2.439 1 93.69 293 LYS B N 1
ATOM 5002 C CA . LYS B 1 293 ? -8.797 -3.193 1.883 1 93.69 293 LYS B CA 1
ATOM 5003 C C . LYS B 1 293 ? -8.773 -3.473 0.383 1 93.69 293 LYS B C 1
ATOM 5005 O O . LYS B 1 293 ? -9.43 -2.775 -0.394 1 93.69 293 LYS B O 1
ATOM 5010 N N . LEU B 1 294 ? -7.992 -4.418 0.038 1 93.56 294 LEU B N 1
ATOM 5011 C CA . LEU B 1 294 ? -7.777 -4.797 -1.354 1 93.56 294 LEU B CA 1
ATOM 5012 C C . LEU B 1 294 ? -9.094 -5.176 -2.025 1 93.56 294 LEU B C 1
ATOM 5014 O O . LEU B 1 294 ? -9.32 -4.844 -3.189 1 93.56 294 LEU B O 1
ATOM 5018 N N . HIS B 1 295 ? -10 -5.773 -1.332 1 96.38 295 HIS B N 1
ATOM 5019 C CA . HIS B 1 295 ? -11.203 -6.406 -1.869 1 96.38 295 HIS B CA 1
ATOM 5020 C C . HIS B 1 295 ? -12.211 -5.363 -2.336 1 96.38 295 HIS B C 1
ATOM 5022 O O . HIS B 1 295 ? -13.156 -5.688 -3.053 1 96.38 295 HIS B O 1
ATOM 5028 N N . ILE B 1 296 ? -11.984 -4.078 -1.93 1 95.12 296 ILE B N 1
ATOM 5029 C CA . ILE B 1 296 ? -12.93 -3.045 -2.332 1 95.12 296 ILE B CA 1
ATOM 5030 C C . ILE B 1 296 ? -12.227 -2.01 -3.207 1 95.12 296 ILE B C 1
ATOM 5032 O O . ILE B 1 296 ? -12.742 -0.912 -3.42 1 95.12 296 ILE B O 1
ATOM 5036 N N . ASN B 1 297 ? -11.078 -2.285 -3.609 1 91.81 297 ASN B N 1
ATOM 5037 C CA . ASN B 1 297 ? -10.328 -1.355 -4.445 1 91.81 297 ASN B CA 1
ATOM 5038 C C . ASN B 1 297 ? -10.984 -1.179 -5.812 1 91.81 297 ASN B C 1
ATOM 5040 O O . ASN B 1 297 ? -11.172 -2.152 -6.547 1 91.81 297 ASN B O 1
ATOM 5044 N N . SER B 1 298 ? -11.281 0.008 -6.227 1 89 298 SER B N 1
ATOM 5045 C CA . SER B 1 298 ? -12.055 0.301 -7.43 1 89 298 SER B CA 1
ATOM 5046 C C . SER B 1 298 ? -11.211 0.136 -8.688 1 89 298 SER B C 1
ATOM 5048 O O . SER B 1 298 ? -11.742 0.067 -9.797 1 89 298 SER B O 1
ATOM 5050 N N . ASN B 1 299 ? -9.93 0.058 -8.531 1 85.31 299 ASN B N 1
ATOM 5051 C CA . ASN B 1 299 ? -9.039 -0.082 -9.68 1 85.31 299 ASN B CA 1
ATOM 5052 C C . ASN B 1 299 ? -8.891 -1.541 -10.094 1 85.31 299 ASN B C 1
ATOM 5054 O O . ASN B 1 299 ? -8.273 -1.837 -11.125 1 85.31 299 ASN B O 1
ATOM 5058 N N . LEU B 1 300 ? -9.406 -2.434 -9.266 1 89.12 300 LEU B N 1
ATOM 5059 C CA . LEU B 1 300 ? -9.352 -3.854 -9.602 1 89.12 300 LEU B CA 1
ATOM 5060 C C . LEU B 1 300 ? -10.586 -4.273 -10.391 1 89.12 300 LEU B C 1
ATOM 5062 O O . LEU B 1 300 ? -11.625 -3.604 -10.336 1 89.12 300 LEU B O 1
ATOM 5066 N N . ASN B 1 301 ? -10.406 -5.352 -11.172 1 85.62 301 ASN B N 1
ATOM 5067 C CA . ASN B 1 301 ? -11.461 -5.777 -12.086 1 85.62 301 ASN B CA 1
ATOM 5068 C C . ASN B 1 301 ? -12.578 -6.516 -11.352 1 85.62 301 ASN B C 1
ATOM 5070 O O . ASN B 1 301 ? -13.625 -6.809 -11.938 1 85.62 301 ASN B O 1
ATOM 5074 N N . HIS B 1 302 ? -12.359 -6.809 -10.164 1 93.88 302 HIS B N 1
ATOM 5075 C CA . HIS B 1 302 ? -13.344 -7.547 -9.375 1 93.88 302 HIS B CA 1
ATOM 5076 C C . HIS B 1 302 ? -13.281 -7.141 -7.906 1 93.88 302 HIS B C 1
ATOM 5078 O O . HIS B 1 302 ? -12.203 -6.871 -7.375 1 93.88 302 HIS B O 1
ATOM 5084 N N . ARG B 1 303 ? -14.391 -7.031 -7.293 1 95.88 303 ARG B N 1
ATOM 5085 C CA . ARG B 1 303 ? -14.539 -6.766 -5.867 1 95.88 303 ARG B CA 1
ATOM 5086 C C . ARG B 1 303 ? -15.391 -7.844 -5.195 1 95.88 303 ARG B C 1
ATOM 5088 O O . ARG B 1 303 ? -16.219 -8.477 -5.848 1 95.88 303 ARG B O 1
ATOM 5095 N N . TYR B 1 304 ? -15.109 -8.086 -3.988 1 97.62 304 TYR B N 1
ATOM 5096 C CA . TYR B 1 304 ? -15.859 -9.117 -3.275 1 97.62 304 TYR B CA 1
ATOM 5097 C C . TYR B 1 304 ? -16.016 -8.758 -1.805 1 97.62 304 TYR B C 1
ATOM 5099 O O . TYR B 1 304 ? -15.445 -7.773 -1.334 1 97.62 304 TYR B O 1
ATOM 5107 N N . GLU B 1 305 ? -16.891 -9.531 -1.076 1 97.56 305 GLU B N 1
ATOM 5108 C CA . GLU B 1 305 ? -17.188 -9.258 0.328 1 97.56 305 GLU B CA 1
ATOM 5109 C C . GLU B 1 305 ? -16.25 -10.031 1.249 1 97.56 305 GLU B C 1
ATOM 5111 O O . GLU B 1 305 ? -15.945 -11.203 0.995 1 97.56 305 GLU B O 1
ATOM 5116 N N . VAL B 1 306 ? -15.844 -9.375 2.289 1 98.5 306 VAL B N 1
ATOM 5117 C CA . VAL B 1 306 ? -14.953 -10.031 3.24 1 98.5 306 VAL B CA 1
ATOM 5118 C C . VAL B 1 306 ? -15.523 -9.914 4.652 1 98.5 306 VAL B C 1
ATOM 5120 O O . VAL B 1 306 ? -15.938 -8.836 5.07 1 98.5 306 VAL B O 1
ATOM 5123 N N . TRP B 1 307 ? -15.547 -11.031 5.352 1 97.94 307 TRP B N 1
ATOM 5124 C CA . TRP B 1 307 ? -16.016 -11.109 6.73 1 97.94 307 TRP B CA 1
ATOM 5125 C C . TRP B 1 307 ? -14.945 -11.672 7.645 1 97.94 307 TRP B C 1
ATOM 5127 O O . TRP B 1 307 ? -14.273 -12.648 7.297 1 97.94 307 TRP B O 1
ATOM 5137 N N . LYS B 1 308 ? -14.812 -11.039 8.758 1 96.94 308 LYS B N 1
ATOM 5138 C CA . LYS B 1 308 ? -13.906 -11.516 9.797 1 96.94 308 LYS B CA 1
ATOM 5139 C C . LYS B 1 308 ? -14.672 -12.211 10.914 1 96.94 308 LYS B C 1
ATOM 5141 O O . LYS B 1 308 ? -15.656 -11.68 11.43 1 96.94 308 LYS B O 1
ATOM 5146 N N . LEU B 1 309 ? -14.273 -13.406 11.242 1 96.44 309 LEU B N 1
ATOM 5147 C CA . LEU B 1 309 ? -14.844 -14.156 12.352 1 96.44 309 LEU B CA 1
ATOM 5148 C C . LEU B 1 309 ? -13.828 -14.297 13.484 1 96.44 309 LEU B C 1
ATOM 5150 O O . LEU B 1 309 ? -12.641 -14.523 13.242 1 96.44 309 LEU B O 1
ATOM 5154 N N . SER B 1 310 ? -14.234 -14.023 14.742 1 93.81 310 SER B N 1
ATOM 5155 C CA . SER B 1 310 ? -13.375 -14.148 15.914 1 93.81 310 SER B CA 1
ATOM 5156 C C . SER B 1 310 ? -14.086 -14.875 17.047 1 93.81 310 SER B C 1
ATOM 5158 O O . SER B 1 310 ? -15.312 -14.992 17.047 1 93.81 310 SER B O 1
ATOM 5160 N N . LYS B 1 311 ? -13.18 -15.438 17.938 1 86.5 311 LYS B N 1
ATOM 5161 C CA . LYS B 1 311 ? -13.781 -16.094 19.109 1 86.5 311 LYS B CA 1
ATOM 5162 C C . LYS B 1 311 ? -14.484 -15.07 20 1 86.5 311 LYS B C 1
ATOM 5164 O O . LYS B 1 311 ? -14.016 -13.945 20.156 1 86.5 311 LYS B O 1
ATOM 5169 N N . GLN B 1 312 ? -15.594 -15.367 20.375 1 74.44 312 GLN B N 1
ATOM 5170 C CA . GLN B 1 312 ? -16.328 -14.508 21.297 1 74.44 312 GLN B CA 1
ATOM 5171 C C . GLN B 1 312 ? -15.594 -14.367 22.625 1 74.44 312 GLN B C 1
ATOM 5173 O O . GLN B 1 312 ? -15.094 -15.352 23.172 1 74.44 312 GLN B O 1
ATOM 5178 N N . GLU B 1 313 ? -14.875 -13.234 22.906 1 58.19 313 GLU B N 1
ATOM 5179 C CA . GLU B 1 313 ? -14.305 -13.047 24.234 1 58.19 313 GLU B CA 1
ATOM 5180 C C . GLU B 1 313 ? -15.336 -13.359 25.312 1 58.19 313 GLU B C 1
ATOM 5182 O O . GLU B 1 313 ? -16.484 -12.938 25.234 1 58.19 313 GLU B O 1
ATOM 5187 N N . ASN B 1 314 ? -15.328 -14.492 25.844 1 50.06 314 ASN B N 1
ATOM 5188 C CA . ASN B 1 314 ? -16.094 -14.57 27.078 1 50.06 314 ASN B CA 1
ATOM 5189 C C . ASN B 1 314 ? -15.859 -13.344 27.953 1 50.06 314 ASN B C 1
ATOM 5191 O O . ASN B 1 314 ? -14.719 -13.031 28.312 1 50.06 314 ASN B O 1
ATOM 5195 N N . TYR B 1 315 ? -16.484 -12.273 27.828 1 41.47 315 TYR B N 1
ATOM 5196 C CA . TYR B 1 315 ? -16.531 -11.086 28.672 1 41.47 315 TYR B CA 1
ATOM 5197 C C . TYR B 1 315 ? -16.391 -11.453 30.141 1 41.47 315 TYR B C 1
ATOM 5199 O O . TYR B 1 315 ? -16.406 -10.578 31.016 1 41.47 315 TYR B O 1
ATOM 5207 N N . ALA B 1 316 ? -16.562 -12.602 30.797 1 39.66 316 ALA B N 1
ATOM 5208 C CA . ALA B 1 316 ? -16.453 -12.641 32.25 1 39.66 316 ALA B CA 1
ATOM 5209 C C . ALA B 1 316 ? -15.055 -12.234 32.688 1 39.66 316 ALA B C 1
ATOM 5211 O O . ALA B 1 316 ? -14.883 -11.734 33.812 1 39.66 316 ALA B O 1
ATOM 5212 N N . ASN B 1 317 ? -14.047 -12.594 32.094 1 35.12 317 ASN B N 1
ATOM 5213 C CA . ASN B 1 317 ? -12.766 -12.414 32.781 1 35.12 317 ASN B CA 1
ATOM 5214 C C . ASN B 1 317 ? -12.234 -10.992 32.625 1 35.12 317 ASN B C 1
ATOM 5216 O O . ASN B 1 317 ? -11.109 -10.695 33.031 1 35.12 317 ASN B O 1
ATOM 5220 N N . LYS B 1 318 ? -12.641 -10.094 31.859 1 34.69 318 LYS B N 1
ATOM 5221 C CA . LYS B 1 318 ? -12.109 -8.734 31.922 1 34.69 318 LYS B CA 1
ATOM 5222 C C . LYS B 1 318 ? -12.438 -8.062 33.25 1 34.69 318 LYS B C 1
ATOM 5224 O O . LYS B 1 318 ? -11.875 -7.02 33.594 1 34.69 318 LYS B O 1
ATOM 5229 N N . LYS B 1 319 ? -13.602 -8.273 33.906 1 35.69 319 LYS B N 1
ATOM 5230 C CA . LYS B 1 319 ? -13.828 -7.562 35.156 1 35.69 319 LYS B CA 1
ATOM 5231 C C . LYS B 1 319 ? -12.773 -7.945 36.188 1 35.69 319 LYS B C 1
ATOM 5233 O O . LYS B 1 319 ? -12.703 -7.336 37.25 1 35.69 319 LYS B O 1
ATOM 5238 N N . GLN B 1 320 ? -12.25 -9.094 36.125 1 32.81 320 GLN B N 1
ATOM 5239 C CA . GLN B 1 320 ? -11.43 -9.328 37.312 1 32.81 320 GLN B CA 1
ATOM 5240 C C . GLN B 1 320 ? -10.109 -8.562 37.219 1 32.81 320 GLN B C 1
ATOM 5242 O O . GLN B 1 320 ? -9.359 -8.492 38.188 1 32.81 320 GLN B O 1
ATOM 5247 N N . ARG B 1 321 ? -9.633 -8.195 36 1 31.33 321 ARG B N 1
ATOM 5248 C CA . ARG B 1 321 ? -8.344 -7.539 36.188 1 31.33 321 ARG B CA 1
ATOM 5249 C C . ARG B 1 321 ? -8.531 -6.102 36.656 1 31.33 321 ARG B C 1
ATOM 5251 O O . ARG B 1 321 ? -7.547 -5.398 36.938 1 31.33 321 ARG B O 1
ATOM 5258 N N . THR B 1 322 ? -9.773 -5.445 36.375 1 28.36 322 THR B N 1
ATOM 5259 C CA . THR B 1 322 ? -9.875 -4.117 36.969 1 28.36 322 THR B CA 1
ATOM 5260 C C . THR B 1 322 ? -10.242 -4.211 38.438 1 28.36 322 THR B C 1
ATOM 5262 O O . THR B 1 322 ? -10.391 -3.189 39.125 1 28.36 322 THR B O 1
ATOM 5265 N N . SER B 1 323 ? -10.477 -5.496 38.938 1 24.58 323 SER B N 1
ATOM 5266 C CA . SER B 1 323 ? -10.477 -5.27 40.375 1 24.58 323 SER B CA 1
ATOM 5267 C C . SER B 1 323 ? -9.055 -5.312 40.938 1 24.58 323 SER B C 1
ATOM 5269 O O . SER B 1 323 ? -8.219 -6.074 40.438 1 24.58 323 SER B O 1
#